Protein 3IUJ (pdb70)

Radius of gyration: 27.01 Å; Cα contacts (8 Å, |Δi|>4): 1547; chains: 1; bounding box: 62×71×71 Å

Foldseek 3Di:
DDADDQFFDADWDAFPRDIDGQRNVVCLPLPDPVNVVNQVRQQVVLVVVLVVQVCLVVLLVLLVVQQFAKDKADWFDAAQKTWIWIDRRPQPATFIWIGGDPDDIDTQGDQQVVDPNSQWYKDAWDAALNRQKIWTWIDNHPDQWIWIFMGRVVSDGQDDIHGQFGLWYWEYQHRFWTKIWHPDQLCPQFIWIWTDGPPDHSNPTHTDFGDDPLGGANDKYWYAASVNQKIKMWGHNDPQFIWIWIFGPVDPPGDIDTLGRDRHWHKDFAHADVQKTWIWICVVNQLIFIWIAGNVHRYPVGTHGLGDHDQWRWDWAEAQQWIWTWTALQFIWIWIGHVNSHTPGTQDDPDTFYKAWPHYDNRDQWTKMWTAFQLAAIFIWIAGPPVSDIDGDGGDRRPHDSVQKDKDKDWFAFPVGDIWIKIKMAGPPQDLQQAAQEEEEEQAADQAFDTGHYDSLSRSCRVLRHMYMYIGQANHNRRGDVSNLCCAALNVVRRLRSSLRVLVVCRVRRVHHQQRYEYEYEASRLLSLLQVLVCQSSAEYERELYQQALCQCVQPLSVPCCGGHNHSNRDVVVVSCCVRRSLNSQAAPAAGHAYYEYESQDSNRGCSRVVSNLSSCVVRHDDPHHRGYNYHPVVSCVVSSVSSSVSSSSCVSPDSDGSDDD

B-factor: mean 32.94, std 10.31, range [17.4, 80.0]

Structure (mmCIF, N/CA/C/O backbone):
data_3IUJ
#
_entry.id   3IUJ
#
_cell.length_a   62.640
_cell.length_b   85.131
_cell.length_c   148.170
_cell.angle_alpha   90.00
_cell.angle_beta   90.00
_cell.angle_gamma   90.00
#
_symmetry.space_group_name_H-M   'P 21 21 21'
#
loop_
_entity.id
_entity.type
_entity.pdbx_description
1 polymer 'Prolyl endopeptidase'
2 water water
#
loop_
_atom_site.group_PDB
_atom_site.id
_atom_site.type_symbol
_atom_site.label_atom_id
_atom_site.label_alt_id
_atom_site.label_comp_id
_atom_site.label_asym_id
_atom_site.label_entity_id
_atom_site.label_seq_id
_atom_site.pdbx_PDB_ins_code
_atom_site.Cartn_x
_atom_site.Cartn_y
_atom_site.Cartn_z
_atom_site.occupancy
_atom_site.B_iso_or_equiv
_atom_site.auth_seq_id
_atom_site.au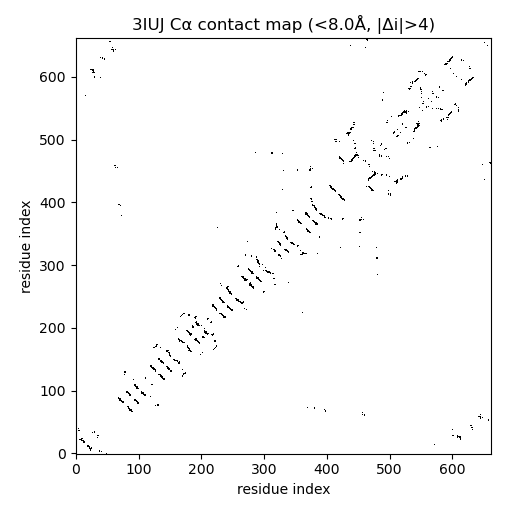th_comp_id
_atom_site.auth_asym_id
_atom_site.auth_atom_id
_atom_site.pdbx_PDB_model_num
ATOM 1 N N . LEU A 1 10 ? 4.356 65.761 51.822 1.00 45.33 7 LEU A N 1
ATOM 2 C CA . LEU A 1 10 ? 4.029 64.302 51.778 1.00 43.76 7 LEU A CA 1
ATOM 3 C C . LEU A 1 10 ? 4.949 63.524 52.721 1.00 42.47 7 LEU A C 1
ATOM 4 O O . LEU A 1 10 ? 5.915 64.073 53.261 1.00 44.42 7 LEU A O 1
ATOM 9 N N . HIS A 1 11 ? 4.630 62.251 52.935 1.00 40.94 8 HIS A N 1
ATOM 10 C CA . HIS A 1 11 ? 5.440 61.394 53.794 1.00 37.30 8 HIS A CA 1
ATOM 11 C C . HIS A 1 11 ? 5.605 60.024 53.154 1.00 32.12 8 HIS A C 1
ATOM 12 O O . HIS A 1 11 ? 4.657 59.266 53.023 1.00 33.03 8 HIS A O 1
ATOM 19 N N . TYR A 1 12 ? 6.830 59.721 52.755 1.00 28.45 9 TYR A N 1
ATOM 20 C CA . TYR A 1 12 ? 7.123 58.461 52.095 1.00 26.18 9 TYR A CA 1
ATOM 21 C C . TYR A 1 12 ? 7.072 57.271 53.011 1.00 27.07 9 TYR A C 1
ATOM 22 O O . TYR A 1 12 ? 7.332 57.390 54.207 1.00 26.68 9 TYR A O 1
ATOM 31 N N . PRO A 1 13 ? 6.745 56.098 52.455 1.00 23.60 10 PRO A N 1
ATOM 32 C CA . PRO A 1 13 ? 6.695 54.874 53.247 1.00 24.11 10 PRO A CA 1
ATOM 33 C C . PRO A 1 13 ? 8.141 54.614 53.672 1.00 25.94 10 PRO A C 1
ATOM 34 O O . PRO A 1 13 ? 9.086 55.076 53.019 1.00 25.30 10 PRO A O 1
ATOM 38 N N . VAL A 1 14 ? 8.328 53.892 54.766 1.00 25.10 11 VAL A N 1
ATOM 39 C CA . VAL A 1 14 ? 9.691 53.577 55.185 1.00 26.20 11 VAL A CA 1
ATOM 40 C C . VAL A 1 14 ? 10.250 52.534 54.224 1.00 25.00 11 VAL A C 1
ATOM 41 O O . VAL A 1 14 ? 9.535 51.607 53.837 1.00 24.14 11 VAL A O 1
ATOM 45 N N . THR A 1 15 ? 11.492 52.708 53.775 1.00 23.94 12 THR A N 1
ATOM 46 C CA . THR A 1 15 ? 12.088 51.673 52.942 1.00 22.08 12 THR A CA 1
ATOM 47 C C . THR A 1 15 ? 13.302 51.168 53.711 1.00 23.17 12 THR A C 1
ATOM 48 O O . THR A 1 15 ? 14.282 51.894 53.904 1.00 22.40 12 THR A O 1
ATOM 52 N N . ARG A 1 16 ? 13.195 49.934 54.187 1.00 23.29 13 ARG A N 1
ATOM 53 C CA . ARG A 1 16 ? 14.267 49.278 54.938 1.00 22.81 13 ARG A CA 1
ATOM 54 C C . ARG A 1 16 ? 15.561 49.246 54.130 1.00 22.11 13 ARG A C 1
ATOM 55 O O . ARG A 1 16 ? 15.538 49.029 52.921 1.00 22.05 13 ARG A O 1
ATOM 63 N N . GLN A 1 17 ? 16.689 49.465 54.810 1.00 21.77 14 GLN A N 1
ATOM 64 C CA . GLN A 1 17 ? 17.999 49.418 54.173 1.00 22.44 14 GLN A CA 1
ATOM 65 C C . GLN A 1 17 ? 18.738 48.178 54.661 1.00 23.34 14 GLN A C 1
ATOM 66 O O . GLN A 1 17 ? 18.826 47.949 55.869 1.00 25.48 14 GLN A O 1
ATOM 72 N N . GLY A 1 18 ? 19.264 47.391 53.724 1.00 23.19 15 GLY A N 1
ATOM 73 C CA . GLY A 1 18 ? 19.998 46.185 54.082 1.00 24.48 15 GLY A CA 1
ATOM 74 C C . GLY A 1 18 ? 21.494 46.449 53.990 1.00 27.20 15 GLY A C 1
ATOM 75 O O . GLY A 1 18 ? 21.897 47.586 53.742 1.00 25.64 15 GLY A O 1
ATOM 76 N N . GLU A 1 19 ? 22.309 45.404 54.158 1.00 25.86 16 GLU A N 1
ATOM 77 C CA . GLU A 1 19 ? 23.766 45.531 54.121 1.00 29.10 16 GLU A CA 1
ATOM 78 C C . GLU A 1 19 ? 24.475 44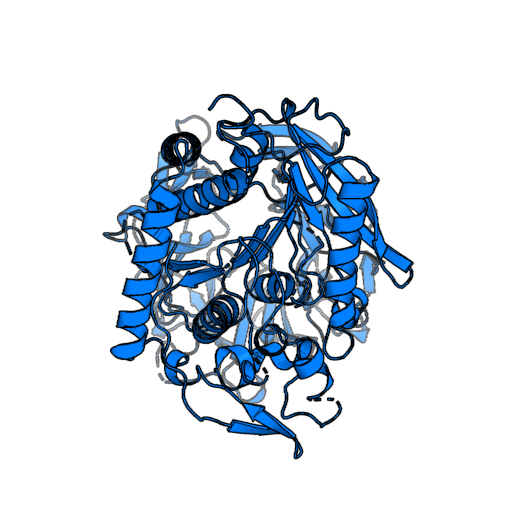.850 52.953 1.00 30.46 16 GLU A C 1
ATOM 79 O O . GLU A 1 19 ? 25.676 44.579 53.015 1.00 33.19 16 GLU A O 1
ATOM 85 N N . GLN A 1 20 ? 23.739 44.566 51.891 1.00 28.62 17 GLN A N 1
ATOM 86 C CA . GLN A 1 20 ? 24.334 43.932 50.727 1.00 30.33 17 GLN A CA 1
ATOM 87 C C . GLN A 1 20 ? 25.421 44.815 50.105 1.00 31.68 17 GLN A C 1
ATOM 88 O O . GLN A 1 20 ? 25.229 46.020 49.912 1.00 29.91 17 GLN A O 1
ATOM 94 N N . VAL A 1 21 ? 26.572 44.216 49.817 1.00 31.34 18 VAL A N 1
ATOM 95 C CA . VAL A 1 21 ? 27.665 44.937 49.178 1.00 33.87 18 VAL A CA 1
ATOM 96 C C . VAL A 1 21 ? 28.173 44.011 48.071 1.00 35.92 18 VAL A C 1
ATOM 97 O O . VAL A 1 21 ? 28.414 42.823 48.293 1.00 33.55 18 VAL A O 1
ATOM 101 N N . ASP A 1 22 ? 28.278 44.557 46.867 1.00 35.50 19 ASP A N 1
ATOM 102 C CA . ASP A 1 22 ? 28.755 43.801 45.721 1.00 36.43 19 ASP A CA 1
ATOM 103 C C . ASP A 1 22 ? 30.142 44.328 45.401 1.00 36.84 19 ASP A C 1
ATOM 104 O O . ASP A 1 22 ? 30.485 45.453 45.772 1.00 37.19 19 ASP A O 1
ATOM 109 N N . HIS A 1 23 ? 30.948 43.504 44.740 1.00 37.94 20 HIS A N 1
ATOM 110 C CA . HIS A 1 23 ? 32.292 43.921 44.369 1.00 38.51 20 HIS A CA 1
ATOM 111 C C . HIS A 1 23 ? 32.505 43.701 42.880 1.00 36.06 20 HIS A C 1
ATOM 112 O O . HIS A 1 23 ? 32.110 42.676 42.320 1.00 36.33 20 HIS A O 1
ATOM 119 N N . TYR A 1 24 ? 33.130 44.686 42.249 1.00 36.96 21 TYR A N 1
ATOM 120 C CA . TYR A 1 24 ? 33.406 44.630 40.821 1.00 37.09 21 TYR A CA 1
ATOM 121 C C . TYR A 1 24 ? 34.855 45.038 40.644 1.00 36.45 21 TYR A C 1
ATOM 122 O O . TYR A 1 24 ? 35.229 46.159 40.984 1.00 35.35 21 TYR A O 1
ATOM 131 N N . PHE A 1 25 ? 35.671 44.123 40.130 1.00 41.22 22 PHE A N 1
ATOM 132 C CA . PHE A 1 25 ? 37.082 44.413 39.913 1.00 43.59 22 PHE A CA 1
ATOM 133 C C . PHE A 1 25 ? 37.703 45.112 41.123 1.00 45.18 22 PHE A C 1
ATOM 134 O O . PHE A 1 25 ? 38.410 46.112 40.990 1.00 45.94 22 PHE A O 1
ATOM 142 N N . GLY A 1 26 ? 37.417 44.584 42.311 1.00 46.38 23 GLY A N 1
ATOM 143 C CA . GLY A 1 26 ? 37.974 45.150 43.527 1.00 47.46 23 GLY A CA 1
ATOM 144 C C . GLY A 1 26 ? 37.323 46.389 44.117 1.00 48.68 23 GLY A C 1
ATOM 145 O O . GLY A 1 26 ? 37.786 46.894 45.142 1.00 50.03 23 GLY A O 1
ATOM 146 N N . GLN A 1 27 ? 36.269 46.901 43.490 1.00 46.86 24 GLN A N 1
ATOM 147 C CA . GLN A 1 27 ? 35.594 48.083 44.028 1.00 44.90 24 GLN A CA 1
ATOM 148 C C . GLN A 1 27 ? 34.289 47.640 44.686 1.00 42.22 24 GLN A C 1
ATOM 149 O O . GLN A 1 27 ? 33.527 46.871 44.103 1.00 41.43 24 GLN A O 1
ATOM 155 N N . ALA A 1 28 ? 34.050 48.123 45.901 1.00 38.84 25 ALA A N 1
ATOM 156 C CA . ALA A 1 28 ? 32.846 47.773 46.650 1.00 36.92 25 ALA A CA 1
ATOM 157 C C . ALA A 1 28 ? 31.699 48.725 46.326 1.00 36.17 25 ALA A C 1
ATOM 158 O O . ALA A 1 28 ? 31.887 49.941 46.283 1.00 35.94 25 ALA A O 1
ATOM 160 N N . VAL A 1 29 ? 30.513 48.161 46.112 1.00 33.60 26 VAL A N 1
ATOM 161 C CA . VAL A 1 29 ? 29.318 48.943 45.794 1.00 32.07 26 VAL A CA 1
ATOM 162 C C . VAL A 1 29 ? 28.164 48.499 46.706 1.00 29.92 26 VAL A C 1
ATOM 163 O O . VAL A 1 29 ? 27.758 47.329 46.690 1.00 30.53 26 VAL A O 1
ATOM 167 N N . ALA A 1 30 ? 27.634 49.425 47.492 1.00 29.92 27 ALA A N 1
ATOM 168 C CA . ALA A 1 30 ? 26.535 49.080 48.401 1.00 31.09 27 ALA A CA 1
ATOM 169 C C . ALA A 1 30 ? 25.208 49.032 47.658 1.00 32.88 27 ALA A C 1
ATOM 170 O O . ALA A 1 30 ? 24.988 49.815 46.730 1.00 31.80 27 ALA A O 1
ATOM 172 N N . ASP A 1 31 ? 24.327 48.108 48.062 1.00 29.86 28 ASP A N 1
ATOM 173 C CA . ASP A 1 31 ? 23.009 47.981 47.436 1.00 25.34 28 ASP A CA 1
ATOM 174 C C . ASP A 1 31 ? 22.003 47.766 48.575 1.00 23.65 28 ASP A C 1
ATOM 175 O O . ASP A 1 31 ? 21.489 46.666 48.788 1.00 24.20 28 ASP A O 1
ATOM 180 N N . PRO A 1 32 ? 21.707 48.833 49.322 1.00 24.39 29 PRO A N 1
ATOM 181 C CA . PRO A 1 32 ? 20.767 48.746 50.449 1.00 23.39 29 PRO A CA 1
ATOM 182 C C . PRO A 1 32 ? 19.351 48.282 50.141 1.00 24.73 29 PRO A C 1
ATOM 183 O O . PRO A 1 32 ? 18.646 47.796 51.040 1.00 23.61 29 PRO A O 1
ATOM 187 N N . TYR A 1 33 ? 18.939 48.390 48.880 1.00 23.91 30 TYR A N 1
ATOM 188 C CA . TYR A 1 33 ? 17.581 47.998 48.512 1.00 22.80 30 TYR A CA 1
ATOM 189 C C . TYR A 1 33 ? 17.534 46.724 47.704 1.00 25.28 30 TYR A C 1
ATOM 190 O O . TYR A 1 33 ? 16.577 46.474 46.964 1.00 24.09 30 TYR A O 1
ATOM 199 N N . ARG A 1 34 ? 18.563 45.897 47.871 1.00 25.47 31 ARG A N 1
ATOM 200 C CA . ARG A 1 34 ? 18.646 44.632 47.159 1.00 25.76 31 ARG A CA 1
ATOM 201 C C . ARG A 1 34 ? 17.376 43.805 47.334 1.00 24.52 31 ARG A C 1
ATOM 202 O O . ARG A 1 34 ? 16.933 43.143 46.407 1.00 25.79 31 ARG A O 1
ATOM 210 N N . TRP A 1 35 ? 16.781 43.851 48.522 1.00 24.76 32 TRP A N 1
ATOM 211 C CA . TRP A 1 35 ? 15.581 43.060 48.773 1.00 23.93 32 TRP A CA 1
ATOM 212 C C . TRP A 1 35 ? 14.415 43.450 47.863 1.00 25.30 32 TRP A C 1
ATOM 213 O O . TRP A 1 35 ? 13.522 42.641 47.622 1.00 22.62 32 TRP A O 1
ATOM 224 N N . LEU A 1 36 ? 14.416 44.683 47.359 1.00 23.66 33 LEU A N 1
ATOM 225 C CA . LEU A 1 36 ? 13.341 45.110 46.466 1.00 25.56 33 LEU A CA 1
ATOM 226 C C . LEU A 1 36 ? 13.485 44.494 45.077 1.00 26.24 33 LEU A C 1
ATOM 227 O O . LEU A 1 36 ? 12.602 44.670 44.236 1.00 26.75 33 LEU A O 1
ATOM 232 N N . GLU A 1 37 ? 14.584 43.780 44.821 1.00 25.27 34 GLU A N 1
ATOM 233 C CA . GLU A 1 37 ? 14.732 43.135 43.512 1.00 25.92 34 GLU A CA 1
ATOM 234 C C . GLU A 1 37 ? 13.714 42.006 43.349 1.00 28.88 34 GLU A C 1
ATOM 235 O O . GLU A 1 37 ? 13.366 41.621 42.234 1.00 27.13 34 GLU A O 1
ATOM 241 N N . ASP A 1 38 ? 13.233 41.463 44.463 1.00 27.36 35 ASP A N 1
ATOM 242 C CA . ASP A 1 38 ? 12.246 40.402 44.382 1.00 29.33 35 ASP A CA 1
ATOM 243 C C . ASP A 1 38 ? 10.857 41.029 44.388 1.00 26.33 35 ASP A C 1
ATOM 244 O O . ASP A 1 38 ? 10.313 41.308 45.449 1.00 27.63 35 ASP A O 1
ATOM 249 N N . ASP A 1 39 ? 10.282 41.258 43.205 1.00 26.18 36 ASP A N 1
ATOM 250 C CA . ASP A 1 39 ? 8.959 41.872 43.124 1.00 27.32 36 ASP A CA 1
ATOM 251 C C . ASP A 1 39 ? 7.804 40.973 43.595 1.00 28.69 36 ASP A C 1
ATOM 252 O O . ASP A 1 39 ? 6.664 41.431 43.670 1.00 28.46 36 ASP A O 1
ATOM 257 N N . ARG A 1 40 ? 8.102 39.714 43.925 1.00 29.50 37 ARG A N 1
ATOM 258 C CA . ARG A 1 40 ? 7.069 38.766 44.380 1.00 29.71 37 ARG A CA 1
ATOM 259 C C . ARG A 1 40 ? 7.116 38.462 45.890 1.00 30.03 37 ARG A C 1
ATOM 260 O O . ARG A 1 40 ? 6.326 37.656 46.382 1.00 31.29 37 ARG A O 1
ATOM 268 N N . SER A 1 41 ? 8.019 39.092 46.636 1.00 27.91 38 SER A N 1
ATOM 269 C CA . SER A 1 41 ? 8.071 38.806 48.071 1.00 27.06 38 SER A CA 1
ATOM 270 C C . SER A 1 41 ? 6.951 39.528 48.812 1.00 28.05 38 SER A C 1
ATOM 271 O O . SER A 1 41 ? 6.437 40.549 48.352 1.00 26.16 38 SER A O 1
ATOM 274 N N . PRO A 1 42 ? 6.530 38.994 49.969 1.00 26.89 39 PRO A N 1
ATOM 275 C CA . PRO A 1 42 ? 5.463 39.686 50.693 1.00 26.18 39 PRO A CA 1
ATOM 276 C C . PRO A 1 42 ? 5.919 41.091 51.090 1.00 25.91 39 PRO A C 1
ATOM 277 O O . PRO A 1 42 ? 5.129 42.036 51.073 1.00 25.81 39 PRO A O 1
ATOM 281 N N . GLU A 1 43 ? 7.202 41.235 51.433 1.00 25.05 40 GLU A N 1
ATOM 282 C CA . GLU A 1 43 ? 7.710 42.548 51.847 1.00 23.85 40 GLU A CA 1
ATOM 283 C C . GLU A 1 43 ? 7.679 43.569 50.710 1.00 24.58 40 GLU A C 1
ATOM 284 O O . GLU A 1 43 ? 7.274 44.713 50.923 1.00 24.70 40 GLU A O 1
ATOM 290 N N . THR A 1 44 ? 8.101 43.159 49.511 1.00 24.60 41 THR A N 1
ATOM 291 C CA . THR A 1 44 ? 8.110 44.077 48.379 1.00 24.48 41 THR A CA 1
ATOM 292 C C . THR A 1 44 ? 6.684 44.391 47.950 1.00 22.84 41 THR A C 1
ATOM 293 O O . THR A 1 44 ? 6.359 45.540 47.664 1.00 23.64 41 THR A O 1
ATOM 297 N N . GLU A 1 45 ? 5.814 43.389 47.928 1.00 23.74 42 GLU A N 1
ATOM 298 C CA . GLU A 1 45 ? 4.443 43.678 47.542 1.00 26.89 42 GLU A CA 1
ATOM 299 C C . GLU A 1 45 ? 3.758 44.611 48.544 1.00 25.79 42 GLU A C 1
ATOM 300 O O . GLU A 1 45 ? 2.910 45.413 48.159 1.00 24.84 42 GLU A O 1
ATOM 306 N N . ALA A 1 46 ? 4.147 44.562 49.824 1.00 23.68 43 ALA A N 1
ATOM 307 C CA . ALA A 1 46 ? 3.548 45.452 50.792 1.00 20.62 43 ALA A CA 1
ATOM 308 C C . ALA A 1 46 ? 4.070 46.878 50.570 1.00 22.64 43 ALA A C 1
ATOM 309 O O . ALA A 1 46 ? 3.327 47.852 50.718 1.00 23.57 43 ALA A O 1
ATOM 311 N N . TRP A 1 47 ? 5.340 46.989 50.195 1.00 21.78 44 TRP A N 1
ATOM 312 C CA . TRP A 1 47 ? 5.985 48.290 49.929 1.00 24.35 44 TRP A CA 1
ATOM 313 C C . TRP A 1 47 ? 5.296 48.903 48.698 1.00 22.07 44 TRP A C 1
ATOM 314 O O . TRP A 1 47 ? 5.053 50.107 48.648 1.00 22.45 44 TRP A O 1
ATOM 325 N N . VAL A 1 48 ? 4.977 48.061 47.718 1.00 23.98 45 VAL A N 1
ATOM 326 C CA . VAL A 1 48 ? 4.294 48.525 46.506 1.00 24.34 45 VAL A CA 1
ATOM 327 C C . VAL A 1 48 ? 2.946 49.129 46.873 1.00 24.61 45 VAL A C 1
ATOM 328 O O . VAL A 1 48 ? 2.569 50.212 46.417 1.00 23.99 45 VAL A O 1
ATOM 332 N N . LYS A 1 49 ? 2.212 48.432 47.724 1.00 25.27 46 LYS A N 1
ATOM 333 C CA . LYS A 1 49 ? 0.905 48.922 48.129 1.00 25.40 46 LYS A CA 1
ATOM 334 C C . LYS A 1 49 ? 1.021 50.260 48.864 1.00 24.70 46 LYS A C 1
ATOM 335 O O . LYS A 1 49 ? 0.234 51.187 48.621 1.00 24.38 46 LYS A O 1
ATOM 341 N N . ALA A 1 50 ? 2.023 50.379 49.743 1.00 23.24 47 ALA A N 1
ATOM 342 C CA . ALA A 1 50 ? 2.214 51.607 50.507 1.00 23.68 47 ALA A CA 1
ATOM 343 C C . ALA A 1 50 ? 2.629 52.778 49.615 1.00 20.48 47 ALA A C 1
ATOM 344 O O . ALA A 1 50 ? 2.172 53.898 49.822 1.00 20.92 47 ALA A O 1
ATOM 346 N N . GLN A 1 51 ? 3.495 52.517 48.641 1.00 18.96 48 GLN A N 1
ATOM 347 C CA . GLN A 1 51 ? 3.941 53.558 47.719 1.00 22.23 48 GLN A CA 1
ATOM 348 C C . GLN A 1 51 ? 2.751 54.050 46.876 1.00 21.90 48 GLN A C 1
ATOM 349 O O . GLN A 1 51 ? 2.539 55.259 46.733 1.00 22.40 48 GLN A O 1
ATOM 355 N N . ASN A 1 52 ? 1.958 53.125 46.346 1.00 24.93 49 ASN A N 1
ATOM 356 C CA . ASN A 1 52 ? 0.803 53.534 45.542 1.00 25.60 49 ASN A CA 1
ATOM 357 C C . ASN A 1 52 ? -0.164 54.381 46.365 1.00 26.30 49 ASN A C 1
ATOM 358 O O . ASN A 1 52 ? -0.735 55.343 45.854 1.00 28.62 49 ASN A O 1
ATOM 363 N N . ALA A 1 53 ? -0.329 54.047 47.643 1.00 26.30 50 ALA A N 1
ATOM 364 C CA . ALA A 1 53 ? -1.225 54.811 48.513 1.00 27.04 50 ALA A CA 1
ATOM 365 C C . ALA A 1 53 ? -0.755 56.250 48.664 1.00 28.14 50 ALA A C 1
ATOM 366 O O . ALA A 1 53 ? -1.562 57.192 48.612 1.00 25.82 50 ALA A O 1
ATOM 368 N N . VAL A 1 54 ? 0.552 56.428 48.860 1.00 23.10 51 VAL A N 1
ATOM 369 C CA . VAL A 1 54 ? 1.113 57.764 49.008 1.00 24.16 51 VAL A CA 1
ATOM 370 C C . VAL A 1 54 ? 0.963 58.505 47.674 1.00 24.77 51 VAL A C 1
ATOM 371 O O . VAL A 1 54 ? 0.579 59.669 47.629 1.00 24.53 51 VAL A O 1
ATOM 375 N N . THR A 1 55 ? 1.277 57.827 46.581 1.00 25.24 52 THR A N 1
ATOM 376 C CA . THR A 1 55 ? 1.157 58.458 45.267 1.00 25.39 52 THR A CA 1
ATOM 377 C C . THR A 1 55 ? -0.268 58.943 44.970 1.00 25.96 52 THR A C 1
ATOM 378 O O . THR A 1 55 ? -0.470 60.094 44.568 1.00 27.69 52 THR A O 1
ATOM 382 N N . GLN A 1 56 ? -1.243 58.066 45.173 1.00 27.05 53 GLN A N 1
ATOM 383 C CA . GLN A 1 56 ? -2.648 58.403 44.917 1.00 31.10 53 GLN A CA 1
ATOM 384 C C . GLN A 1 56 ? -3.119 59.547 45.810 1.00 31.90 53 GLN A C 1
ATOM 385 O O . GLN A 1 56 ? -3.855 60.424 45.374 1.00 31.92 53 GLN A O 1
ATOM 391 N N . ASP A 1 57 ? -2.679 59.541 47.063 1.00 33.34 54 ASP A N 1
ATOM 392 C CA . ASP A 1 57 ? -3.061 60.585 47.992 1.00 33.37 54 ASP A CA 1
ATOM 393 C C . ASP A 1 57 ? -2.507 61.917 47.521 1.00 33.64 54 ASP A C 1
ATOM 394 O O . ASP A 1 57 ? -3.165 62.950 47.663 1.00 31.46 54 ASP A O 1
ATOM 399 N N . TYR A 1 58 ? -1.295 61.903 46.959 1.00 30.34 55 TYR A N 1
ATOM 400 C CA . TYR A 1 58 ? -0.687 63.144 46.472 1.00 30.34 55 TYR A CA 1
ATOM 401 C C . TYR A 1 58 ? -1.447 63.679 45.262 1.00 30.41 55 TYR A C 1
ATOM 402 O O . TYR A 1 58 ? -1.722 64.885 45.168 1.00 32.74 55 TYR A O 1
ATOM 411 N N . LEU A 1 59 ? -1.760 62.780 44.333 1.00 29.69 56 LEU A N 1
ATOM 412 C CA . LEU A 1 59 ? -2.474 63.130 43.105 1.00 30.55 56 LEU A CA 1
ATOM 413 C C . LEU A 1 59 ? -3.896 63.579 43.381 1.00 34.90 56 LEU A C 1
ATOM 414 O O . LEU A 1 59 ? -4.457 64.376 42.633 1.00 30.51 56 LEU A O 1
ATOM 419 N N . ALA A 1 60 ? -4.484 63.066 44.457 1.00 36.77 57 ALA A N 1
ATOM 420 C CA . ALA A 1 60 ? -5.855 63.438 44.800 1.00 37.48 57 ALA A CA 1
ATOM 421 C C . ALA A 1 60 ? -6.005 64.914 45.175 1.00 37.99 57 ALA A C 1
ATOM 422 O O . ALA A 1 60 ? -7.117 65.443 45.189 1.00 39.35 57 ALA A O 1
ATOM 424 N N . GLN A 1 61 ? -4.898 65.589 45.466 1.00 36.06 58 GLN A N 1
ATOM 425 C CA . GLN A 1 61 ? -4.968 67.002 45.832 1.00 37.88 58 GLN A CA 1
ATOM 426 C C . GLN A 1 61 ? -4.918 67.943 44.624 1.00 36.14 58 GLN A C 1
ATOM 427 O O . GLN A 1 61 ? -5.027 69.162 44.778 1.00 35.60 58 GLN A O 1
ATOM 433 N N . ILE A 1 62 ? -4.732 67.382 43.432 1.00 34.01 59 ILE A N 1
ATOM 434 C CA . ILE A 1 62 ? -4.665 68.182 42.205 1.00 31.14 59 ILE A CA 1
ATOM 435 C C . ILE A 1 62 ? -6.115 68.380 41.778 1.00 31.74 59 ILE A C 1
ATOM 436 O O . ILE A 1 62 ? -6.784 67.445 41.374 1.00 31.38 59 ILE A O 1
ATOM 441 N N . PRO A 1 63 ? -6.610 69.622 41.870 1.00 34.43 60 PRO A N 1
ATOM 442 C CA . PRO A 1 63 ? -7.990 69.982 41.527 1.00 35.52 60 PRO A CA 1
ATOM 443 C C . PRO A 1 63 ? -8.518 69.629 40.149 1.00 35.85 60 PRO A C 1
ATOM 444 O O . PRO A 1 63 ? -9.694 69.283 40.006 1.00 38.74 60 PRO A O 1
ATOM 448 N N . TYR A 1 64 ? -7.655 69.684 39.143 1.00 33.60 61 TYR A N 1
ATOM 449 C CA . TYR A 1 64 ? -8.066 69.394 37.774 1.00 32.00 61 TYR A CA 1
ATOM 450 C C . TYR A 1 64 ? -7.749 67.993 37.257 1.00 33.08 61 TYR A C 1
ATOM 451 O O . TYR A 1 64 ? -7.934 67.731 36.069 1.00 32.63 61 TYR A O 1
ATOM 460 N N . ARG A 1 65 ? -7.285 67.083 38.117 1.00 33.69 62 ARG A N 1
ATOM 461 C CA . ARG A 1 65 ? -6.977 65.740 37.629 1.00 33.11 62 ARG A CA 1
ATOM 462 C C . ARG A 1 65 ? -8.191 65.079 36.984 1.00 33.83 62 ARG A C 1
ATOM 463 O O . ARG A 1 65 ? -8.072 64.444 35.934 1.00 33.99 62 ARG A O 1
ATOM 471 N N . ALA A 1 66 ? -9.367 65.231 37.590 1.00 32.80 63 ALA A N 1
ATOM 472 C CA . ALA A 1 66 ? -10.573 64.615 37.026 1.00 31.63 63 ALA A CA 1
ATOM 473 C C . ALA A 1 66 ? -10.967 65.233 35.674 1.00 29.36 63 ALA A C 1
ATOM 474 O O . ALA A 1 66 ? -11.473 64.538 34.786 1.00 29.42 63 ALA A O 1
ATOM 476 N N . ALA A 1 67 ? -10.733 66.535 35.522 1.00 29.98 64 ALA A N 1
ATOM 477 C CA . ALA A 1 67 ? -11.054 67.229 34.277 1.00 32.60 64 ALA A CA 1
ATOM 478 C C . ALA A 1 67 ? -10.148 66.669 33.174 1.00 32.95 64 ALA A C 1
ATOM 479 O O . ALA A 1 67 ? -10.587 66.426 32.045 1.00 28.72 64 ALA A O 1
ATOM 481 N N . ILE A 1 68 ? -8.874 66.469 33.502 1.00 30.09 65 ILE A N 1
ATOM 482 C CA . ILE A 1 68 ? -7.943 65.919 32.525 1.00 29.94 65 ILE A CA 1
ATOM 483 C C . ILE A 1 68 ? -8.370 64.506 32.150 1.00 27.24 65 ILE A C 1
ATOM 484 O O . ILE A 1 68 ? -8.363 64.136 30.982 1.00 27.44 65 ILE A O 1
ATOM 489 N N . LYS A 1 69 ? -8.757 63.712 33.143 1.00 30.37 66 LYS A N 1
ATOM 490 C CA . LYS A 1 69 ? -9.161 62.338 32.880 1.00 30.87 66 LYS A CA 1
ATOM 491 C C . LYS A 1 69 ? -10.384 62.257 31.972 1.00 31.77 66 LYS A C 1
ATOM 492 O O . LYS A 1 69 ? -10.442 61.420 31.071 1.00 28.85 66 LYS A O 1
ATOM 498 N N . GLU A 1 70 ? -11.365 63.121 32.223 1.00 35.89 67 GLU A N 1
ATOM 499 C CA . GLU A 1 70 ? -12.585 63.144 31.415 1.00 34.54 67 GLU A CA 1
ATOM 500 C C . GLU A 1 70 ? -12.285 63.557 29.976 1.00 33.71 67 GLU A C 1
ATOM 501 O O . GLU A 1 70 ? -12.841 63.001 29.037 1.00 34.75 67 GLU A O 1
ATOM 507 N N . LYS A 1 71 ? -11.410 64.543 29.812 1.00 32.75 68 LYS A N 1
ATOM 508 C CA . LYS A 1 71 ? -11.030 65.031 28.488 1.00 33.04 68 LYS A CA 1
ATOM 509 C C . LYS A 1 71 ? -10.382 63.901 27.678 1.00 33.35 68 LYS A C 1
ATOM 510 O O . LYS A 1 71 ? -10.733 63.666 26.520 1.00 34.40 68 LYS A O 1
ATOM 516 N N . LEU A 1 72 ? -9.435 63.196 28.291 1.00 31.60 69 LEU A N 1
ATOM 517 C CA . LEU A 1 72 ? -8.780 62.068 27.637 1.00 29.02 69 LEU A CA 1
ATOM 518 C C . LEU A 1 72 ? -9.796 60.969 27.315 1.00 30.97 69 LEU A C 1
ATOM 519 O O . LEU A 1 72 ? -9.815 60.425 26.201 1.00 30.50 69 LEU A O 1
ATOM 524 N N . ALA A 1 73 ? -10.637 60.638 28.292 1.00 28.30 70 ALA A N 1
ATOM 525 C CA . ALA A 1 73 ? -11.627 59.583 28.109 1.00 28.44 70 ALA A CA 1
ATOM 526 C C . ALA A 1 73 ? -12.589 59.848 26.955 1.00 28.68 70 ALA A C 1
ATOM 527 O O . ALA A 1 73 ? -12.965 58.930 26.237 1.00 30.53 70 ALA A O 1
ATOM 529 N N . ALA A 1 74 ? -12.981 61.102 26.781 1.00 31.70 71 ALA A N 1
ATOM 530 C CA . ALA A 1 74 ? -13.927 61.450 25.725 1.00 31.59 71 ALA A CA 1
ATOM 531 C C . ALA A 1 74 ? -13.321 61.472 24.321 1.00 34.36 71 ALA A C 1
ATOM 532 O O . ALA A 1 74 ? -14.047 61.404 23.327 1.00 33.11 71 ALA A O 1
ATOM 534 N N . SER A 1 75 ? -11.995 61.536 24.229 1.00 31.60 72 SER A N 1
ATOM 535 C CA . SER A 1 75 ? -11.336 61.595 22.924 1.00 34.31 72 SER A CA 1
ATOM 536 C C . SER A 1 75 ? -10.541 60.338 22.597 1.00 35.69 72 SER A C 1
ATOM 537 O O . SER A 1 75 ? -9.890 60.247 21.545 1.00 36.34 72 SER A O 1
ATOM 540 N N . TRP A 1 76 ? -10.609 59.359 23.481 1.00 35.59 73 TRP A N 1
ATOM 541 C CA . TRP A 1 76 ? -9.819 58.150 23.331 1.00 37.13 73 TRP A CA 1
ATOM 542 C C . TRP A 1 76 ? -10.254 57.131 22.301 1.00 36.18 73 TRP A C 1
ATOM 543 O O . TRP A 1 76 ? -9.412 56.527 21.636 1.00 38.17 73 TRP A O 1
ATOM 554 N N . ASN A 1 77 ? -11.558 56.936 22.163 1.00 35.86 74 ASN A N 1
ATOM 555 C CA . ASN A 1 77 ? -12.054 55.934 21.238 1.00 36.08 74 ASN A CA 1
ATOM 556 C C . ASN A 1 77 ? -12.795 56.506 20.054 1.00 36.31 74 ASN A C 1
ATOM 557 O O . ASN A 1 77 ? -13.677 57.345 20.204 1.00 37.22 74 ASN A O 1
ATOM 562 N N . TYR A 1 78 ? -12.437 56.039 18.865 1.00 34.74 75 TYR A N 1
ATOM 563 C CA . TYR A 1 78 ? -13.103 56.489 17.655 1.00 33.92 75 TYR A CA 1
ATOM 564 C C . TYR A 1 78 ? -12.925 55.432 16.572 1.00 34.02 75 TYR A C 1
ATOM 565 O O . TYR A 1 78 ? -12.013 54.602 16.642 1.00 34.26 75 TYR A O 1
ATOM 574 N N . ALA A 1 79 ? -13.811 55.474 15.585 1.00 33.18 76 ALA A N 1
ATOM 575 C CA . ALA A 1 79 ? -13.803 54.527 14.478 1.00 33.49 76 ALA A CA 1
ATOM 576 C C . ALA A 1 79 ? -12.551 54.623 13.614 1.00 33.92 76 ALA A C 1
ATOM 577 O O . ALA A 1 79 ? -11.987 55.695 13.438 1.00 32.58 76 ALA A O 1
ATOM 579 N N . LYS A 1 80 ? -12.138 53.484 13.064 1.00 34.15 77 LYS A N 1
ATOM 580 C CA . LYS A 1 80 ? -10.973 53.418 12.197 1.00 33.35 77 LYS A CA 1
ATOM 581 C C . LYS A 1 80 ? -11.329 52.567 10.983 1.00 33.14 77 LYS A C 1
ATOM 582 O O . LYS A 1 80 ? -12.255 51.760 11.041 1.00 30.02 77 LYS A O 1
ATOM 588 N N . GLU A 1 81 ? -10.599 52.759 9.889 1.00 32.24 78 GLU A N 1
ATOM 589 C CA . GLU A 1 81 ? -10.841 52.010 8.659 1.00 34.01 78 GLU A CA 1
ATOM 590 C C . GLU A 1 81 ? -9.528 51.850 7.901 1.00 33.63 78 GLU A C 1
ATOM 591 O O . GLU A 1 81 ? -8.713 52.770 7.862 1.00 32.68 78 GLU A O 1
ATOM 597 N N . GLY A 1 82 ? -9.325 50.678 7.310 1.00 31.70 79 GLY A N 1
ATOM 598 C CA . GLY A 1 82 ? -8.113 50.426 6.549 1.00 30.19 79 GLY A CA 1
ATOM 599 C C . GLY A 1 82 ? -8.362 50.506 5.054 1.00 30.23 79 GLY A C 1
ATOM 600 O O . GLY A 1 82 ? -9.508 50.579 4.602 1.00 31.34 79 GLY A O 1
ATOM 601 N N . ALA A 1 83 ? -7.282 50.500 4.279 1.00 29.95 80 ALA A N 1
ATOM 602 C CA . ALA A 1 83 ? -7.383 50.565 2.829 1.00 31.50 80 ALA A CA 1
ATOM 603 C C . ALA A 1 83 ? -8.037 49.301 2.258 1.00 30.49 80 ALA A C 1
ATOM 604 O O . ALA A 1 83 ? -7.874 48.207 2.800 1.00 32.02 80 ALA A O 1
ATOM 606 N N . PRO A 1 84 ? -8.790 49.439 1.156 1.00 29.72 81 PRO A N 1
ATOM 607 C CA . PRO A 1 84 ? -9.447 48.275 0.553 1.00 30.46 81 PRO A CA 1
ATOM 608 C C . PRO A 1 84 ? -8.484 47.491 -0.323 1.00 32.29 81 PRO A C 1
ATOM 609 O O . PRO A 1 84 ? -7.534 48.054 -0.862 1.00 30.28 81 PRO A O 1
ATOM 613 N N . PHE A 1 85 ? -8.726 46.191 -0.440 1.00 31.42 82 PHE A N 1
ATOM 614 C CA . PHE A 1 85 ? -7.917 45.319 -1.286 1.00 32.88 82 PHE A CA 1
ATOM 615 C C . PHE A 1 85 ? -8.847 44.325 -1.958 1.00 32.99 82 PHE A C 1
ATOM 616 O O . PHE A 1 85 ? -9.799 43.839 -1.352 1.00 31.93 82 PHE A O 1
ATOM 624 N N . ARG A 1 86 ? -8.570 44.035 -3.222 1.00 34.91 83 ARG A N 1
ATOM 625 C CA . ARG A 1 86 ? -9.410 43.146 -4.008 1.00 36.36 83 ARG A CA 1
ATOM 626 C C . ARG A 1 86 ? -8.950 41.702 -3.983 1.00 34.21 83 ARG A C 1
ATOM 627 O O . ARG A 1 86 ? -7.762 41.416 -4.115 1.00 34.39 83 ARG A O 1
ATOM 635 N N . GLU A 1 87 ? -9.901 40.797 -3.786 1.00 34.61 84 GLU A N 1
ATOM 636 C CA . GLU A 1 87 ? -9.614 39.368 -3.774 1.00 32.83 84 GLU A CA 1
ATOM 637 C C . GLU A 1 87 ? -10.864 38.791 -4.417 1.00 34.27 84 GLU A C 1
ATOM 638 O O . GLU A 1 87 ? -11.964 38.884 -3.868 1.00 33.88 84 GLU A O 1
ATOM 644 N N . GLY A 1 88 ? -10.713 38.208 -5.595 1.00 34.45 85 GLY A N 1
ATOM 645 C CA . GLY A 1 88 ? -11.888 37.677 -6.252 1.00 37.72 85 GLY A CA 1
ATOM 646 C C . GLY A 1 88 ? -12.789 38.836 -6.655 1.00 37.97 85 GLY A C 1
ATOM 647 O O . GLY A 1 88 ? -12.303 39.872 -7.109 1.00 37.49 85 GLY A O 1
ATOM 648 N N . ARG A 1 89 ? -14.093 38.677 -6.465 1.00 40.21 86 ARG A N 1
ATOM 649 C CA . ARG A 1 89 ? -15.053 39.711 -6.849 1.00 44.15 86 ARG A CA 1
ATOM 650 C C . ARG A 1 89 ? -15.452 40.681 -5.744 1.00 44.22 86 ARG A C 1
ATOM 651 O O . ARG A 1 89 ? -16.402 41.462 -5.904 1.00 45.11 86 ARG A O 1
ATOM 659 N N . TYR A 1 90 ? -14.736 40.647 -4.629 1.00 40.20 87 TYR A N 1
ATOM 660 C CA . TYR A 1 90 ? -15.058 41.539 -3.519 1.00 39.52 87 TYR A CA 1
ATOM 661 C C . TYR A 1 90 ? -13.892 42.443 -3.164 1.00 35.78 87 TYR A C 1
ATOM 662 O O . TYR A 1 90 ? -12.743 42.123 -3.455 1.00 35.89 87 TYR A O 1
ATOM 671 N N . HIS A 1 91 ? -14.203 43.573 -2.535 1.00 34.35 88 HIS A N 1
ATOM 672 C CA . HIS A 1 91 ? -13.169 44.461 -2.018 1.00 34.81 88 HIS A CA 1
ATOM 673 C C . HIS A 1 91 ? -13.266 44.226 -0.513 1.00 32.35 88 HIS A C 1
ATOM 674 O O . HIS A 1 91 ? -14.361 44.210 0.050 1.00 33.56 88 HIS A O 1
ATOM 681 N N . TYR A 1 92 ? -12.125 44.003 0.123 1.00 29.26 89 TYR A N 1
ATOM 682 C CA . TYR A 1 92 ? -12.079 43.749 1.554 1.00 28.33 89 TYR A CA 1
ATOM 683 C C . TYR A 1 92 ? -11.416 44.935 2.254 1.00 29.13 89 TYR A C 1
ATOM 684 O O . TYR A 1 92 ? -10.554 45.610 1.678 1.00 29.50 89 TYR A O 1
ATOM 693 N N . PHE A 1 93 ? -11.827 45.198 3.488 1.00 27.40 90 PHE A N 1
ATOM 694 C CA . PHE A 1 93 ? -11.222 46.274 4.258 1.00 28.69 90 PHE A CA 1
ATOM 695 C C . PHE A 1 93 ? -11.521 46.088 5.726 1.00 29.05 90 PHE A C 1
ATOM 696 O O . PHE A 1 93 ? -12.582 45.587 6.101 1.00 27.03 90 PHE A O 1
ATOM 704 N N . PHE A 1 94 ? -10.558 46.468 6.554 1.00 28.15 91 PHE A N 1
ATOM 705 C CA . PHE A 1 94 ? -10.712 46.351 7.987 1.00 30.25 91 PHE A CA 1
ATOM 706 C C . PHE A 1 94 ? -11.333 47.614 8.550 1.00 31.71 91 PHE A C 1
ATOM 707 O O . PHE A 1 94 ? -11.115 48.706 8.031 1.00 29.89 91 PHE A O 1
ATOM 715 N N . LYS A 1 95 ? -12.130 47.448 9.602 1.00 30.97 92 LYS A N 1
ATOM 716 C CA . LYS A 1 95 ? -12.750 48.568 10.287 1.00 32.71 92 LYS A CA 1
ATOM 717 C C . LYS A 1 95 ? -12.800 48.254 11.772 1.00 33.74 92 LYS A C 1
ATOM 718 O O . LYS A 1 95 ? -12.689 47.096 12.181 1.00 33.64 92 LYS A O 1
ATOM 724 N N . ASN A 1 96 ? -12.944 49.298 12.577 1.00 32.43 93 ASN A N 1
ATOM 725 C CA . ASN A 1 96 ? -13.057 49.140 14.017 1.00 33.52 93 ASN A CA 1
ATOM 726 C C . ASN A 1 96 ? -13.990 50.262 14.454 1.00 35.41 93 ASN A C 1
ATOM 727 O O . ASN A 1 96 ? -13.735 51.432 14.157 1.00 35.72 93 ASN A O 1
ATOM 732 N N . ASP A 1 97 ? -15.083 49.915 15.131 1.00 36.15 94 ASP A N 1
ATOM 733 C CA . ASP A 1 97 ? -16.025 50.941 15.551 1.00 38.53 94 ASP A CA 1
ATOM 734 C C . ASP A 1 97 ? -15.503 51.802 16.697 1.00 39.83 94 ASP A C 1
ATOM 735 O O . ASP A 1 97 ? -16.171 52.738 17.130 1.00 41.67 94 ASP A O 1
ATOM 740 N N . GLY A 1 98 ? -14.303 51.494 17.175 1.00 38.94 95 GLY A N 1
ATOM 741 C CA . GLY A 1 98 ? -13.719 52.263 18.258 1.00 43.20 95 GLY A CA 1
ATOM 742 C C . GLY A 1 98 ? -13.858 51.599 19.615 1.00 46.88 95 GLY A C 1
ATOM 743 O O . GLY A 1 98 ? -13.185 51.988 20.570 1.00 51.09 95 GLY A O 1
ATOM 744 N N . LEU A 1 99 ? -14.726 50.599 19.712 1.00 47.65 96 LEU A N 1
ATOM 745 C CA . LEU A 1 99 ? -14.919 49.899 20.977 1.00 49.98 96 LEU A CA 1
ATOM 746 C C . LEU A 1 99 ? -14.412 48.455 20.960 1.00 49.50 96 LEU A C 1
ATOM 747 O O . LEU A 1 99 ? -13.821 47.990 21.936 1.00 50.59 96 LEU A O 1
ATOM 752 N N . GLN A 1 100 ? -14.634 47.749 19.855 1.00 46.74 97 GLN A N 1
ATOM 753 C CA . GLN A 1 100 ? -14.197 46.358 19.742 1.00 45.59 97 GLN A CA 1
ATOM 754 C C . GLN A 1 100 ? -12.678 46.213 19.831 1.00 45.10 97 GLN A C 1
ATOM 755 O O . GLN A 1 100 ? -11.930 46.994 19.249 1.00 46.34 97 GLN A O 1
ATOM 761 N N . ASN A 1 101 ? -12.224 45.205 20.567 1.00 44.06 98 ASN A N 1
ATOM 762 C CA . ASN A 1 101 ? -10.795 44.976 20.743 1.00 45.80 98 ASN A CA 1
ATOM 763 C C . ASN A 1 101 ? -10.063 44.603 19.448 1.00 43.94 98 ASN A C 1
ATOM 764 O O . ASN A 1 101 ? -8.907 44.997 19.251 1.00 42.73 98 ASN A O 1
ATOM 769 N N . GLN A 1 102 ? -10.731 43.846 18.578 1.00 38.45 99 GLN A N 1
ATOM 770 C CA . GLN A 1 102 ? -10.128 43.408 17.317 1.00 37.88 99 GLN A CA 1
ATOM 771 C C . GLN A 1 102 ? -10.756 44.066 16.090 1.00 35.49 99 GLN A C 1
ATOM 772 O O . GLN A 1 102 ? -11.976 44.239 16.031 1.00 32.78 99 GLN A O 1
ATOM 778 N N . ASN A 1 103 ? -9.936 44.409 15.097 1.00 31.62 100 ASN A N 1
ATOM 779 C CA . ASN A 1 103 ? -10.489 45.002 13.889 1.00 31.42 100 ASN A CA 1
ATOM 780 C C . ASN A 1 103 ? -11.304 43.929 13.184 1.00 31.01 100 ASN A C 1
ATOM 781 O O . ASN A 1 103 ? -10.956 42.742 13.221 1.00 30.66 100 ASN A O 1
ATOM 786 N N . VAL A 1 104 ? -12.380 44.354 12.529 1.00 29.31 101 VAL A N 1
ATOM 787 C CA . VAL A 1 104 ? -13.266 43.441 11.820 1.00 28.80 101 VAL A CA 1
ATOM 788 C C . VAL A 1 104 ? -13.045 43.520 10.319 1.00 28.15 101 VAL A C 1
ATOM 789 O O . VAL A 1 104 ? -12.904 44.608 9.774 1.00 29.00 101 VAL A O 1
ATOM 793 N N . LEU A 1 105 ? -12.997 42.374 9.642 1.00 27.19 102 LEU A N 1
ATOM 794 C CA . LEU A 1 105 ? -12.805 42.408 8.195 1.00 26.77 102 LEU A CA 1
ATOM 795 C C . LEU A 1 105 ? -14.161 42.440 7.507 1.00 28.67 102 LEU A C 1
ATOM 796 O O . LEU A 1 105 ? -14.987 41.537 7.696 1.00 26.87 102 LEU A O 1
ATOM 801 N N . TRP A 1 106 ? -14.380 43.496 6.728 1.00 27.82 103 TRP A N 1
ATOM 802 C CA . TRP A 1 106 ? -15.612 43.679 5.978 1.00 28.86 103 TRP A CA 1
ATOM 803 C C . TRP A 1 106 ? -15.307 43.460 4.501 1.00 29.44 103 TRP A C 1
ATOM 804 O O . TRP A 1 106 ? -14.145 43.428 4.083 1.00 27.03 103 TRP A O 1
ATOM 815 N N . ARG A 1 107 ? -16.353 43.308 3.709 1.00 28.32 104 ARG A N 1
ATOM 816 C CA . ARG A 1 107 ? -16.166 43.158 2.285 1.00 32.93 104 ARG A CA 1
ATOM 817 C C . ARG A 1 107 ? -17.348 43.797 1.585 1.00 33.91 104 ARG A C 1
ATOM 818 O O . ARG A 1 107 ? -18.410 43.981 2.179 1.00 35.43 104 ARG A O 1
ATOM 826 N N . GLN A 1 108 ? -17.151 44.149 0.325 1.00 37.06 105 GLN A N 1
ATOM 827 C CA . GLN A 1 108 ? -18.203 44.776 -0.445 1.00 41.36 105 GLN A CA 1
ATOM 828 C C . GLN A 1 108 ? -17.986 44.450 -1.900 1.00 42.90 105 GLN A C 1
ATOM 829 O O . GLN A 1 108 ? -16.845 44.401 -2.372 1.00 42.56 105 GLN A O 1
ATOM 835 N N . GLN A 1 109 ? -19.073 44.206 -2.616 1.00 46.34 106 GLN A N 1
ATOM 836 C CA . GLN A 1 109 ? -18.949 43.914 -4.031 1.00 51.42 106 GLN A CA 1
ATOM 837 C C . GLN A 1 109 ? -19.743 44.943 -4.825 1.00 56.16 106 GLN A C 1
ATOM 838 O O . GLN A 1 109 ? -20.739 45.493 -4.340 1.00 55.71 106 GLN A O 1
ATOM 844 N N . GLU A 1 110 ? -19.266 45.198 -6.040 1.00 61.16 107 GLU A N 1
ATOM 845 C CA . GLU A 1 110 ? -19.850 46.144 -6.987 1.00 65.78 107 GLU A CA 1
ATOM 846 C C . GLU A 1 110 ? -21.037 46.998 -6.554 1.00 65.96 107 GLU A C 1
ATOM 847 O O . GLU A 1 110 ? -20.857 48.133 -6.112 1.00 67.04 107 GLU A O 1
ATOM 853 N N . GLY A 1 111 ? -22.249 46.470 -6.681 1.00 66.38 108 GLY A N 1
ATOM 854 C CA . GLY A 1 111 ? -23.411 47.261 -6.317 1.00 67.22 108 GLY A CA 1
ATOM 855 C C . GLY A 1 111 ? -24.202 46.828 -5.100 1.00 67.89 108 GLY A C 1
ATOM 856 O O . GLY A 1 111 ? -25.418 46.630 -5.181 1.00 69.73 108 GLY A O 1
ATOM 857 N N . LYS A 1 112 ? -23.529 46.692 -3.964 1.00 66.14 109 LYS A N 1
ATOM 858 C CA . LYS A 1 112 ? -24.211 46.286 -2.744 1.00 63.99 109 LYS A CA 1
ATOM 859 C C . LYS A 1 112 ? -23.569 46.916 -1.518 1.00 61.31 109 LYS A C 1
ATOM 860 O O . LYS A 1 112 ? -22.435 47.396 -1.577 1.00 61.69 109 LYS A O 1
ATOM 866 N N . PRO A 1 113 ? -24.302 46.949 -0.392 1.00 58.26 110 PRO A N 1
ATOM 867 C CA . PRO A 1 113 ? -23.780 47.525 0.850 1.00 54.78 110 PRO A CA 1
ATOM 868 C C . PRO A 1 113 ? -22.710 46.618 1.453 1.00 51.90 110 PRO A C 1
ATOM 869 O O . PRO A 1 113 ? -22.719 45.401 1.237 1.00 49.39 110 PRO A O 1
ATOM 873 N N . ALA A 1 114 ? -21.795 47.221 2.205 1.00 48.50 111 ALA A N 1
ATOM 874 C CA . ALA A 1 114 ? -20.718 46.485 2.846 1.00 45.64 111 ALA A CA 1
ATOM 875 C C . ALA A 1 114 ? -21.294 45.525 3.880 1.00 45.01 111 ALA A C 1
ATOM 876 O O . ALA A 1 114 ? -22.348 45.784 4.465 1.00 42.37 111 ALA A O 1
ATOM 878 N N . GLU A 1 115 ? -20.597 44.418 4.112 1.00 42.60 112 GLU A N 1
ATOM 879 C CA . GLU A 1 115 ? -21.058 43.433 5.076 1.00 39.83 112 GLU A CA 1
ATOM 880 C C . GLU A 1 115 ? -19.877 42.883 5.865 1.00 39.32 112 GLU A C 1
ATOM 881 O O . GLU A 1 115 ? -18.742 42.877 5.378 1.00 35.68 112 GLU A O 1
ATOM 887 N N . VAL A 1 116 ? -20.137 42.450 7.095 1.00 36.27 113 VAL A N 1
ATOM 888 C CA . VAL A 1 116 ? -19.083 41.879 7.919 1.00 34.30 113 VAL A CA 1
ATOM 889 C C . VAL A 1 116 ? -18.710 40.538 7.297 1.00 33.12 113 VAL A C 1
ATOM 890 O O . VAL A 1 116 ? -19.577 39.764 6.895 1.00 32.65 113 VAL A O 1
ATOM 894 N N . PHE A 1 117 ? -17.412 40.273 7.205 1.00 30.77 114 PHE A N 1
ATOM 895 C CA . PHE A 1 117 ? -16.932 39.034 6.611 1.00 29.72 114 PHE A CA 1
ATOM 896 C C . PHE A 1 117 ? -16.284 38.129 7.658 1.00 30.34 114 PHE A C 1
ATOM 897 O O . PHE A 1 117 ? -16.591 36.937 7.738 1.00 34.05 114 PHE A O 1
ATOM 905 N N . LEU A 1 118 ? -15.401 38.695 8.471 1.00 30.19 115 LEU A N 1
ATOM 906 C CA . LEU A 1 118 ? -14.719 37.921 9.503 1.00 32.34 115 LEU A CA 1
ATOM 907 C C . LEU A 1 118 ? -14.489 38.823 10.707 1.00 34.15 115 LEU A C 1
ATOM 908 O O . LEU A 1 118 ? -13.700 39.765 10.641 1.00 32.50 115 LEU A O 1
ATOM 913 N N . ASP A 1 119 ? -15.202 38.534 11.798 1.00 34.31 116 ASP A N 1
ATOM 914 C CA . ASP A 1 119 ? -15.113 39.304 13.041 1.00 33.83 116 ASP A CA 1
ATOM 915 C C . ASP A 1 119 ? -14.412 38.474 14.124 1.00 35.47 116 ASP A C 1
ATOM 916 O O . ASP A 1 119 ? -15.031 37.607 14.759 1.00 32.06 116 ASP A O 1
ATOM 921 N N . PRO A 1 120 ? -13.111 38.737 14.355 1.00 36.71 117 PRO A N 1
ATOM 922 C CA . PRO A 1 120 ? -12.283 38.036 15.349 1.00 36.64 117 PRO A CA 1
ATOM 923 C C . PRO A 1 120 ? -12.787 38.137 16.791 1.00 37.19 117 PRO A C 1
ATOM 924 O O . PRO A 1 120 ? -12.501 37.269 17.619 1.00 36.49 117 PRO A O 1
ATOM 928 N N . ASN A 1 121 ? -13.529 39.196 17.093 1.00 35.92 118 ASN A N 1
ATOM 929 C CA . ASN A 1 121 ? -14.048 39.395 18.444 1.00 38.40 118 ASN A CA 1
ATOM 930 C C . ASN A 1 121 ? -15.004 38.285 18.883 1.00 40.10 118 ASN A C 1
ATOM 931 O O . ASN A 1 121 ? -15.099 37.980 20.072 1.00 42.09 118 ASN A O 1
ATOM 936 N N . THR A 1 122 ? -15.703 37.686 17.923 1.00 41.26 119 THR A N 1
ATOM 937 C CA . THR A 1 122 ? -16.660 36.620 18.209 1.00 46.24 119 THR A CA 1
ATOM 938 C C . THR A 1 122 ? -15.995 35.276 18.531 1.00 48.47 119 THR A C 1
ATOM 939 O O . THR A 1 122 ? -16.658 34.354 19.003 1.00 49.35 119 THR A O 1
ATOM 943 N N . LEU A 1 123 ? -14.690 35.173 18.289 1.00 50.50 120 LEU A N 1
ATOM 944 C CA . LEU A 1 123 ? -13.945 33.929 18.517 1.00 53.68 120 LEU A CA 1
ATOM 945 C C . LEU A 1 123 ? -13.423 33.737 19.940 1.00 56.34 120 LEU A C 1
ATOM 946 O O . LEU A 1 123 ? -13.093 32.618 20.339 1.00 57.79 120 LEU A O 1
ATOM 951 N N . SER A 1 124 ? -13.338 34.825 20.696 1.00 59.09 121 SER A N 1
ATOM 952 C CA . SER A 1 124 ? -12.842 34.769 22.066 1.00 61.85 121 SER A CA 1
ATOM 953 C C . SER A 1 124 ? -13.787 35.477 23.031 1.00 63.16 121 SER A C 1
ATOM 954 O O . SER A 1 124 ? -14.203 36.611 22.787 1.00 62.17 121 SER A O 1
ATOM 957 N N . PRO A 1 125 ? -14.141 34.811 24.144 1.00 64.98 122 PRO A N 1
ATOM 958 C CA . PRO A 1 125 ? -15.040 35.394 25.142 1.00 65.72 122 PRO A CA 1
ATOM 959 C C . PRO A 1 125 ? -14.621 36.812 25.526 1.00 66.59 122 PRO A C 1
ATOM 960 O O . PRO A 1 125 ? -15.449 37.722 25.555 1.00 67.29 122 PRO A O 1
ATOM 964 N N . ASP A 1 126 ? -13.333 36.994 25.813 1.00 67.29 123 ASP A N 1
ATOM 965 C CA . ASP A 1 126 ? -12.809 38.307 26.189 1.00 68.95 123 ASP A CA 1
ATOM 966 C C . ASP A 1 126 ? -12.185 39.042 25.003 1.00 68.92 123 ASP A C 1
ATOM 967 O O . ASP A 1 126 ? -11.476 40.037 25.173 1.00 68.71 123 ASP A O 1
ATOM 972 N N . GLY A 1 127 ? -12.452 38.541 23.801 1.00 68.67 124 GLY A N 1
ATOM 973 C CA . GLY A 1 127 ? -11.930 39.164 22.599 1.00 67.42 124 GLY A CA 1
ATOM 974 C C . GLY A 1 127 ? -10.420 39.327 22.541 1.00 65.77 124 GLY A C 1
ATOM 975 O O . GLY A 1 127 ? -9.927 40.377 22.119 1.00 65.05 124 GLY A O 1
ATOM 976 N N . THR A 1 128 ? -9.678 38.306 22.965 1.00 62.75 125 THR A N 1
ATOM 977 C CA . THR A 1 128 ? -8.223 38.381 22.915 1.00 60.65 125 THR A CA 1
ATOM 978 C C . THR A 1 128 ? -7.687 37.615 21.716 1.00 58.04 125 THR A C 1
ATOM 979 O O . THR A 1 128 ? -6.582 37.891 21.253 1.00 60.81 125 THR A O 1
ATOM 983 N N . THR A 1 129 ? -8.457 36.648 21.219 1.00 54.81 126 THR A N 1
ATOM 984 C CA . THR A 1 129 ? -8.023 35.877 20.057 1.00 50.21 126 THR A CA 1
ATOM 985 C C . THR A 1 129 ? -7.869 36.860 18.911 1.00 49.40 126 THR A C 1
ATOM 986 O O . THR A 1 129 ? -8.821 37.560 18.535 1.00 49.02 126 THR A O 1
ATOM 990 N N . ALA A 1 130 ? -6.665 36.922 18.360 1.00 44.50 127 ALA A N 1
ATOM 991 C CA . ALA A 1 130 ? -6.402 37.851 17.287 1.00 43.61 127 ALA A CA 1
ATOM 992 C C . ALA A 1 130 ? -6.031 37.164 15.988 1.00 43.80 127 ALA A C 1
ATOM 993 O O . ALA A 1 130 ? -5.394 36.106 15.973 1.00 40.10 127 ALA A O 1
ATOM 995 N N . LEU A 1 131 ? -6.450 37.788 14.896 1.00 41.62 128 LEU A N 1
ATOM 996 C CA . LEU A 1 131 ? -6.165 37.289 13.575 1.00 41.43 128 LEU A CA 1
ATOM 997 C C . LEU A 1 131 ? -4.691 37.612 13.401 1.00 39.26 128 LEU A C 1
ATOM 998 O O . LEU A 1 131 ? -4.229 38.676 13.824 1.00 43.13 128 LEU A O 1
ATOM 1003 N N . ASP A 1 132 ? -3.936 36.694 12.821 1.00 38.35 129 ASP A N 1
ATOM 1004 C CA . ASP A 1 132 ? -2.528 36.952 12.585 1.00 37.55 129 ASP A CA 1
ATOM 1005 C C . ASP A 1 132 ? -2.321 37.058 11.073 1.00 39.00 129 ASP A C 1
ATOM 1006 O O . ASP A 1 132 ? -2.365 38.158 10.516 1.00 40.08 129 ASP A O 1
ATOM 1011 N N . GLN A 1 133 ? -2.119 35.924 10.406 1.00 37.03 130 GLN A N 1
ATOM 1012 C CA . GLN A 1 133 ? -1.900 35.928 8.953 1.00 35.21 130 GLN A CA 1
ATOM 1013 C C . GLN A 1 133 ? -3.217 35.763 8.199 1.00 32.54 130 GLN A C 1
ATOM 1014 O O . GLN A 1 133 ? -4.084 35.007 8.617 1.00 31.62 130 GLN A O 1
ATOM 1020 N N . LEU A 1 134 ? -3.344 36.483 7.090 1.00 31.51 131 LEU A N 1
ATOM 1021 C CA . LEU A 1 134 ? -4.529 36.460 6.232 1.00 31.08 131 LEU A CA 1
ATOM 1022 C C . LEU A 1 134 ? -4.003 36.246 4.813 1.00 29.32 131 LEU A C 1
ATOM 1023 O O . LEU A 1 134 ? -3.251 37.083 4.310 1.00 28.84 131 LEU A O 1
ATOM 1028 N N . SER A 1 135 ? -4.393 35.154 4.157 1.00 26.43 132 SER A N 1
ATOM 1029 C CA . SER A 1 135 ? -3.903 34.901 2.809 1.00 27.35 132 SER A CA 1
ATOM 1030 C C . SER A 1 135 ? -4.940 34.216 1.915 1.00 24.38 132 SER A C 1
ATOM 1031 O O . SER A 1 135 ? -5.294 33.064 2.146 1.00 23.78 132 SER A O 1
ATOM 1034 N N . PHE A 1 136 ? -5.425 34.930 0.899 1.00 25.67 133 PHE A N 1
ATOM 1035 C CA . PHE A 1 136 ? -6.416 34.376 -0.029 1.00 25.20 133 PHE A CA 1
ATOM 1036 C C . PHE A 1 136 ? -5.761 33.582 -1.157 1.00 26.82 133 PHE A C 1
ATOM 1037 O O . PHE A 1 136 ? -4.654 33.903 -1.585 1.00 26.49 133 PHE A O 1
ATOM 1045 N N . SER A 1 137 ? -6.469 32.574 -1.666 1.00 22.89 134 SER A N 1
ATOM 1046 C CA . SER A 1 137 ? -5.962 31.794 -2.785 1.00 23.30 134 SER A CA 1
ATOM 1047 C C . SER A 1 137 ? -5.902 32.763 -3.974 1.00 25.17 134 SER A C 1
ATOM 1048 O O . SER A 1 137 ? -6.506 33.842 -3.936 1.00 25.28 134 SER A O 1
ATOM 1051 N N . ARG A 1 138 ? -5.175 32.395 -5.025 1.00 23.75 135 ARG A N 1
ATOM 1052 C CA . ARG A 1 138 ? -5.020 33.274 -6.182 1.00 25.06 135 ARG A CA 1
ATOM 1053 C C . ARG A 1 138 ? -6.352 33.791 -6.743 1.00 25.93 135 ARG A C 1
ATOM 1054 O O . ARG A 1 138 ? -6.446 34.963 -7.126 1.00 24.88 135 ARG A O 1
ATOM 1062 N N . ASP A 1 139 ? -7.377 32.937 -6.761 1.00 23.90 136 ASP A N 1
ATOM 1063 C CA . ASP A 1 139 ? -8.686 33.320 -7.296 1.00 25.09 136 ASP A CA 1
ATOM 1064 C C . ASP A 1 139 ? -9.598 34.039 -6.286 1.00 25.50 136 ASP A C 1
ATOM 1065 O O . ASP A 1 139 ? -10.706 34.447 -6.631 1.00 25.43 136 ASP A O 1
ATOM 1070 N N . GLY A 1 140 ? -9.135 34.167 -5.049 1.00 23.78 137 GLY A N 1
ATOM 1071 C CA . GLY A 1 140 ? -9.898 34.835 -4.004 1.00 25.56 137 GLY A CA 1
ATOM 1072 C C . GLY A 1 140 ? -11.043 34.026 -3.410 1.00 25.99 137 GLY A C 1
ATOM 1073 O O . GLY A 1 140 ? -11.783 34.522 -2.543 1.00 26.61 137 GLY A O 1
ATOM 1074 N N . ARG A 1 141 ? -11.167 32.770 -3.823 1.00 23.67 138 ARG A N 1
ATOM 1075 C CA . ARG A 1 141 ? -12.282 31.927 -3.370 1.00 25.45 138 ARG A CA 1
ATOM 1076 C C . ARG A 1 141 ? -12.127 31.205 -2.051 1.00 26.64 138 ARG A C 1
ATOM 1077 O O . ARG A 1 141 ? -13.120 30.800 -1.429 1.00 25.05 138 ARG A O 1
ATOM 1085 N N . ILE A 1 142 ? -10.885 31.033 -1.621 1.00 25.07 139 ILE A N 1
ATOM 1086 C CA . ILE A 1 142 ? -10.601 30.358 -0.362 1.00 23.93 139 ILE A CA 1
ATOM 1087 C C . ILE A 1 142 ? -9.701 31.266 0.473 1.00 24.93 139 ILE A C 1
ATOM 1088 O O . ILE A 1 142 ? -8.816 31.948 -0.063 1.00 25.67 139 ILE A O 1
ATOM 1093 N N . LEU A 1 143 ? -9.923 31.290 1.780 1.00 24.78 140 LEU A N 1
ATOM 1094 C CA . LEU A 1 143 ? -9.088 32.100 2.653 1.00 24.78 140 LEU A CA 1
ATOM 1095 C C . LEU A 1 143 ? -8.369 31.232 3.670 1.00 26.71 140 LEU A C 1
ATOM 1096 O O . LEU A 1 143 ? -8.988 30.374 4.303 1.00 25.62 140 LEU A O 1
ATOM 1101 N N . ALA A 1 144 ? -7.057 31.426 3.800 1.00 23.30 141 ALA A N 1
ATOM 1102 C CA . ALA A 1 144 ? -6.279 30.716 4.803 1.00 24.54 141 ALA A CA 1
ATOM 1103 C C . ALA A 1 144 ? -5.945 31.815 5.796 1.00 25.52 141 ALA A C 1
ATOM 1104 O O . ALA A 1 144 ? -5.525 32.907 5.396 1.00 25.39 141 ALA A O 1
ATOM 1106 N N . TYR A 1 145 ? -6.153 31.563 7.083 1.00 26.34 142 TYR A N 1
ATOM 1107 C CA . TYR A 1 145 ? -5.835 32.590 8.067 1.00 27.94 142 TYR A CA 1
ATOM 1108 C C . TYR A 1 145 ? -5.398 31.968 9.381 1.00 27.16 142 TYR A C 1
ATOM 1109 O O . TYR A 1 145 ? -5.875 30.903 9.743 1.00 29.26 142 TYR A O 1
ATOM 1118 N N . SER A 1 146 ? -4.452 32.595 10.077 1.00 28.08 143 SER A N 1
ATOM 1119 C CA . SER A 1 146 ? -4.013 32.037 11.350 1.00 30.21 143 SER A CA 1
ATOM 1120 C C . SER A 1 146 ? -4.496 32.903 12.493 1.00 30.66 143 SER A C 1
ATOM 1121 O O . SER A 1 146 ? -4.685 34.104 12.335 1.00 30.43 143 SER A O 1
ATOM 1124 N N . LEU A 1 147 ? -4.694 32.278 13.646 1.00 34.09 144 LEU A N 1
ATOM 1125 C CA . LEU A 1 147 ? -5.156 32.969 14.839 1.00 38.26 144 LEU A CA 1
ATOM 1126 C C . LEU A 1 147 ? -4.175 32.745 15.987 1.00 41.52 144 LEU A C 1
ATOM 1127 O O . LEU A 1 147 ? -3.623 31.659 16.154 1.00 41.13 144 LEU A O 1
ATOM 1132 N N . SER A 1 148 ? -3.931 33.802 16.746 1.00 46.28 145 SER A N 1
ATOM 1133 C CA . SER A 1 148 ? -3.059 33.729 17.904 1.00 50.79 145 SER A CA 1
ATOM 1134 C C . SER A 1 148 ? -3.989 33.894 19.102 1.00 54.56 145 SER A C 1
ATOM 1135 O O . SER A 1 148 ? -4.613 34.947 19.260 1.00 52.57 145 SER A O 1
ATOM 1138 N N . LEU A 1 149 ? -4.099 32.859 19.929 1.00 58.24 146 LEU A N 1
ATOM 1139 C CA . LEU A 1 149 ? -4.970 32.937 21.082 1.00 62.70 146 LEU A CA 1
ATOM 1140 C C . LEU A 1 149 ? -4.372 33.753 22.198 1.00 65.24 146 LEU A C 1
ATOM 1141 O O . LEU A 1 149 ? -4.177 33.274 23.326 1.00 66.54 146 LEU A O 1
ATOM 1146 N N . ALA A 1 150 ? -4.054 34.994 21.843 1.00 68.07 147 ALA A N 1
ATOM 1147 C CA . ALA A 1 150 ? -3.492 35.952 22.781 1.00 68.57 147 ALA A CA 1
ATOM 1148 C C . ALA A 1 150 ? -2.222 35.573 23.545 1.00 68.06 147 ALA A C 1
ATOM 1149 O O . ALA A 1 150 ? -2.248 34.820 24.515 1.00 68.50 147 ALA A O 1
ATOM 1151 N N . GLY A 1 151 ? -1.108 36.138 23.109 1.00 66.85 148 GLY A N 1
ATOM 1152 C CA . GLY A 1 151 ? 0.152 35.891 23.776 1.00 64.95 148 GLY A CA 1
ATOM 1153 C C . GLY A 1 151 ? 0.886 34.643 23.347 1.00 62.86 148 GLY A C 1
ATOM 1154 O O . GLY A 1 151 ? 2.117 34.626 23.319 1.00 64.08 148 GLY A O 1
ATOM 1155 N N . SER A 1 152 ? 0.147 33.605 22.983 1.00 57.84 149 SER A N 1
ATOM 1156 C CA . SER A 1 152 ? 0.785 32.366 22.582 1.00 53.36 149 SER A CA 1
ATOM 1157 C C . SER A 1 152 ? 1.373 32.459 21.176 1.00 50.03 149 SER A C 1
ATOM 1158 O O . SER A 1 152 ? 0.814 33.140 20.319 1.00 48.07 149 SER A O 1
ATOM 1161 N N . ASP A 1 153 ? 2.507 31.802 20.937 1.00 47.74 150 ASP A N 1
ATOM 1162 C CA . ASP A 1 153 ? 3.112 31.842 19.605 1.00 48.16 150 ASP A CA 1
ATOM 1163 C C . ASP A 1 153 ? 2.523 30.749 18.730 1.00 46.14 150 ASP A C 1
ATOM 1164 O O . ASP A 1 153 ? 2.745 30.723 17.524 1.00 49.93 150 ASP A O 1
ATOM 1169 N N . TRP A 1 154 ? 1.783 29.839 19.342 1.00 44.32 151 TRP A N 1
ATOM 1170 C CA . TRP A 1 154 ? 1.177 28.757 18.593 1.00 45.07 151 TRP A CA 1
ATOM 1171 C C . TRP A 1 154 ? 0.081 29.268 17.676 1.00 41.83 151 TRP A C 1
ATOM 1172 O O . TRP A 1 154 ? -0.567 30.283 17.948 1.00 34.61 151 TRP A O 1
ATOM 1183 N N . ARG A 1 155 ? -0.108 28.561 16.573 1.00 38.84 152 ARG A N 1
ATOM 1184 C CA . ARG A 1 155 ? -1.088 28.964 15.590 1.00 35.53 152 ARG A CA 1
ATOM 1185 C C . ARG A 1 155 ? -1.757 27.775 14.961 1.00 34.45 152 ARG A C 1
ATOM 1186 O O . ARG A 1 155 ? -1.260 26.643 15.016 1.00 31.46 152 ARG A O 1
ATOM 1194 N N . GLU A 1 156 ? -2.910 28.061 14.365 1.00 33.44 153 GLU A N 1
ATOM 1195 C CA . GLU A 1 156 ? -3.669 27.092 13.597 1.00 33.86 153 GLU A CA 1
ATOM 1196 C C . GLU A 1 156 ? -3.929 27.865 12.315 1.00 29.24 153 GLU A C 1
ATOM 1197 O O . GLU A 1 156 ? -4.073 29.093 12.343 1.00 30.54 153 GLU A O 1
ATOM 1203 N N . ILE A 1 157 ? -3.960 27.166 11.193 1.00 26.72 154 ILE A N 1
ATOM 1204 C CA . ILE A 1 157 ? -4.278 27.834 9.955 1.00 24.81 154 ILE A CA 1
ATOM 1205 C C . ILE A 1 157 ? -5.662 27.337 9.558 1.00 24.51 154 ILE A C 1
ATOM 1206 O O . ILE A 1 157 ? -5.856 26.164 9.275 1.00 25.67 154 ILE A O 1
ATOM 1211 N N . HIS A 1 158 ? -6.631 28.238 9.594 1.00 26.38 155 HIS A N 1
ATOM 1212 C CA . HIS A 1 158 ? -7.998 27.893 9.224 1.00 28.04 155 HIS A CA 1
ATOM 1213 C C . HIS A 1 158 ? -8.224 28.098 7.737 1.00 25.99 155 HIS A C 1
ATOM 1214 O O . HIS A 1 158 ? -7.623 28.978 7.126 1.00 27.83 155 HIS A O 1
ATOM 1221 N N . LEU A 1 159 ? -9.097 27.281 7.162 1.00 25.22 156 LEU A N 1
ATOM 1222 C CA . LEU A 1 159 ? -9.415 27.381 5.745 1.00 25.09 156 LEU A CA 1
ATOM 1223 C C . LEU A 1 159 ? -10.895 27.651 5.619 1.00 26.46 156 LEU A C 1
ATOM 1224 O O . LEU A 1 159 ? -11.712 26.848 6.058 1.00 26.45 156 LEU A O 1
ATOM 1237 N N . ASP A 1 161 ? -14.261 28.809 3.108 1.00 26.51 158 ASP A N 1
ATOM 1238 C CA . ASP A 1 161 ? -14.802 28.986 1.768 1.00 26.81 158 ASP A CA 1
ATOM 1239 C C . ASP A 1 161 ? -15.327 30.423 1.842 1.00 29.02 158 ASP A C 1
ATOM 1240 O O . ASP A 1 161 ? -16.178 30.743 2.680 1.00 29.45 158 ASP A O 1
ATOM 1245 N N . VAL A 1 162 ? -14.811 31.289 0.977 1.00 27.15 159 VAL A N 1
ATOM 1246 C CA . VAL A 1 162 ? -15.175 32.697 1.000 1.00 29.92 159 VAL A CA 1
ATOM 1247 C C . VAL A 1 162 ? -16.645 33.019 0.726 1.00 32.53 159 VAL A C 1
ATOM 1248 O O . VAL A 1 162 ? -17.226 33.877 1.387 1.00 31.23 159 VAL A O 1
ATOM 1252 N N . GLU A 1 163 ? -17.245 32.345 -0.241 1.00 31.81 160 GLU A N 1
ATOM 1253 C CA . GLU A 1 163 ? -18.644 32.619 -0.556 1.00 35.95 160 GLU A CA 1
ATOM 1254 C C . GLU A 1 163 ? -19.597 32.248 0.580 1.00 38.33 160 GLU A C 1
ATOM 1255 O O . GLU A 1 163 ? -20.449 33.048 0.972 1.00 41.49 160 GLU A O 1
ATOM 1261 N N . SER A 1 164 ? -19.453 31.046 1.120 1.00 34.95 161 SER A N 1
ATOM 1262 C CA . SER A 1 164 ? -20.335 30.605 2.198 1.00 37.75 161 SER A CA 1
ATOM 1263 C C . SER A 1 164 ? -19.891 31.043 3.587 1.00 38.56 161 SER A C 1
ATOM 1264 O O . SER A 1 164 ? -20.676 31.002 4.530 1.00 39.68 161 SER A O 1
ATOM 1267 N N . LYS A 1 165 ? -18.633 31.462 3.706 1.00 37.31 162 LYS A N 1
ATOM 1268 C CA . LYS A 1 165 ? -18.039 31.870 4.978 1.00 35.41 162 LYS A CA 1
ATOM 1269 C C . LYS A 1 165 ? -17.964 30.701 5.963 1.00 33.70 162 LYS A C 1
ATOM 1270 O O . LYS A 1 165 ? -17.807 30.894 7.170 1.00 35.50 162 LYS A O 1
ATOM 1276 N N . GLN A 1 166 ? -18.057 29.482 5.446 1.00 32.29 163 GLN A N 1
ATOM 1277 C CA . GLN A 1 166 ? -17.984 28.294 6.291 1.00 31.29 163 GLN A CA 1
ATOM 1278 C C . GLN A 1 166 ? -16.613 27.614 6.153 1.00 29.12 163 GLN A C 1
ATOM 1279 O O . GLN A 1 166 ? -15.905 27.830 5.175 1.00 27.08 163 GLN A O 1
ATOM 1285 N N . PRO A 1 167 ? -16.234 26.771 7.127 1.00 29.81 164 PRO A N 1
ATOM 1286 C CA . PRO A 1 167 ? -14.931 26.091 7.040 1.00 28.39 164 PRO A CA 1
ATOM 1287 C C . PRO A 1 167 ? -14.886 25.122 5.858 1.00 29.48 164 PRO A C 1
ATOM 1288 O O . PRO A 1 167 ? -15.835 24.377 5.627 1.00 28.92 164 PRO A O 1
ATOM 1292 N N . LEU A 1 168 ? -13.786 25.145 5.103 1.00 26.25 165 LEU A N 1
ATOM 1293 C CA . LEU A 1 168 ? -13.607 24.253 3.965 1.00 26.38 165 LEU A CA 1
ATOM 1294 C C . LEU A 1 168 ? -13.085 22.901 4.458 1.00 27.97 165 LEU A C 1
ATOM 1295 O O . LEU A 1 168 ? -13.575 21.856 4.050 1.00 31.59 165 LEU A O 1
ATOM 1300 N N . GLU A 1 169 ? -12.088 22.941 5.336 1.00 27.78 166 GLU A N 1
ATOM 1301 C CA . GLU A 1 169 ? -11.499 21.733 5.906 1.00 30.13 166 GLU A CA 1
ATOM 1302 C C . GLU A 1 169 ? -10.973 22.012 7.303 1.00 30.07 166 GLU A C 1
ATOM 1303 O O . GLU A 1 169 ? -11.017 23.152 7.762 1.00 31.37 166 GLU A O 1
ATOM 1309 N N . THR A 1 170 ? -10.509 20.968 7.989 1.00 29.17 167 THR A N 1
ATOM 1310 C CA . THR A 1 170 ? -10.004 21.102 9.342 1.00 32.46 167 THR A CA 1
ATOM 1311 C C . THR A 1 170 ? -8.802 22.014 9.390 1.00 31.77 167 THR A C 1
ATOM 1312 O O . THR A 1 170 ? -7.948 21.977 8.500 1.00 33.03 167 THR A O 1
ATOM 1316 N N . PRO A 1 171 ? -8.714 22.853 10.429 1.00 31.46 168 PRO A N 1
ATOM 1317 C CA . PRO A 1 171 ? -7.552 23.744 10.483 1.00 30.85 168 PRO A CA 1
ATOM 1318 C C . PRO A 1 171 ? -6.224 22.998 10.630 1.00 29.68 168 PRO A C 1
ATOM 1319 O O . PRO A 1 171 ? -6.174 21.893 11.167 1.00 29.41 168 PRO A O 1
ATOM 1323 N N . LEU A 1 172 ? -5.154 23.585 10.108 1.00 25.82 169 LEU A N 1
ATOM 1324 C CA . LEU A 1 172 ? -3.855 22.954 10.251 1.00 28.33 169 LEU A CA 1
ATOM 1325 C C . LEU A 1 172 ? -3.395 23.262 11.659 1.00 28.89 169 LEU A C 1
ATOM 1326 O O . LEU A 1 172 ? -3.631 24.360 12.162 1.00 30.23 169 LEU A O 1
ATOM 1331 N N . LYS A 1 173 ? -2.735 22.306 12.302 1.00 29.50 170 LYS A N 1
ATOM 1332 C CA . LYS A 1 173 ? -2.265 22.551 13.649 1.00 31.20 170 LYS A CA 1
ATOM 1333 C C . LYS A 1 173 ? -0.743 22.578 13.716 1.00 30.78 170 LYS A C 1
ATOM 1334 O O . LYS A 1 173 ? -0.061 22.291 12.725 1.00 28.95 170 LYS A O 1
ATOM 1340 N N . ASP A 1 174 ? -0.221 22.961 14.877 1.00 30.70 171 ASP A N 1
ATOM 1341 C CA . ASP A 1 174 ? 1.220 23.007 15.114 1.00 32.80 171 ASP A CA 1
ATOM 1342 C C . ASP A 1 174 ? 1.984 23.962 14.199 1.00 32.61 171 ASP A C 1
ATOM 1343 O O . ASP A 1 174 ? 3.136 23.706 13.833 1.00 33.35 171 ASP A O 1
ATOM 1348 N N . VAL A 1 175 ? 1.336 25.060 13.836 1.00 30.35 172 VAL A N 1
ATOM 1349 C CA . VAL A 1 175 ? 1.942 26.072 12.990 1.00 30.35 172 VAL A CA 1
ATOM 1350 C C . VAL A 1 175 ? 2.619 27.052 13.955 1.00 32.33 172 VAL A C 1
ATOM 1351 O O . VAL A 1 175 ? 2.106 27.290 15.047 1.00 35.77 172 VAL A O 1
ATOM 1355 N N . LYS A 1 176 ? 3.766 27.606 13.572 1.00 31.14 173 LYS A N 1
ATOM 1356 C CA . LYS A 1 176 ? 4.478 28.536 14.443 1.00 30.32 173 LYS A CA 1
ATOM 1357 C C . LYS A 1 176 ? 5.444 29.393 13.626 1.00 28.90 173 LYS A C 1
ATOM 1358 O O . LYS A 1 176 ? 6.109 28.876 12.721 1.00 29.52 173 LYS A O 1
ATOM 1364 N N . PHE A 1 177 ? 5.520 30.686 13.951 1.00 26.58 174 PHE A N 1
ATOM 1365 C CA . PHE A 1 177 ? 6.383 31.654 13.252 1.00 29.92 174 PHE A CA 1
ATOM 1366 C C . PHE A 1 177 ? 6.278 31.398 11.759 1.00 31.44 174 PHE A C 1
ATOM 1367 O O . PHE A 1 177 ? 7.289 31.287 11.050 1.00 28.85 174 PHE A O 1
ATOM 1375 N N . SER A 1 178 ? 5.035 31.350 11.284 1.00 29.13 175 SER A N 1
ATOM 1376 C CA . SER A 1 178 ? 4.763 31.014 9.899 1.00 27.82 175 SER A CA 1
ATOM 1377 C C . SER A 1 178 ? 4.048 32.033 9.029 1.00 29.64 175 SER A C 1
ATOM 1378 O O . SER A 1 178 ? 3.223 32.799 9.494 1.00 30.43 175 SER A O 1
ATOM 1381 N N . GLY A 1 179 ? 4.385 32.042 7.748 1.00 28.10 176 GLY A N 1
ATOM 1382 C CA . GLY A 1 179 ? 3.667 32.902 6.825 1.00 25.73 176 GLY A CA 1
ATOM 1383 C C . GLY A 1 179 ? 2.668 31.936 6.195 1.00 25.51 176 GLY A C 1
ATOM 1384 O O . GLY A 1 179 ? 2.560 30.780 6.635 1.00 24.18 176 GLY A O 1
ATOM 1385 N N . ILE A 1 180 ? 1.915 32.404 5.204 1.00 23.14 177 ILE A N 1
ATOM 1386 C CA . ILE A 1 180 ? 0.971 31.550 4.471 1.00 22.71 177 ILE A CA 1
ATOM 1387 C C . ILE A 1 180 ? 1.122 32.072 3.061 1.00 24.53 177 ILE A C 1
ATOM 1388 O O . ILE A 1 180 ? 0.896 33.262 2.804 1.00 27.65 177 ILE A O 1
ATOM 1393 N N . SER A 1 181 ? 1.552 31.214 2.145 1.00 20.25 178 SER A N 1
ATOM 1394 C CA . SER A 1 181 ? 1.736 31.686 0.781 1.00 21.10 178 SER A CA 1
ATOM 1395 C C . SER A 1 181 ? 1.246 30.644 -0.210 1.00 19.06 178 SER A C 1
ATOM 1396 O O . SER A 1 181 ? 1.717 29.510 -0.231 1.00 18.93 178 SER A O 1
ATOM 1399 N N . TRP A 1 182 ? 0.284 31.045 -1.031 1.00 20.63 179 TRP A N 1
ATOM 1400 C CA . TRP A 1 182 ? -0.321 30.139 -1.988 1.00 20.54 179 TRP A CA 1
ATOM 1401 C C . TRP A 1 182 ? 0.393 29.899 -3.281 1.00 21.62 179 TRP A C 1
ATOM 1402 O O . TRP A 1 182 ? 1.078 30.783 -3.814 1.00 22.75 179 TRP A O 1
ATOM 1413 N N . LEU A 1 183 ? 0.232 28.680 -3.778 1.00 21.19 180 LEU A N 1
ATOM 1414 C CA . LEU A 1 183 ? 0.712 28.356 -5.105 1.00 21.45 180 LEU A CA 1
ATOM 1415 C C . LEU A 1 183 ? -0.638 28.280 -5.838 1.00 22.14 180 LEU A C 1
ATOM 1416 O O . LEU A 1 183 ? -1.361 27.293 -5.714 1.00 23.52 180 LEU A O 1
ATOM 1421 N N . GLY A 1 184 ? -0.983 29.343 -6.560 1.00 21.52 181 GLY A N 1
ATOM 1422 C CA . GLY A 1 184 ? -2.249 29.393 -7.283 1.00 20.23 181 GLY A CA 1
ATOM 1423 C C . GLY A 1 184 ? -3.435 29.120 -6.364 1.00 20.03 181 GLY A C 1
ATOM 1424 O O . GLY A 1 184 ? -3.611 29.770 -5.329 1.00 20.55 181 GLY A O 1
ATOM 1425 N N . ASN A 1 185 ? -4.235 28.138 -6.762 1.00 21.96 182 ASN A N 1
ATOM 1426 C CA . ASN A 1 185 ? -5.398 27.716 -6.003 1.00 24.68 182 ASN A CA 1
ATOM 1427 C C . ASN A 1 185 ? -5.220 26.255 -5.561 1.00 26.57 182 ASN A C 1
ATOM 1428 O O . ASN A 1 185 ? -6.180 25.605 -5.127 1.00 24.79 182 ASN A O 1
ATOM 1433 N N . GLU A 1 186 ? -3.979 25.758 -5.628 1.00 24.91 183 GLU A N 1
ATOM 1434 C CA . GLU A 1 186 ? -3.673 24.369 -5.261 1.00 23.37 183 GLU A CA 1
ATOM 1435 C C . GLU A 1 186 ? -3.508 24.141 -3.770 1.00 25.48 183 GLU A C 1
ATOM 1436 O O . GLU A 1 186 ? -3.930 23.117 -3.236 1.00 22.76 183 GLU A O 1
ATOM 1442 N N . GLY A 1 187 ? -2.857 25.089 -3.112 1.00 20.97 184 GLY A N 1
ATOM 1443 C CA . GLY A 1 187 ? -2.604 24.955 -1.693 1.00 22.36 184 GLY A CA 1
ATOM 1444 C C . GLY A 1 187 ? -1.566 25.996 -1.346 1.00 21.13 184 GLY A C 1
ATOM 1445 O O . GLY A 1 187 ? -1.268 26.858 -2.166 1.00 22.84 184 GLY A O 1
ATOM 1446 N N . PHE A 1 188 ? -0.978 25.893 -0.163 1.00 22.08 185 PHE A N 1
ATOM 1447 C CA . PHE A 1 188 ? -0.026 26.893 0.272 1.00 21.04 185 PHE A CA 1
ATOM 1448 C C . PHE A 1 188 ? 1.117 26.336 1.116 1.00 21.18 185 PHE A C 1
ATOM 1449 O O . PHE A 1 188 ? 1.038 25.222 1.657 1.00 19.76 185 PHE A O 1
ATOM 1457 N N . PHE A 1 189 ? 2.172 27.142 1.213 1.00 22.07 186 PHE A N 1
ATOM 1458 C CA . PHE A 1 189 ? 3.361 26.837 2.011 1.00 21.92 186 PHE A CA 1
ATOM 1459 C C . PHE A 1 189 ? 3.243 27.492 3.390 1.00 19.20 186 PHE A C 1
ATOM 1460 O O . PHE A 1 189 ? 2.768 28.632 3.510 1.00 22.86 186 PHE A O 1
ATOM 1468 N N . TYR A 1 190 ? 3.712 26.789 4.420 1.00 19.82 187 TYR A N 1
ATOM 1469 C CA . TYR A 1 190 ? 3.694 27.285 5.785 1.00 19.74 187 TYR A CA 1
ATOM 1470 C C . TYR A 1 190 ? 4.838 26.619 6.543 1.00 21.28 187 TYR A C 1
ATOM 1471 O O . TYR A 1 190 ? 5.474 25.678 6.036 1.00 22.71 187 TYR A O 1
ATOM 1480 N N . SER A 1 191 ? 5.115 27.114 7.742 1.00 23.57 188 SER A N 1
ATOM 1481 C CA . SER A 1 191 ? 6.214 26.591 8.545 1.00 23.25 188 SER A CA 1
ATOM 1482 C C . SER A 1 191 ? 5.764 25.938 9.834 1.00 25.98 188 SER A C 1
ATOM 1483 O O . SER A 1 191 ? 4.799 26.381 10.475 1.00 25.16 188 SER A O 1
ATOM 1486 N N . SER A 1 192 ? 6.486 24.891 10.217 1.00 23.27 189 SER A N 1
ATOM 1487 C CA . SER A 1 192 ? 6.174 24.160 11.435 1.00 25.41 189 SER A CA 1
ATOM 1488 C C . SER A 1 192 ? 7.407 23.438 11.965 1.00 24.78 189 SER A C 1
ATOM 1489 O O . SER A 1 192 ? 8.259 23.020 11.190 1.00 24.45 189 SER A O 1
ATOM 1492 N N . TYR A 1 193 ? 7.492 23.285 13.285 1.00 25.28 190 TYR A N 1
ATOM 1493 C CA . TYR A 1 193 ? 8.614 22.560 13.887 1.00 28.33 190 TYR A CA 1
ATOM 1494 C C . TYR A 1 193 ? 8.319 21.063 13.940 1.00 31.40 190 TYR A C 1
ATOM 1495 O O . TYR A 1 193 ? 9.237 20.249 14.032 1.00 31.35 190 TYR A O 1
ATOM 1504 N N . ASP A 1 194 ? 7.035 20.713 13.848 1.00 33.81 191 ASP A N 1
ATOM 1505 C CA . ASP A 1 194 ? 6.581 19.319 13.948 1.00 37.49 191 ASP A CA 1
ATOM 1506 C C . ASP A 1 194 ? 6.266 18.619 12.631 1.00 40.69 191 ASP A C 1
ATOM 1507 O O . ASP A 1 194 ? 5.639 19.206 11.754 1.00 39.18 191 ASP A O 1
ATOM 1512 N N . LYS A 1 195 ? 6.680 17.358 12.503 1.00 40.99 192 LYS A N 1
ATOM 1513 C CA . LYS A 1 195 ? 6.357 16.573 11.311 1.00 45.30 192 LYS A CA 1
ATOM 1514 C C . LYS A 1 195 ? 4.841 16.313 11.402 1.00 47.06 192 LYS A C 1
ATOM 1515 O O . LYS A 1 195 ? 4.344 15.859 12.438 1.00 46.39 192 LYS A O 1
ATOM 1521 N N . PRO A 1 196 ? 4.092 16.596 10.321 1.00 48.84 193 PRO A N 1
ATOM 1522 C CA . PRO A 1 196 ? 2.636 16.423 10.233 1.00 49.14 193 PRO A CA 1
ATOM 1523 C C . PRO A 1 196 ? 2.052 15.028 10.476 1.00 50.63 193 PRO A C 1
ATOM 1524 O O . PRO A 1 196 ? 0.892 14.911 10.875 1.00 48.00 193 PRO A O 1
ATOM 1528 N N . ASP A 1 197 ? 2.838 13.980 10.230 1.00 53.17 194 ASP A N 1
ATOM 1529 C CA . ASP A 1 197 ? 2.365 12.606 10.421 1.00 55.85 194 ASP A CA 1
ATOM 1530 C C . ASP A 1 197 ? 2.099 12.250 11.885 1.00 56.75 194 ASP A C 1
ATOM 1531 O O . ASP A 1 197 ? 2.885 12.579 12.777 1.00 57.20 194 ASP A O 1
ATOM 1536 N N . THR A 1 205 ? 11.144 19.808 18.066 1.00 57.46 202 THR A N 1
ATOM 1537 C CA . THR A 1 205 ? 12.371 20.449 18.513 1.00 56.23 202 THR A CA 1
ATOM 1538 C C . THR A 1 205 ? 12.531 21.877 17.964 1.00 53.55 202 THR A C 1
ATOM 1539 O O . THR A 1 205 ? 11.553 22.620 17.888 1.00 54.86 202 THR A O 1
ATOM 1543 N N . ASP A 1 206 ? 13.757 22.244 17.584 1.00 47.53 203 ASP A N 1
ATOM 1544 C CA . ASP A 1 206 ? 14.092 23.583 17.082 1.00 42.64 203 ASP A CA 1
ATOM 1545 C C . ASP A 1 206 ? 14.494 23.614 15.598 1.00 36.32 203 ASP A C 1
ATOM 1546 O O . ASP A 1 206 ? 15.251 24.482 15.169 1.00 35.35 203 ASP A O 1
ATOM 1551 N N . GLN A 1 207 ? 14.006 22.656 14.831 1.00 30.36 204 GLN A N 1
ATOM 1552 C CA . GLN A 1 207 ? 14.313 22.587 13.408 1.00 28.98 204 GLN A CA 1
ATOM 1553 C C . GLN A 1 207 ? 13.048 22.963 12.656 1.00 27.65 204 GLN A C 1
ATOM 1554 O O . GLN A 1 207 ? 12.183 22.135 12.450 1.00 27.97 204 GLN A O 1
ATOM 1560 N N . HIS A 1 208 ? 12.957 24.229 12.267 1.00 26.12 205 HIS A N 1
ATOM 1561 C CA . HIS A 1 208 ? 11.790 24.762 11.567 1.00 22.35 205 HIS A CA 1
ATOM 1562 C C . HIS A 1 208 ? 11.766 24.215 10.150 1.00 23.98 205 HIS A C 1
ATOM 1563 O O . HIS A 1 208 ? 12.799 24.171 9.486 1.00 24.07 205 HIS A O 1
ATOM 1570 N N . LYS A 1 209 ? 10.588 23.809 9.677 1.00 21.74 206 LYS A N 1
ATOM 1571 C CA . LYS A 1 209 ? 10.472 23.238 8.352 1.00 21.94 206 LYS A CA 1
ATOM 1572 C C . LYS A 1 209 ? 9.343 23.874 7.548 1.00 22.56 206 LYS A C 1
ATOM 1573 O O . LYS A 1 209 ? 8.352 24.338 8.114 1.00 22.69 206 LYS A O 1
ATOM 1579 N N . VAL A 1 210 ? 9.520 23.904 6.235 1.00 20.24 207 VAL A N 1
ATOM 1580 C CA . VAL A 1 210 ? 8.501 24.420 5.334 1.00 21.37 207 VAL A CA 1
ATOM 1581 C C . VAL A 1 210 ? 7.753 23.210 4.775 1.00 22.03 207 VAL A C 1
ATOM 1582 O O . VAL A 1 210 ? 8.368 22.225 4.316 1.00 20.00 207 VAL A O 1
ATOM 1586 N N . TYR A 1 211 ? 6.429 23.273 4.834 1.00 20.50 208 TYR A N 1
ATOM 1587 C CA . TYR A 1 211 ? 5.579 22.209 4.298 1.00 21.68 208 TYR A CA 1
ATOM 1588 C C . TYR A 1 211 ? 4.641 22.837 3.274 1.00 21.58 208 TYR A C 1
ATOM 1589 O O . TYR A 1 211 ? 4.413 24.041 3.299 1.00 23.04 208 TYR A O 1
ATOM 1598 N N . PHE A 1 212 ? 4.100 22.011 2.387 1.00 22.09 209 PHE A N 1
ATOM 1599 C CA . PHE A 1 212 ? 3.123 22.472 1.424 1.00 21.09 209 PHE A CA 1
ATOM 1600 C C . PHE A 1 212 ? 1.829 21.716 1.715 1.00 22.13 209 PHE A C 1
ATOM 1601 O O . PHE A 1 212 ? 1.822 20.484 1.687 1.00 23.84 209 PHE A O 1
ATOM 1609 N N . HIS A 1 213 ? 0.746 22.443 1.984 1.00 22.63 210 HIS A N 1
ATOM 1610 C CA . HIS A 1 213 ? -0.528 21.783 2.218 1.00 21.83 210 HIS A CA 1
ATOM 1611 C C . HIS A 1 213 ? -1.371 21.876 0.959 1.00 21.29 210 HIS A C 1
ATOM 1612 O O . HIS A 1 213 ? -1.661 22.970 0.496 1.00 21.50 210 HIS A O 1
ATOM 1619 N N . ARG A 1 214 ? -1.748 20.730 0.402 1.00 20.58 211 ARG A N 1
ATOM 1620 C CA . ARG A 1 214 ? -2.585 20.695 -0.798 1.00 22.68 211 ARG A CA 1
ATOM 1621 C C . ARG A 1 214 ? -4.050 20.672 -0.374 1.00 23.55 211 ARG A C 1
ATOM 1622 O O . ARG A 1 214 ? -4.447 19.849 0.459 1.00 21.98 211 ARG A O 1
ATOM 1630 N N . LEU A 1 215 ? -4.855 21.580 -0.913 1.00 22.59 212 LEU A N 1
ATOM 1631 C CA . LEU A 1 215 ? -6.268 21.576 -0.550 1.00 24.72 212 LEU A CA 1
ATOM 1632 C C . LEU A 1 215 ? -6.856 20.224 -0.934 1.00 23.52 212 LEU A C 1
ATOM 1633 O O . LEU A 1 215 ? -6.500 19.655 -1.977 1.00 25.10 212 LEU A O 1
ATOM 1638 N N . GLY A 1 216 ? -7.750 19.714 -0.098 1.00 24.93 213 GLY A N 1
ATOM 1639 C CA . GLY A 1 216 ? -8.379 18.441 -0.386 1.00 26.66 213 GLY A CA 1
ATOM 1640 C C . GLY A 1 216 ? -7.605 17.234 0.124 1.00 29.52 213 GLY A C 1
ATOM 1641 O O . GLY A 1 216 ? -7.916 16.110 -0.252 1.00 31.17 213 GLY A O 1
ATOM 1642 N N . THR A 1 217 ? -6.590 17.466 0.959 1.00 27.35 214 THR A N 1
ATOM 1643 C CA . THR A 1 217 ? -5.795 16.380 1.518 1.00 27.50 214 THR A CA 1
ATOM 1644 C C . THR A 1 217 ? -5.655 16.612 3.010 1.00 27.98 214 THR A C 1
ATOM 1645 O O . THR A 1 217 ? -5.878 17.718 3.501 1.00 27.54 214 THR A O 1
ATOM 1649 N N . ALA A 1 218 ? -5.271 15.568 3.736 1.00 27.39 215 ALA A N 1
ATOM 1650 C CA . ALA A 1 218 ? -5.095 15.680 5.177 1.00 25.56 215 ALA A CA 1
ATOM 1651 C C . ALA A 1 218 ? -3.729 16.279 5.470 1.00 26.87 215 ALA A C 1
ATOM 1652 O O . ALA A 1 218 ? -2.767 16.013 4.747 1.00 26.39 215 ALA A O 1
ATOM 1654 N N . GLN A 1 219 ? -3.644 17.064 6.535 1.00 26.05 216 GLN A N 1
ATOM 1655 C CA . GLN A 1 219 ? -2.380 17.694 6.893 1.00 27.48 216 GLN A CA 1
ATOM 1656 C C . GLN A 1 219 ? -1.256 16.680 7.098 1.00 30.45 216 GLN A C 1
ATOM 1657 O O . GLN A 1 219 ? -0.088 16.965 6.804 1.00 27.48 216 GLN A O 1
ATOM 1663 N N . GLU A 1 220 ? -1.602 15.502 7.605 1.00 27.55 217 GLU A N 1
ATOM 1664 C CA . GLU A 1 220 ? -0.598 14.478 7.858 1.00 28.97 217 GLU A CA 1
ATOM 1665 C C . GLU A 1 220 ? 0.135 14.066 6.591 1.00 28.12 217 GLU A C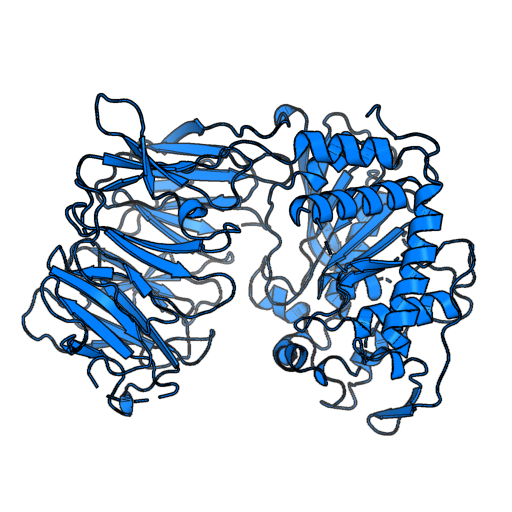 1
ATOM 1666 O O . GLU A 1 220 ? 1.192 13.423 6.661 1.00 27.82 217 GLU A O 1
ATOM 1672 N N . ASP A 1 221 ? -0.426 14.442 5.439 1.00 25.66 218 ASP A N 1
ATOM 1673 C CA . ASP A 1 221 ? 0.147 14.121 4.143 1.00 26.31 218 ASP A CA 1
ATOM 1674 C C . ASP A 1 221 ? 0.876 15.299 3.487 1.00 23.26 218 ASP A C 1
ATOM 1675 O O . ASP A 1 221 ? 1.317 15.193 2.342 1.00 25.50 218 ASP A O 1
ATOM 1680 N N . ASP A 1 222 ? 0.995 16.408 4.198 1.00 23.12 219 ASP A N 1
ATOM 1681 C CA . ASP A 1 222 ? 1.673 17.581 3.634 1.00 25.62 219 ASP A CA 1
ATOM 1682 C C . ASP A 1 222 ? 3.121 17.238 3.290 1.00 25.74 219 ASP A C 1
ATOM 1683 O O . ASP A 1 222 ? 3.821 16.575 4.058 1.00 26.91 219 ASP A O 1
ATOM 1688 N N . ARG A 1 223 ? 3.556 17.713 2.139 1.00 27.12 220 ARG A N 1
ATOM 1689 C CA . ARG A 1 223 ? 4.898 17.443 1.654 1.00 27.58 220 ARG A CA 1
ATOM 1690 C C . ARG A 1 223 ? 5.955 18.329 2.298 1.00 26.08 220 ARG A C 1
ATOM 1691 O O . ARG A 1 223 ? 5.773 19.538 2.426 1.00 24.84 220 ARG A O 1
ATOM 1699 N N . LEU A 1 224 ? 7.053 17.708 2.715 1.00 23.77 221 LEU A N 1
ATOM 1700 C CA . LEU A 1 224 ? 8.162 18.431 3.321 1.00 22.66 221 LEU A CA 1
ATOM 1701 C C . LEU A 1 224 ? 8.880 19.140 2.174 1.00 22.66 221 LEU A C 1
ATOM 1702 O O . LEU A 1 224 ? 9.221 18.515 1.166 1.00 25.19 221 LEU A O 1
ATOM 1707 N N . VAL A 1 225 ? 9.111 20.435 2.323 1.00 22.24 222 VAL A N 1
ATOM 1708 C CA . VAL A 1 225 ? 9.773 21.223 1.280 1.00 21.01 222 VAL A CA 1
ATOM 1709 C C . VAL A 1 225 ? 11.211 21.575 1.655 1.00 20.90 222 VAL A C 1
ATOM 1710 O O . VAL A 1 225 ? 12.113 21.540 0.806 1.00 22.36 222 VAL A O 1
ATOM 1714 N N . PHE A 1 226 ? 11.415 21.906 2.923 1.00 21.30 223 PHE A N 1
ATOM 1715 C CA . PHE A 1 226 ? 12.755 22.323 3.386 1.00 20.93 223 PHE A CA 1
ATOM 1716 C C . PHE A 1 226 ? 12.887 22.188 4.888 1.00 21.73 223 PHE A C 1
ATOM 1717 O O . PHE A 1 226 ? 11.887 22.261 5.613 1.00 23.31 223 PHE A O 1
ATOM 1725 N N . GLY A 1 227 ? 14.123 21.986 5.360 1.00 21.44 224 GLY A N 1
ATOM 1726 C CA . GLY A 1 227 ? 14.391 21.956 6.790 1.00 19.57 224 GLY A CA 1
ATOM 1727 C C . GLY A 1 227 ? 14.674 20.672 7.556 1.00 21.98 224 GLY A C 1
ATOM 1728 O O . GLY A 1 227 ? 15.129 20.721 8.704 1.00 25.30 224 GLY A O 1
ATOM 1729 N N . ALA A 1 228 ? 14.416 19.528 6.942 1.00 21.71 225 ALA A N 1
ATOM 1730 C CA . ALA A 1 228 ? 14.589 18.259 7.643 1.00 24.32 225 ALA A CA 1
ATOM 1731 C C . ALA A 1 228 ? 15.983 17.654 7.627 1.00 23.78 225 ALA A C 1
ATOM 1732 O O . ALA A 1 228 ? 16.425 17.116 8.644 1.00 25.54 225 ALA A O 1
ATOM 1734 N N . ILE A 1 229 ? 16.665 17.689 6.485 1.00 24.00 226 ILE A N 1
ATOM 1735 C CA . ILE A 1 229 ? 18.007 17.118 6.477 1.00 24.30 226 ILE A CA 1
ATOM 1736 C C . ILE A 1 229 ? 18.951 18.034 7.257 1.00 24.55 226 ILE A C 1
ATOM 1737 O O . ILE A 1 229 ? 18.724 19.241 7.368 1.00 24.34 226 ILE A O 1
ATOM 1742 N N . PRO A 1 230 ? 20.000 17.457 7.857 1.00 24.01 227 PRO A N 1
ATOM 1743 C CA . PRO A 1 230 ? 20.952 18.258 8.634 1.00 24.63 227 PRO A CA 1
ATOM 1744 C C . PRO A 1 230 ? 21.439 19.545 7.947 1.00 24.49 227 PRO A C 1
ATOM 1745 O O . PRO A 1 230 ? 21.519 20.589 8.591 1.00 25.38 227 PRO A O 1
ATOM 1749 N N . ALA A 1 231 ? 21.744 19.478 6.653 1.00 24.38 228 ALA A N 1
ATOM 1750 C CA . ALA A 1 231 ? 22.238 20.659 5.928 1.00 25.35 228 ALA A CA 1
ATOM 1751 C C . ALA A 1 231 ? 21.208 21.798 5.858 1.00 26.32 228 ALA A C 1
ATOM 1752 O O . ALA A 1 231 ? 21.556 22.949 5.576 1.00 25.65 228 ALA A O 1
ATOM 1754 N N . GLN A 1 232 ? 19.942 21.483 6.121 1.00 21.96 229 GLN A N 1
ATOM 1755 C CA . GLN A 1 232 ? 18.899 22.507 6.075 1.00 21.96 229 GLN A CA 1
ATOM 1756 C C . GLN A 1 232 ? 18.348 22.913 7.444 1.00 22.22 229 GLN A C 1
ATOM 1757 O O . GLN A 1 232 ? 17.426 23.721 7.534 1.00 24.15 229 GLN A O 1
ATOM 1763 N N . HIS A 1 233 ? 18.925 22.384 8.520 1.00 24.13 230 HIS A N 1
ATOM 1764 C CA . HIS A 1 233 ? 18.460 22.725 9.865 1.00 24.88 230 HIS A CA 1
ATOM 1765 C C . HIS A 1 233 ? 18.600 24.210 10.179 1.00 26.38 230 HIS A C 1
ATOM 1766 O O . HIS A 1 233 ? 19.695 24.771 10.095 1.00 25.12 230 HIS A O 1
ATOM 1773 N N . HIS A 1 234 ? 17.490 24.849 10.540 1.00 22.49 231 HIS A N 1
ATOM 1774 C CA . HIS A 1 234 ? 17.484 26.268 10.911 1.00 22.30 231 HIS A CA 1
ATOM 1775 C C . HIS A 1 234 ? 16.377 26.488 11.927 1.00 24.17 231 HIS A C 1
ATOM 1776 O O . HIS A 1 234 ? 15.383 25.767 11.920 1.00 23.35 231 HIS A O 1
ATOM 1783 N N . ARG A 1 235 ? 16.541 27.494 12.771 1.00 22.58 232 ARG A N 1
ATOM 1784 C CA . ARG A 1 235 ? 15.563 27.799 13.802 1.00 24.71 232 ARG A CA 1
ATOM 1785 C C . ARG A 1 235 ? 14.331 28.479 13.225 1.00 24.62 232 ARG A C 1
ATOM 1786 O O . ARG A 1 235 ? 13.226 28.311 13.750 1.00 25.58 232 ARG A O 1
ATOM 1794 N N . TYR A 1 236 ? 14.509 29.222 12.139 1.00 22.50 233 TYR A N 1
ATOM 1795 C CA . TYR A 1 236 ? 13.401 29.933 11.497 1.00 25.02 233 TYR A CA 1
ATOM 1796 C C . TYR A 1 236 ? 13.420 29.833 9.973 1.00 23.87 233 TYR A C 1
ATOM 1797 O O . TYR A 1 236 ? 14.400 30.237 9.330 1.00 25.26 233 TYR A O 1
ATOM 1806 N N . VAL A 1 237 ? 12.352 29.295 9.391 1.00 19.78 234 VAL A N 1
ATOM 1807 C CA . VAL A 1 237 ? 12.281 29.226 7.930 1.00 19.07 234 VAL A CA 1
ATOM 1808 C C . VAL A 1 237 ? 10.967 29.863 7.465 1.00 22.26 234 VAL A C 1
ATOM 1809 O O . VAL A 1 237 ? 9.960 29.844 8.190 1.00 22.81 234 VAL A O 1
ATOM 1813 N N . GLY A 1 238 ? 11.000 30.443 6.268 1.00 20.95 235 GLY A N 1
ATOM 1814 C CA . GLY A 1 238 ? 9.828 31.094 5.703 1.00 23.10 235 GLY A CA 1
ATOM 1815 C C . GLY A 1 238 ? 9.755 30.749 4.230 1.00 23.82 235 GLY A C 1
ATOM 1816 O O . GLY A 1 238 ? 10.760 30.354 3.626 1.00 24.04 235 GLY A O 1
ATOM 1817 N N . ALA A 1 239 ? 8.574 30.891 3.640 1.00 22.10 236 ALA A N 1
ATOM 1818 C CA . ALA A 1 239 ? 8.399 30.566 2.233 1.00 22.07 236 ALA A CA 1
ATOM 1819 C C . ALA A 1 239 ? 7.404 31.523 1.606 1.00 23.82 236 ALA A C 1
ATOM 1820 O O . ALA A 1 239 ? 6.337 31.789 2.171 1.00 23.04 236 ALA A O 1
ATOM 1822 N N . THR A 1 240 ? 7.752 32.034 0.435 1.00 23.38 237 THR A N 1
ATOM 1823 C CA . THR A 1 240 ? 6.892 32.967 -0.276 1.00 21.86 237 THR A CA 1
ATOM 1824 C C . THR A 1 240 ? 6.841 32.573 -1.745 1.00 22.66 237 THR A C 1
ATOM 1825 O O . THR A 1 240 ? 7.879 32.288 -2.336 1.00 22.58 237 THR A O 1
ATOM 1829 N N . VAL A 1 241 ? 5.641 32.546 -2.328 1.00 21.56 238 VAL A N 1
ATOM 1830 C CA . VAL A 1 241 ? 5.485 32.244 -3.748 1.00 21.22 238 VAL A CA 1
ATOM 1831 C C . VAL A 1 241 ? 5.183 33.605 -4.376 1.00 20.64 238 VAL A C 1
ATOM 1832 O O . VAL A 1 241 ? 4.383 34.376 -3.822 1.00 20.51 238 VAL A O 1
ATOM 1836 N N . THR A 1 242 ? 5.841 33.915 -5.491 1.00 18.25 239 THR A N 1
ATOM 1837 C CA . THR A 1 242 ? 5.669 35.196 -6.169 1.00 19.61 239 THR A CA 1
ATOM 1838 C C . THR A 1 242 ? 4.243 35.302 -6.697 1.00 20.03 239 THR A C 1
ATOM 1839 O O . THR A 1 242 ? 3.589 34.279 -6.919 1.00 19.64 239 THR A O 1
ATOM 1843 N N . GLU A 1 243 ? 3.751 36.525 -6.876 1.00 21.74 240 GLU A N 1
ATOM 1844 C CA . GLU A 1 243 ? 2.361 36.704 -7.317 1.00 23.79 240 GLU A CA 1
ATOM 1845 C C . GLU A 1 243 ? 2.012 36.022 -8.621 1.00 24.61 240 GLU A C 1
ATOM 1846 O O . GLU A 1 243 ? 0.865 35.626 -8.819 1.00 25.19 240 GLU A O 1
ATOM 1852 N N . ASP A 1 244 ? 2.983 35.882 -9.521 1.00 22.57 241 ASP A N 1
ATOM 1853 C CA . ASP A 1 244 ? 2.727 35.222 -10.795 1.00 23.39 241 ASP A CA 1
ATOM 1854 C C . ASP A 1 244 ? 2.877 33.687 -10.708 1.00 23.03 241 ASP A C 1
ATOM 1855 O O . ASP A 1 244 ? 2.826 33.002 -11.719 1.00 23.06 241 ASP A O 1
ATOM 1860 N N . ASP A 1 245 ? 3.073 33.171 -9.494 1.00 22.47 242 ASP A N 1
ATOM 1861 C CA . ASP A 1 245 ? 3.204 31.732 -9.215 1.00 24.22 242 ASP A CA 1
ATOM 1862 C C . ASP A 1 245 ? 4.422 31.068 -9.845 1.00 25.54 242 ASP A C 1
ATOM 1863 O O . ASP A 1 245 ? 4.505 29.836 -9.914 1.00 24.98 242 ASP A O 1
ATOM 1868 N N . ARG A 1 246 ? 5.390 31.876 -10.268 1.00 22.23 243 ARG A N 1
ATOM 1869 C CA . ARG A 1 246 ? 6.557 31.297 -10.913 1.00 21.49 243 ARG A CA 1
ATOM 1870 C C . ARG A 1 246 ? 7.661 30.843 -9.960 1.00 24.02 243 ARG A C 1
ATOM 1871 O O . ARG A 1 246 ? 8.282 29.808 -10.187 1.00 24.46 243 ARG A O 1
ATOM 1879 N N . PHE A 1 247 ? 7.886 31.582 -8.879 1.00 21.23 244 PHE A N 1
ATOM 1880 C CA . PHE A 1 247 ? 8.977 31.222 -7.981 1.00 21.03 244 PHE A CA 1
ATOM 1881 C C . PHE A 1 247 ? 8.631 31.049 -6.522 1.00 21.60 244 PHE A C 1
ATOM 1882 O O . PHE A 1 247 ? 7.795 31.777 -5.981 1.00 23.32 244 PHE A O 1
ATOM 1890 N N . LEU A 1 248 ? 9.292 30.081 -5.894 1.00 21.30 245 LEU A N 1
ATOM 1891 C CA . LEU A 1 248 ? 9.143 29.832 -4.468 1.00 21.38 245 LEU A CA 1
ATOM 1892 C C . LEU A 1 248 ? 10.458 30.310 -3.837 1.00 21.81 245 LEU A C 1
ATOM 1893 O O . LEU A 1 248 ? 11.513 29.874 -4.264 1.00 20.75 245 LEU A O 1
ATOM 1898 N N . LEU A 1 249 ? 10.389 31.194 -2.843 1.00 19.02 246 LEU A N 1
ATOM 1899 C CA . LEU A 1 249 ? 11.586 31.699 -2.156 1.00 20.37 246 LEU A CA 1
ATOM 1900 C C . LEU A 1 249 ? 11.523 31.244 -0.712 1.00 21.57 246 LEU A C 1
ATOM 1901 O O . LEU A 1 249 ? 10.568 31.546 0.005 1.00 22.54 246 LEU A O 1
ATOM 1906 N N . ILE A 1 250 ? 12.557 30.526 -0.282 1.00 22.38 247 ILE A N 1
ATOM 1907 C CA . ILE A 1 250 ? 12.613 30.005 1.076 1.00 20.53 247 ILE A CA 1
ATOM 1908 C C . ILE A 1 250 ? 13.730 30.713 1.840 1.00 23.71 247 ILE A C 1
ATOM 1909 O O . ILE A 1 250 ? 14.882 30.706 1.397 1.00 21.35 247 ILE A O 1
ATOM 1914 N N . SER A 1 251 ? 13.383 31.336 2.963 1.00 20.70 248 SER A N 1
ATOM 1915 C CA . SER A 1 251 ? 14.374 32.022 3.792 1.00 22.37 248 SER A CA 1
ATOM 1916 C C . SER A 1 251 ? 14.683 31.081 4.949 1.00 22.27 248 SER A C 1
ATOM 1917 O O . SER A 1 251 ? 13.824 30.318 5.375 1.00 23.31 248 SER A O 1
ATOM 1920 N N . ALA A 1 252 ? 15.907 31.125 5.469 1.00 21.33 249 ALA A N 1
ATOM 1921 C CA . ALA A 1 252 ? 16.290 30.241 6.557 1.00 21.47 249 ALA A CA 1
ATOM 1922 C C . ALA A 1 252 ? 17.267 31.021 7.425 1.00 23.38 249 ALA A C 1
ATOM 1923 O O . ALA A 1 252 ? 18.260 31.559 6.921 1.00 23.09 249 ALA A O 1
ATOM 1925 N N . ALA A 1 253 ? 16.996 31.051 8.727 1.00 22.41 250 ALA A N 1
ATOM 1926 C CA . ALA A 1 253 ? 17.810 31.820 9.652 1.00 21.48 250 ALA A CA 1
ATOM 1927 C C . ALA A 1 253 ? 17.834 31.214 11.047 1.00 24.10 250 ALA A C 1
ATOM 1928 O O . ALA A 1 253 ? 16.977 30.399 11.402 1.00 24.23 250 ALA A O 1
ATOM 1930 N N . ASN A 1 254 ? 18.825 31.623 11.832 1.00 23.82 251 ASN A N 1
ATOM 1931 C CA . ASN A 1 254 ? 18.947 31.155 13.214 1.00 28.02 251 ASN A CA 1
ATOM 1932 C C . ASN A 1 254 ? 18.737 32.332 14.167 1.00 28.54 251 ASN A C 1
ATOM 1933 O O . ASN A 1 254 ? 18.550 32.146 15.367 1.00 28.86 251 ASN A O 1
ATOM 1938 N N . SER A 1 255 ? 18.762 33.546 13.631 1.00 33.40 252 SER A N 1
ATOM 1939 C CA . SER A 1 255 ? 18.576 34.738 14.453 1.00 40.77 252 SER A CA 1
ATOM 1940 C C . SER A 1 255 ? 18.016 35.854 13.587 1.00 44.85 252 SER A C 1
ATOM 1941 O O . SER A 1 255 ? 17.844 35.673 12.383 1.00 44.35 252 SER A O 1
ATOM 1944 N N . THR A 1 256 ? 17.727 37.002 14.198 1.00 46.66 253 THR A N 1
ATOM 1945 C CA . THR A 1 256 ? 17.188 38.147 13.466 1.00 48.67 253 THR A CA 1
ATOM 1946 C C . THR A 1 256 ? 18.276 38.756 12.604 1.00 47.86 253 THR A C 1
ATOM 1947 O O . THR A 1 256 ? 18.019 39.658 11.798 1.00 51.50 253 THR A O 1
ATOM 1951 N N . SER A 1 257 ? 19.498 38.271 12.772 1.00 43.94 254 SER A N 1
ATOM 1952 C CA . SER A 1 257 ? 20.595 38.794 11.981 1.00 44.22 254 SER A CA 1
ATOM 1953 C C . SER A 1 257 ? 21.104 37.843 10.904 1.00 39.43 254 SER A C 1
ATOM 1954 O O . SER A 1 257 ? 21.806 36.864 11.177 1.00 39.37 254 SER A O 1
ATOM 1957 N N . GLY A 1 258 ? 20.725 38.155 9.672 1.00 34.33 255 GLY A N 1
ATOM 1958 C CA . GLY A 1 258 ? 21.150 37.372 8.533 1.00 30.09 255 GLY A CA 1
ATOM 1959 C C . GLY A 1 258 ? 20.256 36.195 8.198 1.00 27.44 255 GLY A C 1
ATOM 1960 O O . GLY A 1 258 ? 19.629 35.579 9.067 1.00 25.79 255 GLY A O 1
ATOM 1961 N N . ASN A 1 259 ? 20.198 35.873 6.918 1.00 22.72 256 ASN A N 1
ATOM 1962 C CA . ASN A 1 259 ? 19.410 34.732 6.502 1.00 24.02 256 ASN A CA 1
ATOM 1963 C C . ASN A 1 259 ? 19.908 34.169 5.191 1.00 23.26 256 ASN A C 1
ATOM 1964 O O . ASN A 1 259 ? 20.427 34.894 4.354 1.00 23.80 256 ASN A O 1
ATOM 1969 N N . ARG A 1 260 ? 19.764 32.861 5.028 1.00 21.18 257 ARG A N 1
ATOM 1970 C CA . ARG A 1 260 ? 20.111 32.226 3.771 1.00 20.03 257 ARG A CA 1
ATOM 1971 C C . ARG A 1 260 ? 18.831 32.358 2.961 1.00 20.06 257 ARG A C 1
ATOM 1972 O O . ARG A 1 260 ? 17.762 32.601 3.527 1.00 21.30 257 ARG A O 1
ATOM 1980 N N . LEU A 1 261 ? 18.937 32.203 1.645 1.00 20.11 258 LEU A N 1
ATOM 1981 C CA . LEU A 1 261 ? 17.768 32.319 0.786 1.00 21.14 258 LEU A CA 1
ATOM 1982 C C . LEU A 1 261 ? 17.926 31.360 -0.381 1.00 19.55 258 LEU A C 1
ATOM 1983 O O . LEU A 1 261 ? 19.003 31.279 -1.003 1.00 20.38 258 LEU A O 1
ATOM 1988 N N . TYR A 1 262 ? 16.851 30.628 -0.684 1.00 20.55 259 TYR A N 1
ATOM 1989 C CA . TYR A 1 262 ? 16.854 29.659 -1.771 1.00 19.45 259 TYR A CA 1
ATOM 1990 C C . TYR A 1 262 ? 15.690 29.942 -2.688 1.00 21.01 259 TYR A C 1
ATOM 1991 O O . TYR A 1 262 ? 14.669 30.480 -2.248 1.00 21.37 259 TYR A O 1
ATOM 2000 N N . VAL A 1 263 ? 15.835 29.576 -3.953 1.00 21.63 260 VAL A N 1
ATOM 2001 C CA . VAL A 1 263 ? 14.765 29.780 -4.924 1.00 20.99 260 VAL A CA 1
ATOM 2002 C C . VAL A 1 263 ? 14.490 28.487 -5.697 1.00 23.65 260 VAL A C 1
ATOM 2003 O O . VAL A 1 263 ? 15.417 27.731 -6.028 1.00 22.45 260 VAL A O 1
ATOM 2007 N N . LYS A 1 264 ? 13.212 28.235 -5.979 1.00 20.26 261 LYS A N 1
ATOM 2008 C CA . LYS A 1 264 ? 12.810 27.079 -6.774 1.00 21.53 261 LYS A CA 1
ATOM 2009 C C . LYS A 1 264 ? 11.902 27.618 -7.895 1.00 21.83 261 LYS A C 1
ATOM 2010 O O . LYS A 1 264 ? 10.991 28.421 -7.640 1.00 22.55 261 LYS A O 1
ATOM 2016 N N . ASP A 1 265 ? 12.177 27.214 -9.132 1.00 22.50 262 ASP A N 1
ATOM 2017 C CA . ASP A 1 265 ? 11.395 27.633 -10.293 1.00 22.30 262 ASP A CA 1
ATOM 2018 C C . ASP A 1 265 ? 10.201 26.689 -10.389 1.00 26.81 262 ASP A C 1
ATOM 2019 O O . ASP A 1 265 ? 10.357 25.532 -10.764 1.00 28.28 262 ASP A O 1
ATOM 2024 N N . LEU A 1 266 ? 9.013 27.192 -10.065 1.00 25.05 263 LEU A N 1
ATOM 2025 C CA . LEU A 1 266 ? 7.813 26.375 -10.084 1.00 28.70 263 LEU A CA 1
ATOM 2026 C C . LEU A 1 266 ? 7.262 26.142 -11.489 1.00 31.55 263 LEU A C 1
ATOM 2027 O O . LEU A 1 266 ? 6.356 25.345 -11.659 1.00 32.82 263 LEU A O 1
ATOM 2032 N N . SER A 1 267 ? 7.807 26.831 -12.488 1.00 36.09 264 SER A N 1
ATOM 2033 C CA . SER A 1 267 ? 7.341 26.660 -13.865 1.00 40.59 264 SER A CA 1
ATOM 2034 C C . SER A 1 267 ? 7.943 25.395 -14.466 1.00 44.57 264 SER A C 1
ATOM 2035 O O . SER A 1 267 ? 7.645 25.026 -15.601 1.00 46.57 264 SER A O 1
ATOM 2038 N N . GLN A 1 268 ? 8.811 24.745 -13.702 1.00 46.43 265 GLN A N 1
ATOM 2039 C CA . GLN A 1 268 ? 9.432 23.499 -14.132 1.00 50.71 265 GLN A CA 1
ATOM 2040 C C . GLN A 1 268 ? 8.961 22.430 -13.142 1.00 51.42 265 GLN A C 1
ATOM 2041 O O . GLN A 1 268 ? 8.640 22.738 -11.989 1.00 51.58 265 GLN A O 1
ATOM 2047 N N . GLU A 1 269 ? 8.905 21.179 -13.581 1.00 51.13 266 GLU A N 1
ATOM 2048 C CA . GLU A 1 269 ? 8.487 20.110 -12.683 1.00 52.13 266 GLU A CA 1
ATOM 2049 C C . GLU A 1 269 ? 9.677 19.598 -11.873 1.00 48.26 266 GLU A C 1
ATOM 2050 O O . GLU A 1 269 ? 10.763 19.374 -12.411 1.00 48.11 266 GLU A O 1
ATOM 2056 N N . ASN A 1 270 ? 9.466 19.439 -10.571 1.00 45.81 267 ASN A N 1
ATOM 2057 C CA . ASN A 1 270 ? 10.510 18.964 -9.662 1.00 42.91 267 ASN A CA 1
ATOM 2058 C C . ASN A 1 270 ? 11.837 19.696 -9.854 1.00 37.44 267 ASN A C 1
ATOM 2059 O O . ASN A 1 270 ? 12.889 19.081 -10.011 1.00 36.19 267 ASN A O 1
ATOM 2064 N N . ALA A 1 271 ? 11.768 21.017 -9.839 1.00 32.72 268 ALA A N 1
ATOM 2065 C CA . ALA A 1 271 ? 12.958 21.842 -9.993 1.00 31.07 268 ALA A CA 1
ATOM 2066 C C . ALA A 1 271 ? 13.750 21.782 -8.689 1.00 30.11 268 ALA A C 1
ATOM 2067 O O . ALA A 1 271 ? 13.180 21.668 -7.600 1.00 28.17 268 ALA A O 1
ATOM 2069 N N . PRO A 1 272 ? 15.081 21.828 -8.777 1.00 29.31 269 PRO A N 1
ATOM 2070 C CA . PRO A 1 272 ? 15.825 21.777 -7.511 1.00 28.17 269 PRO A CA 1
ATOM 2071 C C . PRO A 1 272 ? 15.916 23.181 -6.940 1.00 26.78 269 PRO A C 1
ATOM 2072 O O . PRO A 1 272 ? 15.595 24.149 -7.623 1.00 25.05 269 PRO A O 1
ATOM 2076 N N . LEU A 1 273 ? 16.345 23.291 -5.690 1.00 25.53 270 LEU A N 1
ATOM 2077 C CA . LEU A 1 273 ? 16.502 24.599 -5.074 1.00 26.23 270 LEU A CA 1
ATOM 2078 C C . LEU A 1 273 ? 17.863 25.153 -5.484 1.00 27.15 270 LEU A C 1
ATOM 2079 O O . LEU A 1 273 ? 18.841 24.401 -5.534 1.00 28.51 270 LEU A O 1
ATOM 2084 N N . LEU A 1 274 ? 17.921 26.445 -5.808 1.00 21.90 271 LEU A N 1
ATOM 2085 C CA . LEU A 1 274 ? 19.190 27.108 -6.132 1.00 24.46 271 LEU A CA 1
ATOM 2086 C C . LEU A 1 274 ? 19.473 28.057 -4.972 1.00 23.62 271 LEU A C 1
ATOM 2087 O O . LEU A 1 274 ? 18.542 28.559 -4.329 1.00 22.49 271 LEU A O 1
ATOM 2092 N N . THR A 1 275 ? 20.749 28.294 -4.680 1.00 22.24 272 THR A N 1
ATOM 2093 C CA . THR A 1 275 ? 21.083 29.150 -3.553 1.00 20.33 272 THR A CA 1
ATOM 2094 C C . THR A 1 275 ? 21.223 30.631 -3.912 1.00 20.61 272 THR A C 1
ATOM 2095 O O . THR A 1 275 ? 22.117 31.017 -4.655 1.00 20.62 272 THR A O 1
ATOM 2099 N N . VAL A 1 276 ? 20.332 31.462 -3.385 1.00 19.44 273 VAL A N 1
ATOM 2100 C CA . VAL A 1 276 ? 20.402 32.896 -3.641 1.00 17.74 273 VAL A CA 1
ATOM 2101 C C . VAL A 1 276 ? 21.454 33.472 -2.695 1.00 22.47 273 VAL A C 1
ATOM 2102 O O . VAL A 1 276 ? 22.234 34.333 -3.083 1.00 22.28 273 VAL A O 1
ATOM 2106 N N . GLN A 1 277 ? 21.446 33.028 -1.444 1.00 21.18 274 GLN A N 1
ATOM 2107 C CA . GLN A 1 277 ? 22.485 33.433 -0.483 1.00 22.58 274 GLN A CA 1
ATOM 2108 C C . GLN A 1 277 ? 22.712 32.250 0.438 1.00 24.43 274 GLN A C 1
ATOM 2109 O O . GLN A 1 277 ? 21.780 31.820 1.131 1.00 23.73 274 GLN A O 1
ATOM 2115 N N . GLY A 1 278 ? 23.951 31.746 0.458 1.00 22.36 275 GLY A N 1
ATOM 2116 C CA . GLY A 1 278 ? 24.286 30.564 1.240 1.00 23.80 275 GLY A CA 1
ATOM 2117 C C . GLY A 1 278 ? 24.866 30.753 2.624 1.00 25.92 275 GLY A C 1
ATOM 2118 O O . GLY A 1 278 ? 25.164 29.766 3.301 1.00 27.43 275 GLY A O 1
ATOM 2119 N N . ASP A 1 279 ? 25.030 32.004 3.046 1.00 25.98 276 ASP A N 1
ATOM 2120 C CA . ASP A 1 279 ? 25.548 32.307 4.379 1.00 25.15 276 ASP A CA 1
ATOM 2121 C C . ASP A 1 279 ? 24.556 33.212 5.130 1.00 25.71 276 ASP A C 1
ATOM 2122 O O . ASP A 1 279 ? 23.549 33.673 4.574 1.00 25.12 276 ASP A O 1
ATOM 2127 N N . LEU A 1 280 ? 24.846 33.465 6.398 1.00 26.01 277 LEU A N 1
ATOM 2128 C CA . LEU A 1 280 ? 23.993 34.284 7.237 1.00 26.78 277 LEU A CA 1
ATOM 2129 C C . LEU A 1 280 ? 24.644 35.643 7.472 1.00 28.58 277 LEU A C 1
ATOM 2130 O O . LEU A 1 280 ? 24.339 36.319 8.450 1.00 29.87 277 LEU A O 1
ATOM 2135 N N . ASP A 1 281 ? 25.527 36.054 6.571 1.00 31.51 278 ASP A N 1
ATOM 2136 C CA . ASP A 1 281 ? 26.229 37.317 6.780 1.00 33.08 278 ASP A CA 1
ATOM 2137 C C . ASP A 1 281 ? 25.468 38.577 6.424 1.00 33.11 278 ASP A C 1
ATOM 2138 O O . ASP A 1 281 ? 25.959 39.688 6.654 1.00 34.18 278 ASP A O 1
ATOM 2143 N N . ALA A 1 282 ? 24.265 38.417 5.885 1.00 26.79 279 ALA A N 1
ATOM 2144 C CA . ALA A 1 282 ? 23.467 39.573 5.512 1.00 26.12 279 ALA A CA 1
ATOM 2145 C C . ALA A 1 282 ? 22.004 39.187 5.438 1.00 23.59 279 ALA A C 1
ATOM 2146 O O . ALA A 1 282 ? 21.665 38.012 5.379 1.00 24.53 279 ALA A O 1
ATOM 2148 N N . ASP A 1 283 ? 21.143 40.192 5.443 1.00 23.54 280 ASP A N 1
ATOM 2149 C CA . ASP A 1 283 ? 19.712 39.973 5.296 1.00 23.54 280 ASP A CA 1
ATOM 2150 C C . ASP A 1 283 ? 19.450 40.101 3.789 1.00 22.00 280 ASP A C 1
ATOM 2151 O O . ASP A 1 283 ? 20.069 40.935 3.120 1.00 21.81 280 ASP A O 1
ATOM 2156 N N . VAL A 1 284 ? 18.552 39.273 3.255 1.00 20.54 281 VAL A N 1
ATOM 2157 C CA . VAL A 1 284 ? 18.186 39.372 1.850 1.00 20.57 281 VAL A CA 1
ATOM 2158 C C . VAL A 1 284 ? 16.775 38.805 1.750 1.00 22.77 281 VAL A C 1
ATOM 2159 O O . VAL A 1 284 ? 16.494 37.721 2.282 1.00 21.03 281 VAL A O 1
ATOM 2163 N N . SER A 1 285 ? 15.884 39.562 1.108 1.00 21.55 282 SER A N 1
ATOM 2164 C CA . SER A 1 285 ? 14.492 39.154 0.994 1.00 20.83 282 SER A CA 1
ATOM 2165 C C . SER A 1 285 ? 13.909 39.435 -0.371 1.00 21.74 282 SER A C 1
ATOM 2166 O O . SER A 1 285 ? 14.358 40.330 -1.089 1.00 21.99 282 SER A O 1
ATOM 2169 N N . LEU A 1 286 ? 12.883 38.667 -0.711 1.00 18.28 283 LEU A N 1
ATOM 2170 C CA . LEU A 1 286 ? 12.202 38.810 -1.995 1.00 21.34 283 LEU A CA 1
ATOM 2171 C C . LEU A 1 286 ? 11.314 40.052 -2.085 1.00 22.02 283 LEU A C 1
ATOM 2172 O O . LEU A 1 286 ? 10.558 40.331 -1.160 1.00 23.75 283 LEU A O 1
ATOM 2177 N N . VAL A 1 287 ? 11.425 40.808 -3.173 1.00 20.05 284 VAL A N 1
ATOM 2178 C CA . VAL A 1 287 ? 10.524 41.934 -3.381 1.00 22.54 284 VAL A CA 1
ATOM 2179 C C . VAL A 1 287 ? 9.500 41.426 -4.421 1.00 22.02 284 VAL A C 1
ATOM 2180 O O . VAL A 1 287 ? 8.298 41.456 -4.168 1.00 22.69 284 VAL A O 1
ATOM 2184 N N . ASP A 1 288 ? 9.986 40.911 -5.554 1.00 20.66 285 ASP A N 1
ATOM 2185 C CA . ASP A 1 288 ? 9.111 40.397 -6.616 1.00 20.09 285 ASP A CA 1
ATOM 2186 C C . ASP A 1 288 ? 10.012 39.817 -7.699 1.00 20.93 285 ASP A C 1
ATOM 2187 O O . ASP A 1 288 ? 11.245 39.794 -7.551 1.00 20.03 285 ASP A O 1
ATOM 2192 N N . ASN A 1 289 ? 9.397 39.311 -8.765 1.00 20.93 286 ASN A N 1
ATOM 2193 C CA . ASN A 1 289 ? 10.151 38.843 -9.924 1.00 20.79 286 ASN A CA 1
ATOM 2194 C C . ASN A 1 289 ? 9.465 39.472 -11.126 1.00 24.09 286 ASN A C 1
ATOM 2195 O O . ASN A 1 289 ? 8.337 39.959 -11.025 1.00 21.15 286 ASN A O 1
ATOM 2200 N N . LYS A 1 290 ? 10.172 39.508 -12.246 1.00 20.72 287 LYS A N 1
ATOM 2201 C CA . LYS A 1 290 ? 9.586 39.959 -13.503 1.00 21.75 287 LYS A CA 1
ATOM 2202 C C . LYS A 1 290 ? 10.285 39.002 -14.470 1.00 23.08 287 LYS A C 1
ATOM 2203 O O . LYS A 1 290 ? 11.519 39.022 -14.595 1.00 21.29 287 LYS A O 1
ATOM 2209 N N . GLY A 1 291 ? 9.510 38.129 -15.109 1.00 22.85 288 GLY A N 1
ATOM 2210 C CA . GLY A 1 291 ? 10.120 37.141 -15.982 1.00 24.07 288 GLY A CA 1
ATOM 2211 C C . GLY A 1 291 ? 11.016 36.295 -15.083 1.00 23.01 288 GLY A C 1
ATOM 2212 O O . GLY A 1 291 ? 10.635 35.971 -13.952 1.00 22.05 288 GLY A O 1
ATOM 2213 N N . SER A 1 292 ? 12.216 35.951 -15.546 1.00 20.47 289 SER A N 1
ATOM 2214 C CA . SER A 1 292 ? 13.108 35.139 -14.727 1.00 20.48 289 SER A CA 1
ATOM 2215 C C . SER A 1 292 ? 13.992 35.976 -13.784 1.00 19.21 289 SER A C 1
ATOM 2216 O O . SER A 1 292 ? 14.860 35.442 -13.097 1.00 21.41 289 SER A O 1
ATOM 2219 N N . THR A 1 293 ? 13.755 37.278 -13.737 1.00 21.04 290 THR A N 1
ATOM 2220 C CA . THR A 1 293 ? 14.545 38.179 -12.897 1.00 20.35 290 THR A CA 1
ATOM 2221 C C . THR A 1 293 ? 13.974 38.343 -11.481 1.00 22.41 290 THR A C 1
ATOM 2222 O O . THR A 1 293 ? 12.814 38.714 -11.312 1.00 21.62 290 THR A O 1
ATOM 2226 N N . LEU A 1 294 ? 14.798 38.067 -10.476 1.00 19.45 291 LEU A N 1
ATOM 2227 C CA . LEU A 1 294 ? 14.392 38.241 -9.083 1.00 20.12 291 LEU A CA 1
ATOM 2228 C C . LEU A 1 294 ? 14.801 39.649 -8.646 1.00 22.22 291 LEU A C 1
ATOM 2229 O O . LEU A 1 294 ? 15.845 40.153 -9.071 1.00 23.16 291 LEU A O 1
ATOM 2234 N N . TYR A 1 295 ? 13.973 40.280 -7.814 1.00 19.17 292 TYR A N 1
ATOM 2235 C CA . TYR A 1 295 ? 14.238 41.618 -7.266 1.00 21.02 292 TYR A CA 1
ATOM 2236 C C . TYR A 1 295 ? 14.370 41.368 -5.781 1.00 20.22 292 TYR A C 1
ATOM 2237 O O . TYR A 1 295 ? 13.444 40.878 -5.148 1.00 20.48 292 TYR A O 1
ATOM 2246 N N . LEU A 1 296 ? 15.530 41.718 -5.239 1.00 20.34 293 LEU A N 1
ATOM 2247 C CA . LEU A 1 296 ? 15.853 41.441 -3.850 1.00 20.67 293 LEU A CA 1
ATOM 2248 C C . LEU A 1 296 ? 16.288 42.669 -3.057 1.00 21.82 293 LEU A C 1
ATOM 2249 O O . LEU A 1 296 ? 17.048 43.507 -3.555 1.00 21.21 293 LEU A O 1
ATOM 2254 N N . LEU A 1 297 ? 15.792 42.772 -1.829 1.00 19.94 294 LEU A N 1
ATOM 2255 C CA . LEU A 1 297 ? 16.177 43.864 -0.949 1.00 21.06 294 LEU A CA 1
ATOM 2256 C C . LEU A 1 297 ? 17.257 43.248 -0.052 1.00 24.37 294 LEU A C 1
ATOM 2257 O O . LEU A 1 297 ? 17.052 42.163 0.497 1.00 22.16 294 LEU A O 1
ATOM 2262 N N . THR A 1 298 ? 18.391 43.923 0.112 1.00 23.27 295 THR A N 1
ATOM 2263 C CA . THR A 1 298 ? 19.455 43.339 0.934 1.00 23.18 295 THR A CA 1
ATOM 2264 C C . THR A 1 298 ? 20.336 44.383 1.587 1.00 24.41 295 THR A C 1
ATOM 2265 O O . THR A 1 298 ? 20.381 45.522 1.138 1.00 23.30 295 THR A O 1
ATOM 2269 N N . ASN A 1 299 ? 21.021 43.992 2.661 1.00 23.11 296 ASN A N 1
ATOM 2270 C CA . ASN A 1 299 ? 21.981 44.885 3.282 1.00 24.63 296 ASN A CA 1
ATOM 2271 C C . ASN A 1 299 ? 23.391 44.292 3.059 1.00 24.70 296 ASN A C 1
ATOM 2272 O O . ASN A 1 299 ? 24.361 44.711 3.702 1.00 25.57 296 ASN A O 1
ATOM 2277 N N . ARG A 1 300 ? 23.511 43.319 2.144 1.00 25.80 297 ARG A N 1
ATOM 2278 C CA . ARG A 1 300 ? 24.824 42.710 1.850 1.00 25.18 297 ARG A CA 1
ATOM 2279 C C . ARG A 1 300 ? 25.715 43.787 1.212 1.00 25.09 297 ARG A C 1
ATOM 2280 O O . ARG A 1 300 ? 25.382 44.344 0.174 1.00 26.31 297 ARG A O 1
ATOM 2288 N N . ASP A 1 301 ? 26.840 44.082 1.855 1.00 28.54 298 ASP A N 1
ATOM 2289 C CA . ASP A 1 301 ? 27.766 45.121 1.394 1.00 30.44 298 ASP A CA 1
ATOM 2290 C C . ASP A 1 301 ? 27.047 46.464 1.274 1.00 29.76 298 ASP A C 1
ATOM 2291 O O . ASP A 1 301 ? 27.463 47.317 0.496 1.00 32.88 298 ASP A O 1
ATOM 2296 N N . ALA A 1 302 ? 25.978 46.649 2.048 1.00 27.87 299 ALA A N 1
ATOM 2297 C CA . ALA A 1 302 ? 25.187 47.878 1.998 1.00 27.35 299 ALA A CA 1
ATOM 2298 C C . ALA A 1 302 ? 24.361 48.055 3.265 1.00 28.45 299 ALA A C 1
ATOM 2299 O O . ALA A 1 302 ? 23.159 47.758 3.302 1.00 25.25 299 ALA A O 1
ATOM 2301 N N . PRO A 1 303 ? 24.990 48.553 4.327 1.00 29.18 300 PRO A N 1
ATOM 2302 C CA . PRO A 1 303 ? 24.310 48.770 5.604 1.00 26.76 300 PRO A CA 1
ATOM 2303 C C . PRO A 1 303 ? 22.947 49.471 5.513 1.00 26.91 300 PRO A C 1
ATOM 2304 O O . PRO A 1 303 ? 22.008 49.117 6.230 1.00 26.21 300 PRO A O 1
ATOM 2308 N N . ASN A 1 304 ? 22.829 50.459 4.632 1.00 26.95 301 ASN A N 1
ATOM 2309 C CA . ASN A 1 304 ? 21.571 51.176 4.493 1.00 26.07 301 ASN A CA 1
ATOM 2310 C C . ASN A 1 304 ? 20.607 50.516 3.501 1.00 25.32 301 ASN A C 1
ATOM 2311 O O . ASN A 1 304 ? 19.540 51.056 3.220 1.00 23.54 301 ASN A O 1
ATOM 2316 N N . ARG A 1 305 ? 21.004 49.348 3.008 1.00 24.79 302 ARG A N 1
ATOM 2317 C CA . ARG A 1 305 ? 20.243 48.540 2.051 1.00 27.06 302 ARG A CA 1
ATOM 2318 C C . ARG A 1 305 ? 20.249 49.032 0.617 1.00 24.58 302 ARG A C 1
ATOM 2319 O O . ARG A 1 305 ? 20.490 50.199 0.345 1.00 26.29 302 ARG A O 1
ATOM 2327 N N . ARG A 1 306 ? 20.013 48.099 -0.298 1.00 23.22 303 ARG A N 1
ATOM 2328 C CA . ARG A 1 306 ? 19.970 48.375 -1.718 1.00 23.03 303 ARG A CA 1
ATOM 2329 C C . ARG A 1 306 ? 19.009 47.376 -2.352 1.00 23.24 303 ARG A C 1
ATOM 2330 O O . ARG A 1 306 ? 18.724 46.333 -1.768 1.00 21.45 303 ARG A O 1
ATOM 2338 N N . LEU A 1 307 ? 18.502 47.700 -3.535 1.00 24.23 304 LEU A N 1
ATOM 2339 C CA . LEU A 1 307 ? 17.616 46.776 -4.236 1.00 22.35 304 LEU A CA 1
ATOM 2340 C C . LEU A 1 307 ? 18.423 46.256 -5.420 1.00 22.72 304 LEU A C 1
ATOM 2341 O O . LEU A 1 307 ? 18.910 47.046 -6.249 1.00 23.03 304 LEU A O 1
ATOM 2346 N N . VAL A 1 308 ? 18.579 44.932 -5.486 1.00 21.03 305 VAL A N 1
ATOM 2347 C CA . VAL A 1 308 ? 19.336 44.298 -6.558 1.00 21.02 305 VAL A CA 1
ATOM 2348 C C . VAL A 1 308 ? 18.466 43.367 -7.385 1.00 22.20 305 VAL A C 1
ATOM 2349 O O . VAL A 1 308 ? 17.371 43.007 -6.971 1.00 21.89 305 VAL A O 1
ATOM 2353 N N . THR A 1 309 ? 18.960 42.989 -8.561 1.00 20.01 306 THR A N 1
ATOM 2354 C CA . THR A 1 309 ? 18.259 42.012 -9.394 1.00 22.34 306 THR A CA 1
ATOM 2355 C C . THR A 1 309 ? 19.267 40.934 -9.776 1.00 23.69 306 THR A C 1
ATOM 2356 O O . THR A 1 309 ? 20.484 41.178 -9.797 1.00 23.33 306 THR A O 1
ATOM 2360 N N . VAL A 1 310 ? 18.757 39.743 -10.065 1.00 20.50 307 VAL A N 1
ATOM 2361 C CA . VAL A 1 310 ? 19.598 38.636 -10.487 1.00 22.31 307 VAL A CA 1
ATOM 2362 C C . VAL A 1 310 ? 18.706 37.581 -11.142 1.00 20.13 307 VAL A C 1
ATOM 2363 O O . VAL A 1 310 ? 17.541 37.423 -10.764 1.00 21.18 307 VAL A O 1
ATOM 2367 N N . ASP A 1 311 ? 19.228 36.862 -12.130 1.00 18.41 308 ASP A N 1
ATOM 2368 C CA . ASP A 1 311 ? 18.400 35.845 -12.748 1.00 19.19 308 ASP A CA 1
ATOM 2369 C C . ASP A 1 311 ? 18.238 34.651 -11.804 1.00 20.24 308 ASP A C 1
ATOM 2370 O O . ASP A 1 311 ? 19.208 34.206 -11.160 1.00 21.40 308 ASP A O 1
ATOM 2375 N N . ALA A 1 312 ? 17.022 34.120 -11.728 1.00 20.32 309 ALA A N 1
ATOM 2376 C CA . ALA A 1 312 ? 16.756 32.991 -10.835 1.00 23.11 309 ALA A CA 1
ATOM 2377 C C . ALA A 1 312 ? 17.551 31.735 -11.202 1.00 22.15 309 ALA A C 1
ATOM 2378 O O . ALA A 1 312 ? 17.699 30.846 -10.373 1.00 24.61 309 ALA A O 1
ATOM 2380 N N . ALA A 1 313 ? 18.064 31.668 -12.434 1.00 24.37 310 ALA A N 1
ATOM 2381 C CA . ALA A 1 313 ? 18.837 30.513 -12.889 1.00 26.28 310 ALA A CA 1
ATOM 2382 C C . ALA A 1 313 ? 20.308 30.514 -12.424 1.00 27.32 310 ALA A C 1
ATOM 2383 O O . ALA A 1 313 ? 20.988 29.502 -12.532 1.00 26.87 310 ALA A O 1
ATOM 2385 N N . ASN A 1 314 ? 20.798 31.638 -11.910 1.00 24.28 311 ASN A N 1
ATOM 2386 C CA . ASN A 1 314 ? 22.194 31.718 -11.403 1.00 25.53 311 ASN A CA 1
ATOM 2387 C C . ASN A 1 314 ? 22.099 32.908 -10.456 1.00 24.27 311 ASN A C 1
ATOM 2388 O O . ASN A 1 314 ? 22.700 33.970 -10.669 1.00 23.72 311 ASN A O 1
ATOM 2393 N N . PRO A 1 315 ? 21.380 32.713 -9.348 1.00 21.97 312 PRO A N 1
ATOM 2394 C CA . PRO A 1 315 ? 21.129 33.747 -8.364 1.00 21.61 312 PRO A CA 1
ATOM 2395 C C . PRO A 1 315 ? 22.081 34.133 -7.261 1.00 22.52 312 PRO A C 1
ATOM 2396 O O . PRO A 1 315 ? 21.696 34.953 -6.436 1.00 21.57 312 PRO A O 1
ATOM 2400 N N . GLY A 1 316 ? 23.299 33.587 -7.236 1.00 22.28 313 GLY A N 1
ATOM 2401 C CA . GLY A 1 316 ? 24.228 33.905 -6.149 1.00 21.33 313 GLY A CA 1
ATOM 2402 C C . GLY A 1 316 ? 24.646 35.361 -6.044 1.00 22.00 313 GLY A C 1
ATOM 2403 O O . GLY A 1 316 ? 24.582 36.091 -7.040 1.00 22.23 313 GLY A O 1
ATOM 2404 N N . PRO A 1 317 ? 25.128 35.796 -4.867 1.00 22.96 314 PRO A N 1
ATOM 2405 C CA . PRO A 1 317 ? 25.558 37.169 -4.570 1.00 24.15 314 PRO A CA 1
ATOM 2406 C C . PRO A 1 317 ? 26.537 37.817 -5.540 1.00 26.30 314 PRO A C 1
ATOM 2407 O O . PRO A 1 317 ? 26.455 39.023 -5.799 1.00 24.58 314 PRO A O 1
ATOM 2411 N N . ALA A 1 318 ? 27.446 37.023 -6.088 1.00 24.53 315 ALA A N 1
ATOM 2412 C CA . ALA A 1 318 ? 28.427 37.572 -7.022 1.00 27.45 315 ALA A CA 1
ATOM 2413 C C . ALA A 1 318 ? 27.759 38.057 -8.310 1.00 28.20 315 ALA A C 1
ATOM 2414 O O . ALA A 1 318 ? 28.343 38.827 -9.069 1.00 29.07 315 ALA A O 1
ATOM 2416 N N . HIS A 1 319 ? 26.533 37.607 -8.555 1.00 24.25 316 HIS A N 1
ATOM 2417 C CA . HIS A 1 319 ? 25.809 37.989 -9.758 1.00 24.49 316 HIS A CA 1
ATOM 2418 C C . HIS A 1 319 ? 24.747 39.075 -9.552 1.00 22.59 316 HIS A C 1
ATOM 2419 O O . HIS A 1 319 ? 24.108 39.518 -10.511 1.00 21.30 316 HIS A O 1
ATOM 2426 N N . TRP A 1 320 ? 24.541 39.483 -8.310 1.00 23.85 317 TRP A N 1
ATOM 2427 C CA . TRP A 1 320 ? 23.541 40.510 -8.028 1.00 24.42 317 TRP A CA 1
ATOM 2428 C C . TRP A 1 320 ? 23.951 41.844 -8.643 1.00 26.60 317 TRP A C 1
ATOM 2429 O O . TRP A 1 320 ? 25.109 42.236 -8.557 1.00 26.26 317 TRP A O 1
ATOM 2440 N N . ARG A 1 321 ? 23.003 42.543 -9.255 1.00 22.84 318 ARG A N 1
ATOM 2441 C CA . ARG A 1 321 ? 23.311 43.840 -9.834 1.00 26.61 318 ARG A CA 1
ATOM 2442 C C . ARG A 1 321 ? 22.380 44.896 -9.256 1.00 25.26 318 ARG A C 1
ATOM 2443 O O . ARG A 1 321 ? 21.168 44.678 -9.157 1.00 24.65 318 ARG A O 1
ATOM 2451 N N . ASP A 1 322 ? 22.947 46.039 -8.876 1.00 22.83 319 ASP A N 1
ATOM 2452 C CA . ASP A 1 322 ? 22.142 47.113 -8.294 1.00 24.97 319 ASP A CA 1
ATOM 2453 C C . ASP A 1 322 ? 21.085 47.660 -9.226 1.00 23.74 319 ASP A C 1
ATOM 2454 O O . ASP A 1 322 ? 21.372 47.957 -10.382 1.00 28.53 319 ASP A O 1
ATOM 2459 N N . LEU A 1 323 ? 19.866 47.792 -8.716 1.00 23.12 320 LEU A N 1
ATOM 2460 C CA . LEU A 1 323 ? 18.757 48.380 -9.478 1.00 24.85 320 LEU A CA 1
ATOM 2461 C C . LEU A 1 323 ? 18.571 49.765 -8.839 1.00 24.57 320 LEU A C 1
ATOM 2462 O O . LEU A 1 323 ? 18.432 50.771 -9.538 1.00 25.97 320 LEU A O 1
ATOM 2467 N N . ILE A 1 324 ? 18.574 49.794 -7.505 1.00 22.01 321 ILE A N 1
ATOM 2468 C CA . ILE A 1 324 ? 18.491 51.020 -6.717 1.00 22.66 321 ILE A CA 1
ATOM 2469 C C . ILE A 1 324 ? 19.680 50.886 -5.763 1.00 23.68 321 ILE A C 1
ATOM 2470 O O . ILE A 1 324 ? 19.612 50.160 -4.776 1.00 25.73 321 ILE A O 1
ATOM 2475 N N . PRO A 1 325 ? 20.793 51.573 -6.058 1.00 23.90 322 PRO A N 1
ATOM 2476 C CA . PRO A 1 325 ? 21.996 51.506 -5.220 1.00 24.13 322 PRO A CA 1
ATOM 2477 C C . PRO A 1 325 ? 21.785 52.020 -3.805 1.00 23.64 322 PRO A C 1
ATOM 2478 O O . PRO A 1 325 ? 20.862 52.791 -3.546 1.00 23.93 322 PRO A O 1
ATOM 2482 N N . GLU A 1 326 ? 22.656 51.594 -2.896 1.00 23.81 323 GLU A N 1
ATOM 2483 C CA . GLU A 1 326 ? 22.584 52.048 -1.510 1.00 24.81 323 GLU A CA 1
ATOM 2484 C C . GLU A 1 326 ? 22.785 53.561 -1.477 1.00 26.79 323 GLU A C 1
ATOM 2485 O O . GLU A 1 326 ? 23.535 54.108 -2.296 1.00 24.88 323 GLU A O 1
ATOM 2491 N N . ARG A 1 327 ? 22.105 54.226 -0.545 1.00 24.51 324 ARG A N 1
ATOM 2492 C CA . ARG A 1 327 ? 22.239 55.674 -0.363 1.00 26.43 324 ARG A CA 1
ATOM 2493 C C . ARG A 1 327 ? 22.617 55.937 1.085 1.00 26.52 324 ARG A C 1
ATOM 2494 O O . ARG A 1 327 ? 22.799 55.000 1.851 1.00 25.73 324 ARG A O 1
ATOM 2502 N N . GLN A 1 328 ? 22.708 57.213 1.457 1.00 26.64 325 GLN A N 1
ATOM 2503 C CA . GLN A 1 328 ? 23.042 57.579 2.826 1.00 30.55 325 GLN A CA 1
ATOM 2504 C C . GLN A 1 328 ? 21.825 57.404 3.732 1.00 29.73 325 GLN A C 1
ATOM 2505 O O . GLN A 1 328 ? 21.942 57.456 4.952 1.00 28.80 325 GLN A O 1
ATOM 2511 N N . GLN A 1 329 ? 20.653 57.214 3.133 1.00 26.10 326 GLN A N 1
ATOM 2512 C CA . GLN A 1 329 ? 19.431 57.015 3.904 1.00 26.00 326 GLN A CA 1
ATOM 2513 C C . GLN A 1 329 ? 19.018 55.550 3.824 1.00 27.24 326 GLN A C 1
ATOM 2514 O O . GLN A 1 329 ? 19.252 54.892 2.809 1.00 23.62 326 GLN A O 1
ATOM 2520 N N . VAL A 1 330 ? 18.389 55.058 4.888 1.00 26.54 327 VAL A N 1
ATOM 2521 C CA . VAL A 1 330 ? 17.924 53.676 4.945 1.00 25.88 327 VAL A CA 1
ATOM 2522 C C . VAL A 1 330 ? 16.749 53.482 3.980 1.00 22.84 327 VAL A C 1
ATOM 2523 O O . VAL A 1 330 ? 15.783 54.250 3.985 1.00 24.23 327 VAL A O 1
ATOM 2527 N N . LEU A 1 331 ? 16.843 52.428 3.192 1.00 24.24 328 LEU A N 1
ATOM 2528 C CA . LEU A 1 331 ? 15.834 52.073 2.194 1.00 24.42 328 LEU A CA 1
ATOM 2529 C C . LEU A 1 331 ? 14.885 50.940 2.605 1.00 23.79 328 LEU A C 1
ATOM 2530 O O . LEU A 1 331 ? 15.312 49.959 3.223 1.00 25.60 328 LEU A O 1
ATOM 2535 N N . THR A 1 332 ? 13.604 51.088 2.265 1.00 24.52 329 THR A N 1
ATOM 2536 C CA . THR A 1 332 ? 12.597 50.038 2.442 1.00 24.71 329 THR A CA 1
ATOM 2537 C C . THR A 1 332 ? 11.889 50.040 1.083 1.00 25.77 329 THR A C 1
ATOM 2538 O O . THR A 1 332 ? 11.755 51.092 0.449 1.00 23.98 329 THR A O 1
ATOM 2542 N N . VAL A 1 333 ? 11.468 48.873 0.614 1.00 24.51 330 VAL A N 1
ATOM 2543 C CA . VAL A 1 333 ? 10.835 48.795 -0.704 1.00 23.74 330 VAL A CA 1
ATOM 2544 C C . VAL A 1 333 ? 9.434 48.178 -0.673 1.00 26.25 330 VAL A C 1
ATOM 2545 O O . VAL A 1 333 ? 9.171 47.229 0.062 1.00 27.38 330 VAL A O 1
ATOM 2549 N N . HIS A 1 334 ? 8.538 48.741 -1.475 1.00 22.13 331 HIS A N 1
ATOM 2550 C CA . HIS A 1 334 ? 7.163 48.272 -1.585 1.00 25.32 331 HIS A CA 1
ATOM 2551 C C . HIS A 1 334 ? 6.947 48.076 -3.067 1.00 24.89 331 HIS A C 1
ATOM 2552 O O . HIS A 1 334 ? 7.619 48.708 -3.864 1.00 24.38 331 HIS A O 1
ATOM 2559 N N . SER A 1 335 ? 6.007 47.222 -3.453 1.00 24.75 332 SER A N 1
ATOM 2560 C CA . SER A 1 335 ? 5.743 47.056 -4.883 1.00 21.09 332 SER A CA 1
ATOM 2561 C C . SER A 1 335 ? 4.238 47.030 -5.081 1.00 20.13 332 SER A C 1
ATOM 2562 O O . SER A 1 335 ? 3.506 46.553 -4.218 1.00 22.07 332 SER A O 1
ATOM 2565 N N . GLY A 1 336 ? 3.774 47.571 -6.201 1.00 23.13 333 GLY A N 1
ATOM 2566 C CA . GLY A 1 336 ? 2.341 47.559 -6.470 1.00 21.62 333 GLY A CA 1
ATOM 2567 C C . GLY A 1 336 ? 2.022 48.185 -7.811 1.00 21.53 333 GLY A C 1
ATOM 2568 O O . GLY A 1 336 ? 2.713 49.111 -8.228 1.00 23.56 333 GLY A O 1
ATOM 2569 N N . SER A 1 337 ? 0.983 47.674 -8.476 1.00 22.12 334 SER A N 1
ATOM 2570 C CA . SER A 1 337 ? 0.543 48.196 -9.769 1.00 22.15 334 SER A CA 1
ATOM 2571 C C . SER A 1 337 ? 1.631 48.246 -10.840 1.00 25.39 334 SER A C 1
ATOM 2572 O O . SER A 1 337 ? 1.542 49.049 -11.766 1.00 27.46 334 SER A O 1
ATOM 2575 N N . GLY A 1 338 ? 2.656 47.401 -10.727 1.00 23.87 335 GLY A N 1
ATOM 2576 C CA . GLY A 1 338 ? 3.704 47.400 -11.739 1.00 24.76 335 GLY A CA 1
ATOM 2577 C C . GLY A 1 338 ? 4.819 48.404 -11.505 1.00 26.44 335 GLY A C 1
ATOM 2578 O O . GLY A 1 338 ? 5.594 48.716 -12.422 1.00 26.62 335 GLY A O 1
ATOM 2579 N N . TYR A 1 339 ? 4.896 48.915 -10.282 1.00 23.25 336 TYR A N 1
ATOM 2580 C CA . TYR A 1 339 ? 5.924 49.872 -9.888 1.00 23.09 336 TYR A CA 1
ATOM 2581 C C . TYR A 1 339 ? 6.573 49.452 -8.569 1.00 22.74 336 TYR A C 1
ATOM 2582 O O . TYR A 1 339 ? 6.006 48.694 -7.785 1.00 21.57 336 TYR A O 1
ATOM 2591 N N . LEU A 1 340 ? 7.757 49.985 -8.336 1.00 22.59 337 LEU A N 1
ATOM 2592 C CA . LEU A 1 340 ? 8.508 49.736 -7.117 1.00 22.31 337 LEU A CA 1
ATOM 2593 C C . LEU A 1 340 ? 8.560 51.068 -6.396 1.00 24.00 337 LEU A C 1
ATOM 2594 O O . LEU A 1 340 ? 8.809 52.114 -7.010 1.00 26.92 337 LEU A O 1
ATOM 2599 N N . PHE A 1 341 ? 8.337 51.049 -5.093 1.00 21.75 338 PHE A N 1
ATOM 2600 C CA . PHE A 1 341 ? 8.374 52.282 -4.345 1.00 20.37 338 PHE A CA 1
ATOM 2601 C C . PHE A 1 341 ? 9.503 52.186 -3.337 1.00 23.02 338 PHE A C 1
ATOM 2602 O O . PHE A 1 341 ? 9.497 51.305 -2.468 1.00 22.99 338 PHE A O 1
ATOM 2610 N N . ALA A 1 342 ? 10.475 53.076 -3.488 1.00 20.90 339 ALA A N 1
ATOM 2611 C CA . ALA A 1 342 ? 11.633 53.120 -2.598 1.00 22.95 339 ALA A CA 1
ATOM 2612 C C . ALA A 1 342 ? 11.335 54.142 -1.515 1.00 24.62 339 ALA A C 1
ATOM 2613 O O . ALA A 1 342 ? 11.191 55.336 -1.804 1.00 25.72 339 ALA A O 1
ATOM 2615 N N . GLU A 1 343 ? 11.222 53.679 -0.277 1.00 22.17 340 GLU A N 1
ATOM 2616 C CA . GLU A 1 343 ? 10.931 54.568 0.838 1.00 24.76 340 GLU A CA 1
ATOM 2617 C C . GLU A 1 343 ? 12.192 54.802 1.644 1.00 25.41 340 GLU A C 1
ATOM 2618 O O . GLU A 1 343 ? 12.869 53.853 2.038 1.00 24.88 340 GLU A O 1
ATOM 2624 N N . TYR A 1 344 ? 12.493 56.074 1.889 1.00 24.85 341 TYR A N 1
ATOM 2625 C CA . TYR A 1 344 ? 13.691 56.476 2.624 1.00 24.71 341 TYR A CA 1
ATOM 2626 C C . TYR A 1 344 ? 13.343 57.260 3.873 1.00 26.31 341 TYR A C 1
ATOM 2627 O O . TYR A 1 344 ? 12.354 57.980 3.903 1.00 27.95 341 TYR A O 1
ATOM 2644 N N . VAL A 1 346 ? 14.393 60.241 5.871 1.00 25.55 343 VAL A N 1
ATOM 2645 C CA . VAL A 1 346 ? 15.222 61.446 5.740 1.00 27.10 343 VAL A CA 1
ATOM 2646 C C . VAL A 1 346 ? 14.978 62.290 6.994 1.00 26.85 343 VAL A C 1
ATOM 2647 O O . VAL A 1 346 ? 13.892 62.828 7.180 1.00 25.65 343 VAL A O 1
ATOM 2651 N N . ASP A 1 347 ? 15.998 62.409 7.838 1.00 26.24 344 ASP A N 1
ATOM 2652 C CA . ASP A 1 347 ? 15.871 63.126 9.111 1.00 26.14 344 ASP A CA 1
ATOM 2653 C C . ASP A 1 347 ? 14.625 62.649 9.863 1.00 27.50 344 ASP A C 1
ATOM 2654 O O . ASP A 1 347 ? 13.792 63.452 10.287 1.00 27.02 344 ASP A O 1
ATOM 2659 N N . ALA A 1 348 ? 14.505 61.327 9.993 1.00 27.73 345 ALA A N 1
ATOM 2660 C CA . ALA A 1 348 ? 13.405 60.693 10.716 1.00 30.63 345 ALA A CA 1
ATOM 2661 C C . ALA A 1 348 ? 12.013 60.730 10.093 1.00 28.58 345 ALA A C 1
ATOM 2662 O O . ALA A 1 348 ? 11.052 60.263 10.713 1.00 29.70 345 ALA A O 1
ATOM 2664 N N . THR A 1 349 ? 11.874 61.288 8.893 1.00 26.18 346 THR A N 1
ATOM 2665 C CA . THR A 1 349 ? 10.564 61.286 8.259 1.00 25.50 346 THR A CA 1
ATOM 2666 C C . THR A 1 349 ? 10.632 60.620 6.892 1.00 25.43 346 THR A C 1
ATOM 2667 O O . THR A 1 349 ? 11.710 60.443 6.319 1.00 25.32 346 THR A O 1
ATOM 2671 N N . ALA A 1 350 ? 9.472 60.253 6.369 1.00 24.16 347 ALA A N 1
ATOM 2672 C CA . ALA A 1 350 ? 9.437 59.509 5.121 1.00 24.48 347 ALA A CA 1
ATOM 2673 C C . ALA A 1 350 ? 9.449 60.294 3.844 1.00 23.53 347 ALA A C 1
ATOM 2674 O O . ALA A 1 350 ? 8.873 61.369 3.780 1.00 23.80 347 ALA A O 1
ATOM 2676 N N . ARG A 1 351 ? 10.108 59.707 2.839 1.00 22.32 348 ARG A N 1
ATOM 2677 C CA . ARG A 1 351 ? 10.152 60.217 1.469 1.00 22.36 348 ARG A CA 1
ATOM 2678 C C . ARG A 1 351 ? 9.896 58.948 0.649 1.00 22.21 348 ARG A C 1
ATOM 2679 O O . ARG A 1 351 ? 10.343 57.868 1.017 1.00 23.78 348 ARG A O 1
ATOM 2687 N N . VAL A 1 352 ? 9.167 59.065 -0.451 1.00 22.86 349 VAL A N 1
ATOM 2688 C CA . VAL A 1 352 ? 8.887 57.904 -1.282 1.00 22.37 349 VAL A CA 1
ATOM 2689 C C . VAL A 1 352 ? 9.176 58.233 -2.747 1.00 24.72 349 VAL A C 1
ATOM 2690 O O . VAL A 1 352 ? 8.740 59.263 -3.249 1.00 25.28 349 VAL A O 1
ATOM 2694 N N . GLU A 1 353 ? 9.916 57.359 -3.423 1.00 23.68 350 GLU A N 1
ATOM 2695 C CA . GLU A 1 353 ? 10.226 57.557 -4.842 1.00 24.25 350 GLU A CA 1
ATOM 2696 C C . GLU A 1 353 ? 9.657 56.367 -5.613 1.00 25.66 350 GLU A C 1
ATOM 2697 O O . GLU A 1 353 ? 9.760 55.228 -5.169 1.00 24.38 350 GLU A O 1
ATOM 2703 N N . GLN A 1 354 ? 9.041 56.644 -6.757 1.00 25.04 351 GLN A N 1
ATOM 2704 C CA . GLN A 1 354 ? 8.433 55.609 -7.571 1.00 23.49 351 GLN A CA 1
ATOM 2705 C C . GLN A 1 354 ? 9.362 55.244 -8.729 1.00 24.40 351 GLN A C 1
ATOM 2706 O O . GLN A 1 354 ? 9.835 56.130 -9.454 1.00 24.25 351 GLN A O 1
ATOM 2712 N N . PHE A 1 355 ? 9.627 53.945 -8.887 1.00 22.34 352 PHE A N 1
ATOM 2713 C CA . PHE A 1 355 ? 10.501 53.431 -9.950 1.00 22.23 352 PHE A CA 1
ATOM 2714 C C . PHE A 1 355 ? 9.758 52.399 -10.801 1.00 24.25 352 PHE A C 1
ATOM 2715 O O . PHE A 1 355 ? 8.793 51.788 -10.329 1.00 23.09 352 PHE A O 1
ATOM 2723 N N . ASP A 1 356 ? 10.164 52.242 -12.064 1.00 21.65 353 ASP A N 1
ATOM 2724 C CA . ASP A 1 356 ? 9.573 51.188 -12.869 1.00 24.40 353 ASP A CA 1
ATOM 2725 C C . ASP A 1 356 ? 10.487 49.981 -12.614 1.00 23.05 353 ASP A C 1
ATOM 2726 O O . ASP A 1 356 ? 11.520 50.107 -11.917 1.00 24.25 353 ASP A O 1
ATOM 2731 N N . TYR A 1 357 ? 10.120 48.811 -13.126 1.00 23.46 354 TYR A N 1
ATOM 2732 C CA . TYR A 1 357 ? 10.927 47.620 -12.859 1.00 24.76 354 TYR A CA 1
ATOM 2733 C C . TYR A 1 357 ? 12.232 47.591 -13.626 1.00 28.88 354 TYR A C 1
ATOM 2734 O O . TYR A 1 357 ? 13.036 46.666 -13.473 1.00 27.34 354 TYR A O 1
ATOM 2743 N N . GLU A 1 358 ? 12.449 48.592 -14.468 1.00 28.91 355 GLU A N 1
ATOM 2744 C CA . GLU A 1 358 ? 13.700 48.635 -15.209 1.00 31.45 355 GLU A CA 1
ATOM 2745 C C . GLU A 1 358 ? 14.679 49.563 -14.489 1.00 33.03 355 GLU A C 1
ATOM 2746 O O . GLU A 1 358 ? 15.783 49.805 -14.966 1.00 35.61 355 GLU A O 1
ATOM 2752 N N . GLY A 1 359 ? 14.264 50.076 -13.330 1.00 29.40 356 GLY A N 1
ATOM 2753 C CA . GLY A 1 359 ? 15.130 50.934 -12.533 1.00 30.91 356 GLY A CA 1
ATOM 2754 C C . GLY A 1 359 ? 15.111 52.424 -12.829 1.00 30.29 356 GLY A C 1
ATOM 2755 O O . GLY A 1 359 ? 15.914 53.182 -12.284 1.00 32.07 356 GLY A O 1
ATOM 2756 N N . LYS A 1 360 ? 14.196 52.852 -13.686 1.00 29.04 357 LYS A N 1
ATOM 2757 C CA . LYS A 1 360 ? 14.097 54.259 -14.019 1.00 28.07 357 LYS A CA 1
ATOM 2758 C C . LYS A 1 360 ? 13.201 54.942 -13.001 1.00 25.30 357 LYS A C 1
ATOM 2759 O O . LYS A 1 360 ? 12.109 54.470 -12.712 1.00 25.23 357 LYS A O 1
ATOM 2765 N N . ARG A 1 361 ? 13.664 56.050 -12.442 1.00 27.69 358 ARG A N 1
ATOM 2766 C CA . ARG A 1 361 ? 12.864 56.784 -11.465 1.00 26.69 358 ARG A CA 1
ATOM 2767 C C . ARG A 1 361 ? 11.719 57.493 -12.202 1.00 27.39 358 ARG A C 1
ATOM 2768 O O . ARG A 1 361 ? 11.952 58.257 -13.147 1.00 29.03 358 ARG A O 1
ATOM 2776 N N . VAL A 1 362 ? 10.487 57.233 -11.789 1.00 25.23 359 VAL A N 1
ATOM 2777 C CA . VAL A 1 362 ? 9.336 57.859 -12.432 1.00 25.78 359 VAL A CA 1
ATOM 2778 C C . VAL A 1 362 ? 9.070 59.235 -11.834 1.00 27.96 359 VAL A C 1
ATOM 2779 O O . VAL A 1 362 ? 8.814 60.198 -12.557 1.00 26.42 359 VAL A O 1
ATOM 2783 N N . ARG A 1 363 ? 9.142 59.322 -10.509 1.00 24.88 360 ARG A N 1
ATOM 2784 C CA . ARG A 1 363 ? 8.893 60.576 -9.813 1.00 25.81 360 ARG A CA 1
ATOM 2785 C C . ARG A 1 363 ? 9.126 60.398 -8.332 1.00 28.51 360 ARG A C 1
ATOM 2786 O O . ARG A 1 363 ? 9.295 59.279 -7.842 1.00 26.19 360 ARG A O 1
ATOM 2794 N N . GLU A 1 364 ? 9.157 61.522 -7.626 1.00 26.86 361 GLU A N 1
ATOM 2795 C CA . GLU A 1 364 ? 9.213 61.463 -6.180 1.00 28.80 361 GLU A CA 1
ATOM 2796 C C . GLU A 1 364 ? 7.722 61.636 -5.868 1.00 28.59 361 GLU A C 1
ATOM 2797 O O . GLU A 1 364 ? 7.061 62.488 -6.465 1.00 29.21 361 GLU A O 1
ATOM 2803 N N . VAL A 1 365 ? 7.180 60.823 -4.970 1.00 23.54 362 VAL A N 1
ATOM 2804 C CA . VAL A 1 365 ? 5.772 60.926 -4.622 1.00 26.33 362 VAL A CA 1
ATOM 2805 C C . VAL A 1 365 ? 5.636 62.107 -3.658 1.00 29.06 362 VAL A C 1
ATOM 2806 O O . VAL A 1 365 ? 6.401 62.229 -2.700 1.00 29.17 362 VAL A O 1
ATOM 2810 N N . ALA A 1 366 ? 4.678 62.986 -3.914 1.00 27.61 363 ALA A N 1
ATOM 2811 C CA . ALA A 1 366 ? 4.495 64.147 -3.049 1.00 31.83 363 ALA A CA 1
ATOM 2812 C C . ALA A 1 366 ? 3.640 63.779 -1.836 1.00 30.25 363 ALA A C 1
ATOM 2813 O O . ALA A 1 366 ? 2.423 63.734 -1.930 1.00 29.55 363 ALA A O 1
ATOM 2815 N N . LEU A 1 367 ? 4.275 63.514 -0.698 1.00 29.24 364 LEU A N 1
ATOM 2816 C CA . LEU A 1 367 ? 3.517 63.157 0.500 1.00 30.71 364 LEU A CA 1
ATOM 2817 C C . LEU A 1 367 ? 2.878 64.411 1.124 1.00 34.48 364 LEU A C 1
ATOM 2818 O O . LEU A 1 367 ? 3.320 65.530 0.870 1.00 33.40 364 LEU A O 1
ATOM 2823 N N . PRO A 1 368 ? 1.840 64.228 1.957 1.00 36.25 365 PRO A N 1
ATOM 2824 C CA . PRO A 1 368 ? 1.108 65.306 2.636 1.00 37.04 365 PRO A CA 1
ATOM 2825 C C . PRO A 1 368 ? 1.916 66.149 3.618 1.00 38.54 365 PRO A C 1
ATOM 2826 O O . PRO A 1 368 ? 1.407 67.127 4.146 1.00 41.82 365 PRO A O 1
ATOM 2830 N N . GLY A 1 369 ? 3.157 65.766 3.882 1.00 37.96 366 GLY A N 1
ATOM 2831 C CA . GLY A 1 369 ? 3.977 66.510 4.818 1.00 34.80 366 GLY A CA 1
ATOM 2832 C C . GLY A 1 369 ? 5.108 65.644 5.334 1.00 35.48 366 GLY A C 1
ATOM 2833 O O . GLY A 1 369 ? 5.512 64.687 4.665 1.00 35.29 366 GLY A O 1
ATOM 2834 N N . LEU A 1 370 ? 5.630 65.980 6.508 1.00 31.19 367 LEU A N 1
ATOM 2835 C CA . LEU A 1 370 ? 6.715 65.216 7.114 1.00 30.01 367 LEU A CA 1
ATOM 2836 C C . LEU A 1 370 ? 6.078 64.279 8.137 1.00 30.08 367 LEU A C 1
ATOM 2837 O O . LEU A 1 370 ? 5.478 64.729 9.101 1.00 26.04 367 LEU A O 1
ATOM 2842 N N . GLY A 1 371 ? 6.188 62.978 7.904 1.00 26.73 368 GLY A N 1
ATOM 2843 C CA . GLY A 1 371 ? 5.585 62.026 8.811 1.00 25.98 368 GLY A CA 1
ATOM 2844 C C . GLY A 1 371 ? 6.023 60.602 8.547 1.00 25.91 368 GLY A C 1
ATOM 2845 O O . GLY A 1 371 ? 7.141 60.355 8.106 1.00 25.91 368 GLY A O 1
ATOM 2846 N N . SER A 1 372 ? 5.135 59.664 8.854 1.00 23.45 369 SER A N 1
ATOM 2847 C CA . SER A 1 372 ? 5.389 58.250 8.657 1.00 23.82 369 SER A CA 1
ATOM 2848 C C . SER A 1 372 ? 4.321 57.737 7.726 1.00 25.84 369 SER A C 1
ATOM 2849 O O . SER A 1 372 ? 3.144 58.094 7.841 1.00 23.75 369 SER A O 1
ATOM 2852 N N . VAL A 1 373 ? 4.733 56.882 6.804 1.00 25.31 370 VAL A N 1
ATOM 2853 C CA . VAL A 1 373 ? 3.804 56.341 5.838 1.00 26.02 370 VAL A CA 1
ATOM 2854 C C . VAL A 1 373 ? 3.730 54.832 5.934 1.00 27.17 370 VAL A C 1
ATOM 2855 O O . VAL A 1 373 ? 4.616 54.173 6.494 1.00 25.73 370 VAL A O 1
ATOM 2859 N N . SER A 1 374 ? 2.648 54.299 5.393 1.00 26.29 371 SER A N 1
ATOM 2860 C CA . SER A 1 374 ? 2.394 52.862 5.345 1.00 28.03 371 SER A CA 1
ATOM 2861 C C . SER A 1 374 ? 1.705 52.663 3.998 1.00 27.84 371 SER A C 1
ATOM 2862 O O . SER A 1 374 ? 1.178 53.617 3.425 1.00 30.03 371 SER A O 1
ATOM 2865 N N . GLY A 1 375 ? 1.712 51.451 3.467 1.00 28.30 372 GLY A N 1
ATOM 2866 C CA . GLY A 1 375 ? 1.057 51.260 2.185 1.00 26.12 372 GLY A CA 1
ATOM 2867 C C . GLY A 1 375 ? 1.989 51.154 0.989 1.00 27.27 372 GLY A C 1
ATOM 2868 O O . GLY A 1 375 ? 3.148 50.769 1.122 1.00 24.46 372 GLY A O 1
ATOM 2869 N N . PHE A 1 376 ? 1.465 51.544 -0.171 1.00 24.40 373 PHE A N 1
ATOM 2870 C CA . PHE A 1 376 ? 2.134 51.464 -1.465 1.00 24.53 373 PHE A CA 1
ATOM 2871 C C . PHE A 1 376 ? 2.352 49.994 -1.805 1.00 25.82 373 PHE A C 1
ATOM 2872 O O . PHE A 1 376 ? 3.208 49.663 -2.618 1.00 26.77 373 PHE A O 1
ATOM 2880 N N . ASN A 1 377 ? 1.559 49.123 -1.175 1.00 25.05 374 ASN A N 1
ATOM 2881 C CA . ASN A 1 377 ? 1.623 47.676 -1.413 1.00 25.70 374 ASN A CA 1
ATOM 2882 C C . ASN A 1 377 ? 0.397 47.265 -2.235 1.00 24.90 374 ASN A C 1
ATOM 2883 O O . ASN A 1 377 ? -0.741 47.542 -1.841 1.00 25.11 374 ASN A O 1
ATOM 2888 N N . GLY A 1 378 ? 0.611 46.597 -3.359 1.00 24.65 375 GLY A N 1
ATOM 2889 C CA . GLY A 1 378 ? -0.530 46.151 -4.137 1.00 24.24 375 GLY A CA 1
ATOM 2890 C C . GLY A 1 378 ? -0.162 45.032 -5.092 1.00 25.85 375 GLY A C 1
ATOM 2891 O O . GLY A 1 378 ? 1.001 44.639 -5.173 1.00 25.34 375 GLY A O 1
ATOM 2892 N N . LYS A 1 379 ? -1.163 44.509 -5.795 1.00 23.03 376 LYS A N 1
ATOM 2893 C CA . LYS A 1 379 ? -0.950 43.454 -6.769 1.00 23.28 376 LYS A CA 1
ATOM 2894 C C . LYS A 1 379 ? -0.506 44.121 -8.068 1.00 22.42 376 LYS A C 1
ATOM 2895 O O . LYS A 1 379 ? -0.631 45.332 -8.230 1.00 23.68 376 LYS A O 1
ATOM 2901 N N . HIS A 1 380 ? 0.027 43.328 -8.990 1.00 21.31 377 HIS A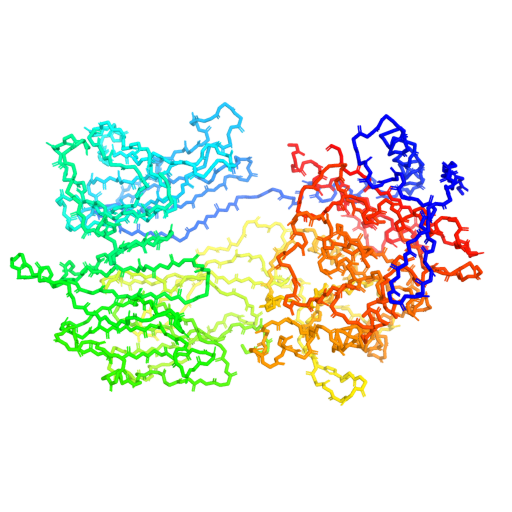 N 1
ATOM 2902 C CA . HIS A 1 380 ? 0.476 43.831 -10.272 1.00 21.76 377 HIS A CA 1
ATOM 2903 C C . HIS A 1 380 ? -0.612 44.599 -11.025 1.00 26.19 377 HIS A C 1
ATOM 2904 O O . HIS A 1 380 ? -0.327 45.626 -11.656 1.00 23.08 377 HIS A O 1
ATOM 2911 N N . ASP A 1 381 ? -1.848 44.100 -10.969 1.00 25.10 378 ASP A N 1
ATOM 2912 C CA . ASP A 1 381 ? -2.942 44.741 -11.719 1.00 29.49 378 ASP A CA 1
ATOM 2913 C C . ASP A 1 381 ? -3.882 45.665 -10.942 1.00 30.72 378 ASP A C 1
ATOM 2914 O O . ASP A 1 381 ? -4.957 46.043 -11.443 1.00 27.94 378 ASP A O 1
ATOM 2919 N N . ASP A 1 382 ? -3.491 46.038 -9.727 1.00 27.19 379 ASP A N 1
ATOM 2920 C CA . ASP A 1 382 ? -4.327 46.945 -8.934 1.00 27.90 379 ASP A CA 1
ATOM 2921 C C . ASP A 1 382 ? -4.433 48.281 -9.676 1.00 26.61 379 ASP A C 1
ATOM 2922 O O . ASP A 1 382 ? -3.419 48.868 -10.068 1.00 26.12 379 ASP A O 1
ATOM 2927 N N . PRO A 1 383 ? -5.662 48.783 -9.884 1.00 28.16 380 PRO A N 1
ATOM 2928 C CA . PRO A 1 383 ? -5.780 50.066 -10.597 1.00 30.84 380 PRO A CA 1
ATOM 2929 C C . PRO A 1 383 ? -5.296 51.271 -9.791 1.00 3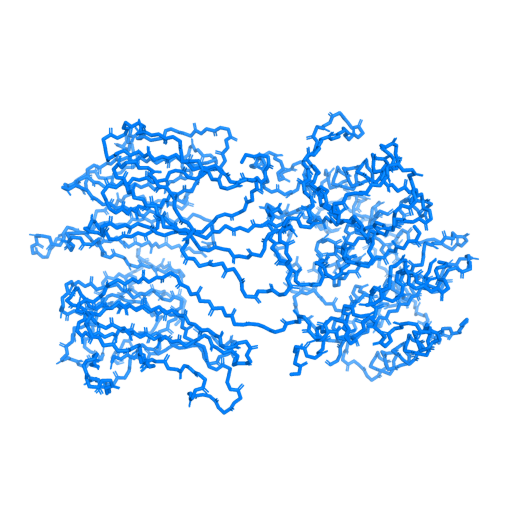1.28 380 PRO A C 1
ATOM 2930 O O . PRO A 1 383 ? -4.890 52.275 -10.361 1.00 29.27 380 PRO A O 1
ATOM 2934 N N . ALA A 1 384 ? -5.327 51.163 -8.466 1.00 27.56 381 ALA A N 1
ATOM 2935 C CA . ALA A 1 384 ? -4.865 52.256 -7.615 1.00 27.92 381 ALA A CA 1
ATOM 2936 C C . ALA A 1 384 ? -4.173 51.675 -6.402 1.00 26.86 381 ALA A C 1
ATOM 2937 O O . ALA A 1 384 ? -4.380 50.513 -6.063 1.00 25.47 381 ALA A O 1
ATOM 2939 N N . LEU A 1 385 ? -3.344 52.488 -5.761 1.00 26.07 382 LEU A N 1
ATOM 2940 C CA . LEU A 1 385 ? -2.668 52.064 -4.550 1.00 24.49 382 LEU A CA 1
ATOM 2941 C C . LEU A 1 385 ? -3.132 52.996 -3.439 1.00 24.92 382 LEU A C 1
ATOM 2942 O O . LEU A 1 385 ? -3.621 54.104 -3.701 1.00 25.52 382 LEU A O 1
ATOM 2947 N N . TYR A 1 386 ? -3.022 52.530 -2.202 1.00 21.77 383 TYR A N 1
ATOM 2948 C CA . TYR A 1 386 ? -3.390 53.340 -1.046 1.00 22.23 383 TYR A CA 1
ATOM 2949 C C . TYR A 1 386 ? -2.198 53.438 -0.110 1.00 24.32 383 TYR A C 1
ATOM 2950 O O . TYR A 1 386 ? -1.353 52.530 -0.046 1.00 24.57 383 TYR A O 1
ATOM 2959 N N . PHE A 1 387 ? -2.137 54.537 0.625 1.00 25.14 384 PHE A N 1
ATOM 2960 C CA . PHE A 1 387 ? -1.079 54.696 1.608 1.00 24.91 384 PHE A CA 1
ATOM 2961 C C . PHE A 1 387 ? -1.642 55.472 2.790 1.00 27.36 384 PHE A C 1
ATOM 2962 O O . PHE A 1 387 ? -2.595 56.257 2.639 1.00 25.57 384 PHE A O 1
ATOM 2970 N N . GLY A 1 388 ? -1.073 55.219 3.967 1.00 25.78 385 GLY A N 1
ATOM 2971 C CA . GLY A 1 388 ? -1.509 55.911 5.168 1.00 25.15 385 GLY A CA 1
ATOM 2972 C C . GLY A 1 388 ? -0.447 56.921 5.524 1.00 26.54 385 GLY A C 1
ATOM 2973 O O . GLY A 1 388 ? 0.720 56.745 5.163 1.00 26.47 385 GLY A O 1
ATOM 2974 N N . PHE A 1 389 ? -0.840 57.992 6.209 1.00 25.05 386 PHE A N 1
ATOM 2975 C CA . PHE A 1 389 ? 0.108 59.026 6.618 1.00 25.60 386 PHE A CA 1
ATOM 2976 C C . PHE A 1 389 ? -0.322 59.568 7.967 1.00 23.89 386 PHE A C 1
ATOM 2977 O O . PHE A 1 389 ? -1.511 59.733 8.209 1.00 23.71 386 PHE A O 1
ATOM 2985 N N . GLU A 1 390 ? 0.651 59.848 8.826 1.00 23.28 387 GLU A N 1
ATOM 2986 C CA . GLU A 1 390 ? 0.370 60.433 10.145 1.00 22.28 387 GLU A CA 1
ATOM 2987 C C . GLU A 1 390 ? 1.648 61.052 10.691 1.00 21.61 387 GLU A C 1
ATOM 2988 O O . GLU A 1 390 ? 2.749 60.763 10.217 1.00 23.08 387 GLU A O 1
ATOM 2994 N N . ASN A 1 391 ? 1.503 61.946 11.666 1.00 22.83 388 ASN A N 1
ATOM 2995 C CA . ASN A 1 391 ? 2.666 62.492 12.353 1.00 23.28 388 ASN A CA 1
ATOM 2996 C C . ASN A 1 391 ? 2.155 62.918 13.737 1.00 25.06 388 ASN A C 1
ATOM 2997 O O . ASN A 1 391 ? 1.027 62.585 14.092 1.00 21.60 388 ASN A O 1
ATOM 3002 N N . TYR A 1 392 ? 2.958 63.608 14.538 1.00 26.59 389 TYR A N 1
ATOM 3003 C CA . TYR A 1 392 ? 2.475 63.980 15.875 1.00 27.76 389 TYR A CA 1
ATOM 3004 C C . TYR A 1 392 ? 1.268 64.900 15.855 1.00 29.43 389 TYR A C 1
ATOM 3005 O O . TYR A 1 392 ? 0.517 64.967 16.827 1.00 33.21 389 TYR A O 1
ATOM 3014 N N . ALA A 1 393 ? 1.075 65.607 14.753 1.00 30.11 390 ALA A N 1
ATOM 3015 C CA . ALA A 1 393 ? -0.040 66.547 14.641 1.00 32.36 390 ALA A CA 1
ATOM 3016 C C . ALA A 1 393 ? -1.189 66.066 13.760 1.00 35.53 390 ALA A C 1
ATOM 3017 O O . ALA A 1 393 ? -2.257 66.677 13.747 1.00 38.34 390 ALA A O 1
ATOM 3019 N N . GLN A 1 394 ? -0.977 64.985 13.014 1.00 30.41 391 GLN A N 1
ATOM 3020 C CA . GLN A 1 394 ? -2.021 64.473 12.134 1.00 29.22 391 GLN A CA 1
ATOM 3021 C C . GLN A 1 394 ? -2.392 63.015 12.381 1.00 29.27 391 GLN A C 1
ATOM 3022 O O . GLN A 1 394 ? -1.555 62.132 12.249 1.00 25.71 391 GLN A O 1
ATOM 3028 N N . PRO A 1 395 ? -3.661 62.751 12.733 1.00 28.68 392 PRO A N 1
ATOM 3029 C CA . PRO A 1 395 ? -4.155 61.394 12.991 1.00 28.88 392 PRO A CA 1
ATOM 3030 C C . PRO A 1 395 ? -4.030 60.591 11.698 1.00 29.10 392 PRO A C 1
ATOM 3031 O O . PRO A 1 395 ? -4.113 61.159 10.615 1.00 30.68 392 PRO A O 1
ATOM 3035 N N . PRO A 1 396 ? -3.858 59.266 11.796 1.00 26.85 393 PRO A N 1
ATOM 3036 C CA . PRO A 1 396 ? -3.718 58.421 10.606 1.00 27.09 393 PRO A CA 1
ATOM 3037 C C . PRO A 1 396 ? -4.786 58.699 9.558 1.00 29.55 393 PRO A C 1
ATOM 3038 O O . PRO A 1 396 ? -5.988 58.628 9.821 1.00 28.08 393 PRO A O 1
ATOM 3042 N N . THR A 1 397 ? -4.313 58.991 8.357 1.00 28.65 394 THR A N 1
ATOM 3043 C CA . THR A 1 397 ? -5.174 59.334 7.244 1.00 28.72 394 THR A CA 1
ATOM 3044 C C . THR A 1 397 ? -4.849 58.436 6.054 1.00 28.56 394 THR A C 1
ATOM 3045 O O . THR A 1 397 ? -3.679 58.132 5.815 1.00 26.23 394 THR A O 1
ATOM 3049 N N . LEU A 1 398 ? -5.879 58.036 5.307 1.00 28.27 395 LEU A N 1
ATOM 3050 C CA . LEU A 1 398 ? -5.691 57.196 4.127 1.00 25.38 395 LEU A CA 1
ATOM 3051 C C . LEU A 1 398 ? -5.835 57.994 2.834 1.00 26.44 395 LEU A C 1
ATOM 3052 O O . LEU A 1 398 ? -6.788 58.783 2.664 1.00 26.53 395 LEU A O 1
ATOM 3057 N N . TYR A 1 399 ? -4.905 57.749 1.919 1.00 23.76 396 TYR A N 1
ATOM 3058 C CA . TYR A 1 399 ? -4.868 58.414 0.622 1.00 22.83 396 TYR A CA 1
ATOM 3059 C C . TYR A 1 399 ? -4.868 57.406 -0.516 1.00 25.88 396 TYR A C 1
ATOM 3060 O O . TYR A 1 399 ? -4.384 56.281 -0.364 1.00 26.23 396 TYR A O 1
ATOM 3069 N N . ARG A 1 400 ? -5.412 57.829 -1.654 1.00 23.59 397 ARG A N 1
ATOM 3070 C CA . ARG A 1 400 ? -5.454 57.021 -2.855 1.00 24.41 397 ARG A CA 1
ATOM 3071 C C . ARG A 1 400 ? -4.411 57.621 -3.795 1.00 26.99 397 ARG A C 1
ATOM 3072 O O . ARG A 1 400 ? -4.339 58.846 -3.992 1.00 25.09 397 ARG A O 1
ATOM 3080 N N . PHE A 1 401 ? -3.589 56.748 -4.359 1.00 24.75 398 PHE A N 1
ATOM 3081 C CA . PHE A 1 401 ? -2.520 57.145 -5.272 1.00 24.99 398 PHE A CA 1
ATOM 3082 C C . PHE A 1 401 ? -2.776 56.492 -6.648 1.00 25.86 398 PHE A C 1
ATOM 3083 O O . PHE A 1 401 ? -2.982 55.272 -6.730 1.00 24.42 398 PHE A O 1
ATOM 3091 N N . GLU A 1 402 ? -2.795 57.301 -7.707 1.00 25.17 399 GLU A N 1
ATOM 3092 C CA . GLU A 1 402 ? -3.003 56.800 -9.087 1.00 25.35 399 GLU A CA 1
ATOM 3093 C C . GLU A 1 402 ? -1.591 56.582 -9.608 1.00 24.94 399 GLU A C 1
ATOM 3094 O O . GLU A 1 402 ? -0.874 57.542 -9.850 1.00 28.70 399 GLU A O 1
ATOM 3100 N N . PRO A 1 403 ? -1.172 55.318 -9.785 1.00 26.45 400 PRO A N 1
ATOM 3101 C CA . PRO A 1 403 ? 0.179 54.983 -10.254 1.00 27.48 400 PRO A CA 1
ATOM 3102 C C . PRO A 1 403 ? 0.765 55.664 -11.500 1.00 28.72 400 PRO A C 1
ATOM 3103 O O . PRO A 1 403 ? 1.903 56.135 -11.472 1.00 28.55 400 PRO A O 1
ATOM 3107 N N . LYS A 1 404 ? 0.024 55.735 -12.595 1.00 30.51 401 LYS A N 1
ATOM 3108 C CA . LYS A 1 404 ? 0.641 56.355 -13.766 1.00 32.64 401 LYS A CA 1
ATOM 3109 C C . LYS A 1 404 ? 0.758 57.875 -13.697 1.00 35.33 401 LYS A C 1
ATOM 3110 O O . LYS A 1 404 ? 1.807 58.444 -14.045 1.00 36.80 401 LYS A O 1
ATOM 3116 N N . SER A 1 405 ? -0.290 58.536 -13.209 1.00 31.46 402 SER A N 1
ATOM 3117 C CA . SER A 1 405 ? -0.274 59.990 -13.132 1.00 29.51 402 SER A CA 1
ATOM 3118 C C . SER A 1 405 ? 0.381 60.531 -11.865 1.00 30.49 402 SER A C 1
ATOM 3119 O O . SER A 1 405 ? 0.829 61.673 -11.837 1.00 29.57 402 SER A O 1
ATOM 3122 N N . GLY A 1 406 ? 0.445 59.716 -10.817 1.00 28.71 403 GLY A N 1
ATOM 3123 C CA . GLY A 1 406 ? 1.024 60.203 -9.576 1.00 28.53 403 GLY A CA 1
ATOM 3124 C C . GLY A 1 406 ? 0.038 61.027 -8.753 1.00 27.16 403 GLY A C 1
ATOM 3125 O O . GLY A 1 406 ? 0.383 61.534 -7.692 1.00 30.88 403 GLY A O 1
ATOM 3126 N N . ALA A 1 407 ? -1.195 61.156 -9.225 1.00 27.40 404 ALA A N 1
ATOM 3127 C CA . ALA A 1 407 ? -2.190 61.937 -8.497 1.00 27.05 404 ALA A CA 1
ATOM 3128 C C . ALA A 1 407 ? -2.536 61.304 -7.170 1.00 27.31 404 ALA A C 1
ATOM 3129 O O . ALA A 1 407 ? -2.663 60.084 -7.066 1.00 25.26 404 ALA A O 1
ATOM 3131 N N . ILE A 1 408 ? -2.704 62.152 -6.161 1.00 25.12 405 ILE A N 1
ATOM 3132 C CA . ILE A 1 408 ? -3.034 61.711 -4.807 1.00 25.99 405 ILE A CA 1
ATOM 3133 C C . ILE A 1 408 ? -4.312 62.415 -4.359 1.00 29.15 405 ILE A C 1
ATOM 3134 O O . ILE A 1 408 ? -4.478 63.619 -4.585 1.00 28.96 405 ILE A O 1
ATOM 3139 N N . SER A 1 409 ? -5.216 61.670 -3.740 1.00 27.81 406 SER A N 1
ATOM 3140 C CA . SER A 1 409 ? -6.457 62.247 -3.225 1.00 30.63 406 SER A CA 1
ATOM 3141 C C . SER A 1 409 ? -6.758 61.657 -1.843 1.00 31.01 406 SER A C 1
ATOM 3142 O O . SER A 1 409 ? -6.385 60.514 -1.547 1.00 29.59 406 SER A O 1
ATOM 3145 N N . LEU A 1 410 ? -7.412 62.440 -0.988 1.00 30.37 407 LEU A N 1
ATOM 3146 C CA . LEU A 1 410 ? -7.772 61.949 0.343 1.00 30.01 407 LEU A CA 1
ATOM 3147 C C . LEU A 1 410 ? -8.802 60.849 0.159 1.00 31.29 407 LEU A C 1
ATOM 3148 O O . LEU A 1 410 ? -9.802 61.031 -0.538 1.00 32.35 407 LEU A O 1
ATOM 3153 N N . TYR A 1 411 ? -8.568 59.703 0.782 1.00 25.83 408 TYR A N 1
ATOM 3154 C CA . TYR A 1 411 ? -9.501 58.606 0.663 1.00 27.04 408 TYR A CA 1
ATOM 3155 C C . TYR A 1 411 ? -10.362 58.511 1.921 1.00 29.48 408 TYR A C 1
ATOM 3156 O O . TYR A 1 411 ? -11.590 58.400 1.841 1.00 27.64 408 TYR A O 1
ATOM 3165 N N . ARG A 1 412 ? -9.715 58.546 3.086 1.00 28.50 409 ARG A N 1
ATOM 3166 C CA . ARG A 1 412 ? -10.437 58.479 4.346 1.00 29.52 409 ARG A CA 1
ATOM 3167 C C . ARG A 1 412 ? -9.783 59.360 5.395 1.00 31.19 409 ARG A C 1
ATOM 3168 O O . ARG A 1 412 ? -8.633 59.145 5.773 1.00 29.18 409 ARG A O 1
ATOM 3176 N N . ALA A 1 413 ? -10.516 60.370 5.849 1.00 29.71 410 ALA A N 1
ATOM 3177 C CA . ALA A 1 413 ? -10.015 61.254 6.890 1.00 29.89 410 ALA A CA 1
ATOM 3178 C C . ALA A 1 413 ? -10.165 60.476 8.193 1.00 31.00 410 ALA A C 1
ATOM 3179 O O . ALA A 1 413 ? -10.985 59.554 8.290 1.00 29.82 410 ALA A O 1
ATOM 3181 N N . SER A 1 414 ? -9.375 60.840 9.196 1.00 29.72 411 SER A N 1
ATOM 3182 C CA . SER A 1 414 ? -9.455 60.163 10.482 1.00 28.88 411 SER A CA 1
ATOM 3183 C C . SER A 1 414 ? -10.712 60.587 11.205 1.00 29.35 411 SER A C 1
ATOM 3184 O O . SER A 1 414 ? -11.162 61.719 11.039 1.00 29.39 411 SER A O 1
ATOM 3187 N N . ALA A 1 415 ? -11.268 59.686 12.007 1.00 29.73 412 ALA A N 1
ATOM 3188 C CA . ALA A 1 415 ? -12.454 60.012 12.803 1.00 30.79 412 ALA A CA 1
ATOM 3189 C C . ALA A 1 415 ? -11.997 60.516 14.184 1.00 31.72 412 ALA A C 1
ATOM 3190 O O . ALA A 1 415 ? -12.830 60.785 15.048 1.00 30.81 412 ALA A O 1
ATOM 3192 N N . ALA A 1 416 ? -10.682 60.647 14.398 1.00 29.23 413 ALA A N 1
ATOM 3193 C CA . ALA A 1 416 ? -10.186 61.132 15.699 1.00 28.62 413 ALA A CA 1
ATOM 3194 C C . ALA A 1 416 ? -10.683 62.553 15.909 1.00 29.92 413 ALA A C 1
ATOM 3195 O O . ALA A 1 416 ? -10.617 63.372 15.000 1.00 27.81 413 ALA A O 1
ATOM 3197 N N . PRO A 1 417 ? -11.170 62.866 17.118 1.00 29.90 414 PRO A N 1
ATOM 3198 C CA . PRO A 1 417 ? -11.689 64.203 17.439 1.00 31.14 414 PRO A CA 1
ATOM 3199 C C . PRO A 1 417 ? -10.632 65.306 17.605 1.00 32.73 414 PRO A C 1
ATOM 3200 O O . PRO A 1 417 ? -10.600 66.002 18.622 1.00 31.34 414 PRO A O 1
ATOM 3204 N N . PHE A 1 418 ? -9.785 65.455 16.588 1.00 31.24 415 PHE A N 1
ATOM 3205 C CA . PHE A 1 418 ? -8.718 66.447 16.562 1.00 33.53 415 PHE A CA 1
ATOM 3206 C C . PHE A 1 418 ? -8.609 66.996 15.145 1.00 35.36 415 PHE A C 1
ATOM 3207 O O . PHE A 1 418 ? -8.533 66.222 14.189 1.00 36.36 415 PHE A O 1
ATOM 3215 N N . LYS A 1 419 ? -8.625 68.322 15.010 1.00 36.69 416 LYS A N 1
ATOM 3216 C CA . LYS A 1 419 ? -8.510 68.964 13.697 1.00 38.81 416 LYS A CA 1
ATOM 3217 C C . LYS A 1 419 ? -7.055 69.267 13.381 1.00 38.77 416 LYS A C 1
ATOM 3218 O O . LYS A 1 419 ? -6.417 70.091 14.042 1.00 36.42 416 LYS A O 1
ATOM 3224 N N . PRO A 1 420 ? -6.512 68.605 12.351 1.00 37.18 417 PRO A N 1
ATOM 3225 C CA . PRO A 1 420 ? -5.124 68.777 11.921 1.00 36.69 417 PRO A CA 1
ATOM 3226 C C . PRO A 1 420 ? -4.689 70.228 11.769 1.00 35.68 417 PRO A C 1
ATOM 3227 O O . PRO A 1 420 ? -3.583 70.593 12.172 1.00 35.83 417 PRO A O 1
ATOM 3231 N N . GLU A 1 421 ? -5.548 71.054 11.169 1.00 34.53 418 GLU A N 1
ATOM 3232 C CA . GLU A 1 421 ? -5.208 72.456 10.962 1.00 34.36 418 GLU A CA 1
ATOM 3233 C C . GLU A 1 421 ? -5.001 73.220 12.263 1.00 33.85 418 GLU A C 1
ATOM 3234 O O . GLU A 1 421 ? -4.449 74.321 12.250 1.00 34.89 418 GLU A O 1
ATOM 3240 N N . ASP A 1 422 ? -5.439 72.646 13.384 1.00 31.63 419 ASP A N 1
ATOM 3241 C CA . ASP A 1 422 ? -5.261 73.308 14.681 1.00 32.90 419 ASP A CA 1
ATOM 3242 C C . ASP A 1 422 ? -3.859 73.129 15.258 1.00 35.43 419 ASP A C 1
ATOM 3243 O O . ASP A 1 422 ? -3.473 73.835 16.198 1.00 34.56 419 ASP A O 1
ATOM 3248 N N . TYR A 1 423 ? -3.092 72.204 14.686 1.00 34.10 420 TYR A N 1
ATOM 3249 C CA . TYR A 1 423 ? -1.764 71.908 15.215 1.00 36.59 420 TYR A CA 1
ATOM 3250 C C . TYR A 1 423 ? -0.629 72.154 14.252 1.00 39.52 420 TYR A C 1
ATOM 3251 O O . TYR A 1 423 ? -0.798 72.093 13.032 1.00 41.12 420 TYR A O 1
ATOM 3260 N N . VAL A 1 424 ? 0.537 72.427 14.821 1.00 39.77 421 VAL A N 1
ATOM 3261 C CA . VAL A 1 424 ? 1.738 72.676 14.048 1.00 41.61 421 VAL A CA 1
ATOM 3262 C C . VAL A 1 424 ? 2.803 71.675 14.483 1.00 40.29 421 VAL A C 1
ATOM 3263 O O . VAL A 1 424 ? 2.879 71.291 15.653 1.00 37.77 421 VAL A O 1
ATOM 3267 N N . SER A 1 425 ? 3.617 71.240 13.535 1.00 36.66 422 SER A N 1
ATOM 3268 C CA . SER A 1 425 ? 4.689 70.319 13.850 1.00 35.60 422 SER A CA 1
ATOM 3269 C C . SER A 1 425 ? 5.858 70.832 13.038 1.00 36.08 422 SER A C 1
ATOM 3270 O O . SER A 1 425 ? 5.779 70.919 11.812 1.00 35.34 422 SER A O 1
ATOM 3273 N N . GLU A 1 426 ? 6.937 71.210 13.701 1.00 32.54 423 GLU A N 1
ATOM 3274 C CA . GLU A 1 426 ? 8.053 71.728 12.949 1.00 36.12 423 GLU A CA 1
ATOM 3275 C C . GLU A 1 426 ? 9.323 70.982 13.254 1.00 36.10 423 GLU A C 1
ATOM 3276 O O . GLU A 1 426 ? 9.523 70.517 14.374 1.00 33.80 423 GLU A O 1
ATOM 3282 N N . GLN A 1 427 ? 10.182 70.847 12.250 1.00 32.38 424 GLN A N 1
ATOM 3283 C CA . GLN A 1 427 ? 11.425 70.150 12.476 1.00 33.68 424 GLN A CA 1
ATOM 3284 C C . GLN A 1 427 ? 12.552 71.144 12.627 1.00 33.34 424 GLN A C 1
ATOM 3285 O O . GLN A 1 427 ? 12.715 72.054 11.812 1.00 32.78 424 GLN A O 1
ATOM 3291 N N . ARG A 1 428 ? 13.306 70.980 13.706 1.00 28.33 425 ARG A N 1
ATOM 3292 C CA . ARG A 1 428 ? 14.447 71.824 13.977 1.00 28.54 425 ARG A CA 1
ATOM 3293 C C . ARG A 1 428 ? 15.643 70.893 14.128 1.00 28.06 425 ARG A C 1
ATOM 3294 O O . ARG A 1 428 ? 15.513 69.657 14.150 1.00 28.98 425 ARG A O 1
ATOM 3302 N N . PHE A 1 429 ? 16.815 71.484 14.227 1.00 26.94 426 PHE A N 1
ATOM 3303 C CA . PHE A 1 429 ? 18.040 70.718 14.391 1.00 27.50 426 PHE A CA 1
ATOM 3304 C C . PHE A 1 429 ? 18.871 71.524 15.362 1.00 29.58 426 PHE A C 1
ATOM 3305 O O . PHE A 1 429 ? 18.892 72.746 15.282 1.00 30.94 426 PHE A O 1
ATOM 3313 N N . TYR A 1 430 ? 19.547 70.849 16.278 1.00 28.76 427 TYR A N 1
ATOM 3314 C CA . TYR A 1 430 ? 20.386 71.544 17.249 1.00 29.68 427 TYR A CA 1
ATOM 3315 C C . TYR A 1 430 ? 21.729 70.838 17.328 1.00 29.21 427 TYR A C 1
ATOM 3316 O O . TYR A 1 430 ? 21.912 69.774 16.735 1.00 30.09 427 TYR A O 1
ATOM 3325 N N . GLN A 1 431 ? 22.681 71.418 18.049 1.00 31.00 428 GLN A N 1
ATOM 3326 C CA . GLN A 1 431 ? 23.993 70.799 18.153 1.00 33.23 428 GLN A CA 1
ATOM 3327 C C . GLN A 1 431 ? 24.281 70.280 19.545 1.00 32.93 428 GLN A C 1
ATOM 3328 O O . GLN A 1 431 ? 23.998 70.948 20.530 1.00 30.77 428 GLN A O 1
ATOM 3334 N N . SER A 1 432 ? 24.847 69.080 19.611 1.00 32.41 429 SER A N 1
ATOM 3335 C CA . SER A 1 432 ? 25.190 68.480 20.888 1.00 32.48 429 SER A CA 1
ATOM 3336 C C . SER A 1 432 ? 26.554 69.005 21.328 1.00 34.12 429 SER A C 1
ATOM 3337 O O . SER A 1 432 ? 27.207 69.761 20.605 1.00 34.34 429 SER A O 1
ATOM 3340 N N . LYS A 1 433 ? 26.972 68.604 22.520 1.00 33.75 430 LYS A N 1
ATOM 3341 C CA . LYS A 1 433 ? 28.259 68.996 23.086 1.00 37.02 430 LYS A CA 1
ATOM 3342 C C . LYS A 1 433 ? 29.404 68.842 22.065 1.00 36.60 430 LYS A C 1
ATOM 3343 O O . LYS A 1 433 ? 30.174 69.786 21.834 1.00 37.70 430 LYS A O 1
ATOM 3349 N N . ASP A 1 434 ? 29.504 67.669 21.445 1.00 31.91 431 ASP A N 1
ATOM 3350 C CA . ASP A 1 434 ? 30.573 67.423 20.484 1.00 34.65 431 ASP A CA 1
ATOM 3351 C C . ASP A 1 434 ? 30.354 67.983 19.075 1.00 36.54 431 ASP A C 1
ATOM 3352 O O . ASP A 1 434 ? 31.143 67.700 18.176 1.00 39.06 431 ASP A O 1
ATOM 3357 N N . GLY A 1 435 ? 29.296 68.774 18.886 1.00 35.22 432 GLY A N 1
ATOM 3358 C CA . GLY A 1 435 ? 29.024 69.360 17.582 1.00 33.80 432 GLY A CA 1
ATOM 3359 C C . GLY A 1 435 ? 28.026 68.619 16.710 1.00 33.36 432 GLY A C 1
ATOM 3360 O O . GLY A 1 435 ? 27.548 69.154 15.706 1.00 34.03 432 GLY A O 1
ATOM 3361 N N . THR A 1 436 ? 27.697 67.390 17.095 1.00 33.26 433 THR A N 1
ATOM 3362 C CA . THR A 1 436 ? 26.762 66.583 16.332 1.00 31.91 433 THR A CA 1
ATOM 3363 C C . THR A 1 436 ? 25.435 67.295 16.136 1.00 32.36 433 THR A C 1
ATOM 3364 O O . THR A 1 436 ? 24.882 67.897 17.068 1.00 33.77 433 THR A O 1
ATOM 3368 N N . ARG A 1 437 ? 24.937 67.236 14.907 1.00 29.80 434 ARG A N 1
ATOM 3369 C CA . ARG A 1 437 ? 23.668 67.854 14.558 1.00 28.06 434 ARG A CA 1
ATOM 3370 C C . ARG A 1 437 ? 22.596 66.799 14.794 1.00 28.64 434 ARG A C 1
ATOM 3371 O O . ARG A 1 437 ? 22.659 65.717 14.213 1.00 26.18 434 ARG A O 1
ATOM 3379 N N . VAL A 1 438 ? 21.609 67.129 15.621 1.00 27.85 435 VAL A N 1
ATOM 3380 C CA . VAL A 1 438 ? 20.531 66.201 15.989 1.00 25.18 435 VAL A CA 1
ATOM 3381 C C . VAL A 1 438 ? 19.151 66.777 15.652 1.00 24.55 435 VAL A C 1
ATOM 3382 O O . VAL A 1 438 ? 18.865 67.939 15.938 1.00 25.02 435 VAL A O 1
ATOM 3386 N N . PRO A 1 439 ? 18.273 65.971 15.045 1.00 24.63 436 PRO A N 1
ATOM 3387 C CA . PRO A 1 439 ? 16.932 66.439 14.693 1.00 26.12 436 PRO A CA 1
ATOM 3388 C C . PRO A 1 439 ? 16.026 66.535 15.939 1.00 26.50 436 PRO A C 1
ATOM 3389 O O . PRO A 1 439 ? 16.203 65.797 16.912 1.00 24.44 436 PRO A O 1
ATOM 3393 N N . LEU A 1 440 ? 15.056 67.438 15.885 1.00 24.14 437 LEU A N 1
ATOM 3394 C CA . LEU A 1 440 ? 14.117 67.636 16.980 1.00 25.40 437 LEU A CA 1
ATOM 3395 C C . LEU A 1 440 ? 12.799 68.070 16.342 1.00 25.69 437 LEU A C 1
ATOM 3396 O O . LEU A 1 440 ? 12.758 69.067 15.622 1.00 28.65 437 LEU A O 1
ATOM 3401 N N . ILE A 1 441 ? 11.728 67.315 16.577 1.00 24.99 438 ILE A N 1
ATOM 3402 C CA . ILE A 1 441 ? 10.427 67.659 16.000 1.00 24.75 438 ILE A CA 1
ATOM 3403 C C . ILE A 1 441 ? 9.575 68.193 17.143 1.00 26.41 438 ILE A C 1
ATOM 3404 O O . ILE A 1 441 ? 9.385 67.528 18.156 1.00 26.64 438 ILE A O 1
ATOM 3409 N N . ILE A 1 442 ? 9.097 69.421 16.979 1.00 25.92 439 ILE A N 1
ATOM 3410 C CA . ILE A 1 442 ? 8.342 70.108 18.017 1.00 26.67 439 ILE A CA 1
ATOM 3411 C C . ILE A 1 442 ? 6.916 70.332 17.560 1.00 26.81 439 ILE A C 1
ATOM 3412 O O . ILE A 1 442 ? 6.690 70.851 16.473 1.00 30.58 439 ILE A O 1
ATOM 3417 N N . SER A 1 443 ? 5.958 69.931 18.385 1.00 26.17 440 SER A N 1
ATOM 3418 C CA . SER A 1 443 ? 4.553 70.054 18.038 1.00 27.64 440 SER A CA 1
ATOM 3419 C C . SER A 1 443 ? 3.761 70.820 19.096 1.00 29.88 440 SER A C 1
ATOM 3420 O O . SER A 1 443 ? 4.098 70.800 20.278 1.00 27.52 440 SER A O 1
ATOM 3423 N N . TYR A 1 444 ? 2.697 71.491 18.658 1.00 28.65 441 TYR A N 1
ATOM 3424 C CA . TYR A 1 444 ? 1.877 72.296 19.555 1.00 29.35 441 TYR A CA 1
ATOM 3425 C C . TYR A 1 444 ? 0.673 72.846 18.809 1.00 28.78 441 TYR A C 1
ATOM 3426 O O . TYR A 1 444 ? 0.581 72.735 17.585 1.00 26.78 441 TYR A O 1
ATOM 3435 N N . ARG A 1 445 ? -0.258 73.412 19.565 1.00 31.07 442 ARG A N 1
ATOM 3436 C CA . ARG A 1 445 ? -1.451 74.035 18.994 1.00 32.67 442 ARG A CA 1
ATOM 3437 C C . ARG A 1 445 ? -1.011 75.270 18.227 1.00 36.39 442 ARG A C 1
ATOM 3438 O O . ARG A 1 445 ? -0.108 75.985 18.660 1.00 35.04 442 ARG A O 1
ATOM 3446 N N . LYS A 1 446 ? -1.653 75.532 17.095 1.00 39.08 443 LYS A N 1
ATOM 3447 C CA . LYS A 1 446 ? -1.304 76.698 16.284 1.00 42.00 443 LYS A CA 1
ATOM 3448 C C . LYS A 1 446 ? -1.433 77.974 17.114 1.00 42.10 443 LYS A C 1
ATOM 3449 O O . LYS A 1 446 ? -2.342 78.099 17.933 1.00 38.63 443 LYS A O 1
ATOM 3455 N N . GLY A 1 447 ? -0.506 78.909 16.913 1.00 43.30 444 GLY A N 1
ATOM 3456 C CA . GLY A 1 447 ? -0.557 80.166 17.643 1.00 45.84 444 GLY A CA 1
ATOM 3457 C C . GLY A 1 447 ? 0.241 80.184 18.937 1.00 45.96 444 GLY A C 1
ATOM 3458 O O . GLY A 1 447 ? -0.073 80.928 19.864 1.00 46.57 444 GLY A O 1
ATOM 3459 N N . LEU A 1 448 ? 1.275 79.356 19.003 1.00 44.92 445 LEU A N 1
ATOM 3460 C CA . LEU A 1 448 ? 2.123 79.286 20.186 1.00 42.15 445 LEU A CA 1
ATOM 3461 C C . LEU A 1 448 ? 3.044 80.509 20.174 1.00 40.97 445 LEU A C 1
ATOM 3462 O O . LEU A 1 448 ? 3.485 80.939 19.108 1.00 38.83 445 LEU A O 1
ATOM 3467 N N . LYS A 1 449 ? 3.320 81.078 21.346 1.00 37.10 446 LYS A N 1
ATOM 3468 C CA . LYS A 1 449 ? 4.213 82.226 21.439 1.00 36.78 446 LYS A CA 1
ATOM 3469 C C . LYS A 1 449 ? 5.526 81.755 22.038 1.00 36.39 446 LYS A C 1
ATOM 3470 O O . LYS A 1 449 ? 5.533 81.046 23.042 1.00 36.38 446 LYS A O 1
ATOM 3476 N N . LEU A 1 450 ? 6.637 82.146 21.426 1.00 35.44 447 LEU A N 1
ATOM 3477 C CA . LEU A 1 450 ? 7.947 81.736 21.915 1.00 35.92 447 LEU A CA 1
ATOM 3478 C C . LEU A 1 450 ? 8.445 82.657 23.036 1.00 36.25 447 LEU A C 1
ATOM 3479 O O . LEU A 1 450 ? 9.514 83.259 22.938 1.00 37.01 447 LEU A O 1
ATOM 3484 N N . ASP A 1 451 ? 7.663 82.745 24.105 1.00 35.86 448 ASP A N 1
ATOM 3485 C CA . ASP A 1 451 ? 8.003 83.583 25.256 1.00 38.61 448 ASP A CA 1
ATOM 3486 C C . ASP A 1 451 ? 8.598 82.765 26.410 1.00 37.72 448 ASP A C 1
ATOM 3487 O O . ASP A 1 451 ? 8.677 83.252 27.544 1.00 36.23 448 ASP A O 1
ATOM 3492 N N . GLY A 1 452 ? 8.992 81.526 26.108 1.00 36.22 449 GLY A N 1
ATOM 3493 C CA . GLY A 1 452 ? 9.588 80.630 27.098 1.00 33.59 449 GLY A CA 1
ATOM 3494 C C . GLY A 1 452 ? 8.672 80.136 28.208 1.00 32.02 449 GLY A C 1
ATOM 3495 O O . GLY A 1 452 ? 9.144 79.530 29.164 1.00 32.20 449 GLY A O 1
ATOM 3496 N N . SER A 1 453 ? 7.368 80.355 28.090 1.00 31.29 450 SER A N 1
ATOM 3497 C CA . SER A 1 453 ? 6.447 79.957 29.153 1.00 32.77 450 SER A CA 1
ATOM 3498 C C . SER A 1 453 ? 5.628 78.688 28.925 1.00 31.23 450 SER A C 1
ATOM 3499 O O . SER A 1 453 ? 4.891 78.250 29.817 1.00 30.46 450 SER A O 1
ATOM 3502 N N . ASN A 1 454 ? 5.754 78.085 27.753 1.00 28.72 451 ASN A N 1
ATOM 3503 C CA . ASN A 1 454 ? 4.937 76.920 27.444 1.00 28.76 451 ASN A CA 1
ATOM 3504 C C . ASN A 1 454 ? 5.308 75.619 28.166 1.00 28.02 451 ASN A C 1
ATOM 3505 O O . ASN A 1 454 ? 6.470 75.218 28.188 1.00 27.92 451 ASN A O 1
ATOM 3510 N N . PRO A 1 455 ? 4.314 74.958 28.784 1.00 27.91 452 PRO A N 1
ATOM 3511 C CA . PRO A 1 455 ? 4.545 73.691 29.496 1.00 24.76 452 PRO A CA 1
ATOM 3512 C C . PRO A 1 455 ? 4.977 72.710 28.411 1.00 25.94 452 PRO A C 1
ATOM 3513 O O . PRO A 1 455 ? 4.237 72.474 27.456 1.00 25.88 452 PRO A O 1
ATOM 3517 N N . THR A 1 456 ? 6.164 72.135 28.572 1.00 23.83 453 THR A N 1
ATOM 3518 C CA . THR A 1 456 ? 6.757 71.291 27.535 1.00 25.32 453 THR A CA 1
ATOM 3519 C C . THR A 1 456 ? 7.223 69.926 28.005 1.00 24.58 453 THR A C 1
ATOM 3520 O O . THR A 1 456 ? 7.784 69.801 29.098 1.00 23.53 453 THR A O 1
ATOM 3524 N N . ILE A 1 457 ? 6.976 68.911 27.179 1.00 22.99 454 ILE A N 1
ATOM 3525 C CA . ILE A 1 457 ? 7.445 67.571 27.472 1.00 21.19 454 ILE A CA 1
ATOM 3526 C C . ILE A 1 457 ? 8.447 67.236 26.367 1.00 22.91 454 ILE A C 1
ATOM 3527 O O . ILE A 1 457 ? 8.118 67.322 25.179 1.00 23.76 454 ILE A O 1
ATOM 3532 N N . LEU A 1 458 ? 9.668 66.887 26.762 1.00 22.26 455 LEU A N 1
ATOM 3533 C CA . LEU A 1 458 ? 10.718 66.505 25.816 1.00 23.52 455 LEU A CA 1
ATOM 3534 C C . LEU A 1 458 ? 10.848 64.993 25.965 1.00 22.42 455 LEU A C 1
ATOM 3535 O O . LEU A 1 458 ? 11.098 64.496 27.070 1.00 23.39 455 LEU A O 1
ATOM 3540 N N . TYR A 1 459 ? 10.685 64.275 24.854 1.00 21.77 456 TYR A N 1
ATOM 3541 C CA . TYR A 1 459 ? 10.716 62.813 24.828 1.00 22.87 456 TYR A CA 1
ATOM 3542 C C . TYR A 1 459 ? 11.876 62.260 24.014 1.00 23.30 456 TYR A C 1
ATOM 3543 O O . TYR A 1 459 ? 12.221 62.811 22.969 1.00 21.89 456 TYR A O 1
ATOM 3552 N N . GLY A 1 460 ? 12.477 61.175 24.488 1.00 22.94 457 GLY A N 1
ATOM 3553 C CA . GLY A 1 460 ? 13.556 60.558 23.726 1.00 24.35 457 GLY A CA 1
ATOM 3554 C C . GLY A 1 460 ? 13.734 59.091 24.077 1.00 24.47 457 GLY A C 1
ATOM 3555 O O . GLY A 1 460 ? 13.142 58.610 25.044 1.00 25.55 457 GLY A O 1
ATOM 3556 N N . TYR A 1 461 ? 14.539 58.372 23.293 1.00 25.60 458 TYR A N 1
ATOM 3557 C CA . TYR A 1 461 ? 14.802 56.958 23.557 1.00 25.12 458 TYR A CA 1
ATOM 3558 C C . TYR A 1 461 ? 16.326 56.829 23.464 1.00 25.67 458 TYR A C 1
ATOM 3559 O O . TYR A 1 461 ? 17.013 56.824 24.483 1.00 28.70 458 TYR A O 1
ATOM 3568 N N . GLY A 1 462 ? 16.863 56.745 22.248 1.00 24.95 459 GLY A N 1
ATOM 3569 C CA . GLY A 1 462 ? 18.311 56.713 22.090 1.00 23.97 459 GLY A CA 1
ATOM 3570 C C . GLY A 1 462 ? 19.039 55.406 22.311 1.00 24.69 459 GLY A C 1
ATOM 3571 O O . GLY A 1 462 ? 19.822 55.267 23.254 1.00 25.36 459 GLY A O 1
ATOM 3572 N N . GLY A 1 463 ? 18.790 54.452 21.424 1.00 26.51 460 GLY A N 1
ATOM 3573 C CA . GLY A 1 463 ? 19.444 53.166 21.522 1.00 27.99 460 GLY A CA 1
ATOM 3574 C C . GLY A 1 463 ? 18.800 52.087 20.679 1.00 28.36 460 GLY A C 1
ATOM 3575 O O . GLY A 1 463 ? 17.754 52.286 20.043 1.00 29.18 460 GLY A O 1
ATOM 3576 N N . PHE A 1 464 ? 19.464 50.935 20.666 1.00 28.78 461 PHE A N 1
ATOM 3577 C CA . PHE A 1 464 ? 18.979 49.748 19.990 1.00 27.34 461 PHE A CA 1
ATOM 3578 C C . PHE A 1 464 ? 18.562 49.913 18.537 1.00 29.02 461 PHE A C 1
ATOM 3579 O O . PHE A 1 464 ? 17.719 49.171 18.049 1.00 27.86 461 PHE A O 1
ATOM 3587 N N . ASP A 1 465 ? 19.158 50.884 17.853 1.00 29.84 462 ASP A N 1
ATOM 3588 C CA . ASP A 1 465 ? 18.855 51.123 16.435 1.00 31.11 462 ASP A CA 1
ATOM 3589 C C . ASP A 1 465 ? 17.394 51.492 16.195 1.00 31.16 462 ASP A C 1
ATOM 3590 O O . ASP A 1 465 ? 16.880 51.391 15.070 1.00 30.79 462 ASP A O 1
ATOM 3595 N N . VAL A 1 466 ? 16.724 51.917 17.261 1.00 28.49 463 VAL A N 1
ATOM 3596 C CA . VAL A 1 466 ? 15.335 52.317 17.189 1.00 27.32 463 VAL A CA 1
ATOM 3597 C C . VAL A 1 466 ? 15.245 53.743 16.647 1.00 25.36 463 VAL A C 1
ATOM 3598 O O . VAL A 1 466 ? 15.912 54.645 17.144 1.00 26.26 463 VAL A O 1
ATOM 3602 N N . SER A 1 467 ? 14.423 53.932 15.628 1.00 28.47 464 SER A N 1
ATOM 3603 C CA . SER A 1 467 ? 14.232 55.253 15.044 1.00 27.15 464 SER A CA 1
ATOM 3604 C C . SER A 1 467 ? 12.913 55.827 15.537 1.00 27.61 464 SER A C 1
ATOM 3605 O O . SER A 1 467 ? 11.876 55.182 15.424 1.00 27.61 464 SER A O 1
ATOM 3608 N N . LEU A 1 468 ? 12.935 57.028 16.099 1.00 26.04 465 LEU A N 1
ATOM 3609 C CA . LEU A 1 468 ? 11.667 57.611 16.531 1.00 27.74 465 LEU A CA 1
ATOM 3610 C C . LEU A 1 468 ? 11.065 58.385 15.352 1.00 27.60 465 LEU A C 1
ATOM 3611 O O . LEU A 1 468 ? 11.429 59.531 15.084 1.00 29.46 465 LEU A O 1
ATOM 3616 N N . THR A 1 469 ? 10.159 57.733 14.638 1.00 27.24 466 THR A N 1
ATOM 3617 C CA . THR A 1 469 ? 9.487 58.335 13.497 1.00 29.51 466 THR A CA 1
ATOM 3618 C C . THR A 1 469 ? 8.145 58.851 14.019 1.00 28.66 466 THR A C 1
ATOM 3619 O O . THR A 1 469 ? 7.542 58.243 14.908 1.00 28.83 466 THR A O 1
ATOM 3623 N N . PRO A 1 470 ? 7.656 59.969 13.468 1.00 27.30 467 PRO A N 1
ATOM 3624 C CA . PRO A 1 470 ? 6.384 60.528 13.935 1.00 28.08 467 PRO A CA 1
ATOM 3625 C C . PRO A 1 470 ? 5.205 59.572 13.910 1.00 28.94 467 PRO A C 1
ATOM 3626 O O . PRO A 1 470 ? 4.996 58.848 12.936 1.00 27.57 467 PRO A O 1
ATOM 3630 N N . SER A 1 471 ? 4.438 59.567 14.995 1.00 26.05 468 SER A N 1
ATOM 3631 C CA . SER A 1 471 ? 3.246 58.748 15.069 1.00 29.22 468 SER A CA 1
ATOM 3632 C C . SER A 1 471 ? 2.222 59.530 15.896 1.00 28.47 468 SER A C 1
ATOM 3633 O O . SER A 1 471 ? 2.573 60.271 16.822 1.00 28.69 468 SER A O 1
ATOM 3636 N N . PHE A 1 472 ? 0.957 59.391 15.538 1.00 27.73 469 PHE A N 1
ATOM 3637 C CA . PHE A 1 472 ? -0.087 60.099 16.253 1.00 27.67 469 PHE A CA 1
ATOM 3638 C C . PHE A 1 472 ? -0.511 59.380 17.519 1.00 28.09 469 PHE A C 1
ATOM 3639 O O . PHE A 1 472 ? -0.649 58.154 17.540 1.00 26.32 469 PHE A O 1
ATOM 3647 N N . SER A 1 473 ? -0.756 60.147 18.571 1.00 27.24 470 SER A N 1
ATOM 3648 C CA . SER A 1 473 ? -1.211 59.545 19.816 1.00 27.96 470 SER A CA 1
ATOM 3649 C C . SER A 1 473 ? -2.246 60.460 20.466 1.00 24.66 470 SER A C 1
ATOM 3650 O O . SER A 1 473 ? -2.051 61.667 20.557 1.00 25.32 470 SER A O 1
ATOM 3653 N N . VAL A 1 474 ? -3.363 59.884 20.886 1.00 26.59 471 VAL A N 1
ATOM 3654 C CA . VAL A 1 474 ? -4.423 60.662 21.527 1.00 27.15 471 VAL A CA 1
ATOM 3655 C C . VAL A 1 474 ? -3.901 61.364 22.773 1.00 27.22 471 VAL A C 1
ATOM 3656 O O . VAL A 1 474 ? -4.232 62.523 23.044 1.00 27.93 471 VAL A O 1
ATOM 3660 N N . SER A 1 475 ? -3.085 60.657 23.537 1.00 27.08 472 SER A N 1
ATOM 3661 C CA . SER A 1 475 ? -2.520 61.239 24.747 1.00 28.32 472 SER A CA 1
ATOM 3662 C C . SER A 1 475 ? -1.771 62.543 24.428 1.00 26.02 472 SER A C 1
ATOM 3663 O O . SER A 1 475 ? -2.033 63.586 25.024 1.00 25.99 472 SER A O 1
ATOM 3666 N N . VAL A 1 476 ? -0.849 62.492 23.467 1.00 25.66 473 VAL A N 1
ATOM 3667 C CA . VAL A 1 476 ? -0.096 63.675 23.084 1.00 24.01 473 VAL A CA 1
ATOM 3668 C C . VAL A 1 476 ? -1.026 64.776 22.551 1.00 23.70 473 VAL A C 1
ATOM 3669 O O . VAL A 1 476 ? -0.878 65.945 22.904 1.00 24.94 473 VAL A O 1
ATOM 3673 N N . ALA A 1 477 ? -1.982 64.407 21.701 1.00 25.69 474 ALA A N 1
ATOM 3674 C CA . ALA A 1 477 ? -2.914 65.394 21.153 1.00 28.05 474 ALA A CA 1
ATOM 3675 C C . ALA A 1 477 ? -3.608 66.135 22.303 1.00 28.65 474 ALA A C 1
ATOM 3676 O O . ALA A 1 477 ? -3.762 67.363 22.279 1.00 30.37 474 ALA A O 1
ATOM 3678 N N . ASN A 1 478 ? -4.017 65.395 23.325 1.00 28.82 475 ASN A N 1
ATOM 3679 C CA . ASN A 1 478 ? -4.670 66.033 24.456 1.00 28.23 475 ASN A CA 1
ATOM 3680 C C . ASN A 1 478 ? -3.726 66.980 25.193 1.00 28.96 475 ASN A C 1
ATOM 3681 O O . ASN A 1 478 ? -4.152 68.037 25.672 1.00 27.36 475 ASN A O 1
ATOM 3686 N N . TRP A 1 479 ? -2.450 66.613 25.278 1.00 27.44 476 TRP A N 1
ATOM 3687 C CA . TRP A 1 479 ? -1.459 67.460 25.940 1.00 26.92 476 TRP A CA 1
ATOM 3688 C C . TRP A 1 479 ? -1.339 68.755 25.153 1.00 28.28 476 TRP A C 1
ATOM 3689 O O . TRP A 1 479 ? -1.269 69.843 25.725 1.00 28.60 476 TRP A O 1
ATOM 3700 N N . LEU A 1 480 ? -1.320 68.649 23.827 1.00 28.76 477 LEU A N 1
ATOM 3701 C CA . LEU A 1 480 ? -1.210 69.855 23.025 1.00 28.24 477 LEU A CA 1
ATOM 3702 C C . LEU A 1 480 ? -2.443 70.730 23.246 1.00 26.67 477 LEU A C 1
ATOM 3703 O O . LEU A 1 480 ? -2.330 71.948 23.294 1.00 28.27 477 LEU A O 1
ATOM 3708 N N . ASP A 1 481 ? -3.608 70.107 23.377 1.00 29.46 478 ASP A N 1
ATOM 3709 C CA . ASP A 1 481 ? -4.851 70.850 23.587 1.00 30.46 478 ASP A CA 1
ATOM 3710 C C . ASP A 1 481 ? -4.859 71.578 24.922 1.00 32.98 478 ASP A C 1
ATOM 3711 O O . ASP A 1 481 ? -5.535 72.601 25.077 1.00 30.65 478 ASP A O 1
ATOM 3716 N N . LEU A 1 482 ? -4.116 71.039 25.885 1.00 32.60 479 LEU A N 1
ATOM 3717 C CA . LEU A 1 482 ? -4.032 71.628 27.212 1.00 33.33 479 LEU A CA 1
ATOM 3718 C C . LEU A 1 482 ? -3.042 72.781 27.213 1.00 32.20 479 LEU A C 1
ATOM 3719 O O . LEU A 1 482 ? -2.820 73.407 28.246 1.00 33.78 479 LEU A O 1
ATOM 3724 N N . GLY A 1 483 ? -2.447 73.049 26.053 1.00 31.00 480 GLY A N 1
ATOM 3725 C CA . GLY A 1 483 ? -1.483 74.126 25.932 1.00 30.11 480 GLY A CA 1
ATOM 3726 C C . GLY A 1 483 ? -0.030 73.669 25.932 1.00 31.15 480 GLY A C 1
ATOM 3727 O O . GLY A 1 483 ? 0.894 74.483 25.886 1.00 31.90 480 GLY A O 1
ATOM 3728 N N . GLY A 1 484 ? 0.187 72.360 25.954 1.00 28.50 481 GLY A N 1
ATOM 3729 C CA . GLY A 1 484 ? 1.551 71.870 25.995 1.00 27.66 481 GLY A CA 1
ATOM 3730 C C . GLY A 1 484 ? 2.298 71.798 24.678 1.00 28.97 481 GLY A C 1
ATOM 3731 O O . GLY A 1 484 ? 1.725 71.888 23.586 1.00 28.61 481 GLY A O 1
ATOM 3732 N N . VAL A 1 485 ? 3.608 71.671 24.795 1.00 26.91 482 VAL A N 1
ATOM 3733 C CA . VAL A 1 485 ? 4.472 71.511 23.631 1.00 25.55 482 VAL A CA 1
ATOM 3734 C C . VAL A 1 485 ? 4.983 70.082 23.774 1.00 25.79 482 VAL A C 1
ATOM 3735 O O . VAL A 1 485 ? 5.223 69.630 24.889 1.00 23.91 482 VAL A O 1
ATOM 3739 N N . TYR A 1 486 ? 5.126 69.352 22.669 1.00 24.83 483 TYR A N 1
ATOM 3740 C CA . TYR A 1 486 ? 5.660 67.991 22.745 1.00 24.61 483 TYR A CA 1
ATOM 3741 C C . TYR A 1 486 ? 6.844 67.962 21.799 1.00 24.53 483 TYR A C 1
ATOM 3742 O O . TYR A 1 486 ? 6.693 68.254 20.614 1.00 25.37 483 TYR A O 1
ATOM 3751 N N . ALA A 1 487 ? 8.023 67.641 22.318 1.00 21.79 484 ALA A N 1
ATOM 3752 C CA . ALA A 1 487 ? 9.225 67.630 21.490 1.00 20.33 484 ALA A CA 1
ATOM 3753 C C . ALA A 1 487 ? 9.879 66.267 21.523 1.00 22.41 484 ALA A C 1
ATOM 3754 O O . ALA A 1 487 ? 10.023 65.667 22.592 1.00 21.28 484 ALA A O 1
ATOM 3756 N N . VAL A 1 488 ? 10.281 65.769 20.358 1.00 20.88 485 VAL A N 1
ATOM 3757 C CA . VAL A 1 488 ? 10.922 64.460 20.307 1.00 21.95 485 VAL A CA 1
ATOM 3758 C C . VAL A 1 488 ? 12.290 64.603 19.668 1.00 22.68 485 VAL A C 1
ATOM 3759 O O . VAL A 1 488 ? 12.403 65.106 18.541 1.00 24.00 485 VAL A O 1
ATOM 3763 N N . ALA A 1 489 ? 13.325 64.168 20.377 1.00 22.52 486 ALA A N 1
ATOM 3764 C CA . ALA A 1 489 ? 14.682 64.266 19.845 1.00 23.28 486 ALA A CA 1
ATOM 3765 C C . ALA A 1 489 ? 15.108 62.926 19.264 1.00 25.23 486 ALA A C 1
ATOM 3766 O O . ALA A 1 489 ? 14.823 61.883 19.843 1.00 25.00 486 ALA A O 1
ATOM 3768 N N . ASN A 1 490 ? 15.788 62.957 18.116 1.00 24.24 487 ASN A N 1
ATOM 3769 C CA . ASN A 1 490 ? 16.271 61.740 17.470 1.00 25.46 487 ASN A CA 1
ATOM 3770 C C . ASN A 1 490 ? 17.731 61.546 17.854 1.00 25.36 487 ASN A C 1
ATOM 3771 O O . ASN A 1 490 ? 18.631 61.690 17.033 1.00 26.28 487 ASN A O 1
ATOM 3776 N N . LEU A 1 491 ? 17.935 61.215 19.124 1.00 22.10 488 LEU A N 1
ATOM 3777 C CA . LEU A 1 491 ? 19.256 61.014 19.716 1.00 21.51 488 LEU A CA 1
ATOM 3778 C C . LEU A 1 491 ? 20.088 59.892 19.106 1.00 22.08 488 LEU A C 1
ATOM 3779 O O . LEU A 1 491 ? 19.553 58.945 18.517 1.00 25.40 488 LEU A O 1
ATOM 3784 N N . ARG A 1 492 ? 21.403 59.990 19.264 1.00 23.27 489 ARG A N 1
ATOM 3785 C CA . ARG A 1 492 ? 22.266 58.923 18.798 1.00 26.00 489 ARG A CA 1
ATOM 3786 C C . ARG A 1 492 ? 21.881 57.668 19.589 1.00 28.66 489 ARG A C 1
ATOM 3787 O O . ARG A 1 492 ? 21.181 57.753 20.619 1.00 27.37 489 ARG A O 1
ATOM 3795 N N . GLY A 1 493 ? 22.321 56.517 19.092 1.00 26.06 490 GLY A N 1
ATOM 3796 C CA . GLY A 1 493 ? 21.956 55.240 19.681 1.00 26.75 490 GLY A CA 1
ATOM 3797 C C . GLY A 1 493 ? 20.776 54.718 18.865 1.00 28.03 490 GLY A C 1
ATOM 3798 O O . GLY A 1 493 ? 20.539 53.508 18.759 1.00 28.70 490 GLY A O 1
ATOM 3799 N N . GLY A 1 494 ? 20.016 55.651 18.291 1.00 27.49 491 GLY A N 1
ATOM 3800 C CA . GLY A 1 494 ? 18.878 55.291 17.467 1.00 25.87 491 GLY A CA 1
ATOM 3801 C C . GLY A 1 494 ? 19.360 54.879 16.078 1.00 28.74 491 GLY A C 1
ATOM 3802 O O . GLY A 1 494 ? 20.565 54.864 15.818 1.00 26.50 491 GLY A O 1
ATOM 3803 N N . GLY A 1 495 ? 18.434 54.553 15.183 1.00 30.07 492 GLY A N 1
ATOM 3804 C CA . GLY A 1 495 ? 18.838 54.153 13.842 1.00 31.07 492 GLY A CA 1
ATOM 3805 C C . GLY A 1 495 ? 18.467 55.155 12.759 1.00 32.52 492 GLY A C 1
ATOM 3806 O O . GLY A 1 495 ? 18.482 54.819 11.563 1.00 32.20 492 GLY A O 1
ATOM 3807 N N . GLU A 1 496 ? 18.151 56.385 13.164 1.00 28.52 493 GLU A N 1
ATOM 3808 C CA . GLU A 1 496 ? 17.752 57.416 12.215 1.00 29.81 493 GLU A CA 1
ATOM 3809 C C . GLU A 1 496 ? 18.782 57.635 11.105 1.00 31.08 493 GLU A C 1
ATOM 3810 O O . GLU A 1 496 ? 18.415 57.825 9.943 1.00 32.74 493 GLU A O 1
ATOM 3816 N N . TYR A 1 497 ? 20.061 57.619 11.455 1.00 30.80 494 TYR A N 1
ATOM 3817 C CA . TYR A 1 497 ? 21.091 57.786 10.433 1.00 33.65 494 TYR A CA 1
ATOM 3818 C C . TYR A 1 497 ? 21.929 56.519 10.265 1.00 33.89 494 TYR A C 1
ATOM 3819 O O . TYR A 1 497 ? 23.139 56.577 10.041 1.00 36.65 494 TYR A O 1
ATOM 3828 N N . GLY A 1 498 ? 21.277 55.370 10.386 1.00 35.25 495 GLY A N 1
ATOM 3829 C CA . GLY A 1 498 ? 21.972 54.109 10.208 1.00 38.06 495 GLY A CA 1
ATOM 3830 C C . GLY A 1 498 ? 22.936 53.643 11.286 1.00 40.59 495 GLY A C 1
ATOM 3831 O O . GLY A 1 498 ? 23.037 54.219 12.371 1.00 39.28 495 GLY A O 1
ATOM 3832 N N . GLN A 1 499 ? 23.662 52.582 10.950 1.00 40.71 496 GLN A N 1
ATOM 3833 C CA . GLN A 1 499 ? 24.628 51.939 11.832 1.00 41.98 496 GLN A CA 1
ATOM 3834 C C . GLN A 1 499 ? 25.575 52.832 12.642 1.00 40.17 496 GLN A C 1
ATOM 3835 O O . GLN A 1 499 ? 25.762 52.600 13.838 1.00 39.22 496 GLN A O 1
ATOM 3841 N N . ALA A 1 500 ? 26.182 53.837 12.013 1.00 37.00 497 ALA A N 1
ATOM 3842 C CA . ALA A 1 500 ? 27.109 54.713 12.736 1.00 35.90 497 ALA A CA 1
ATOM 3843 C C . ALA A 1 500 ? 26.399 5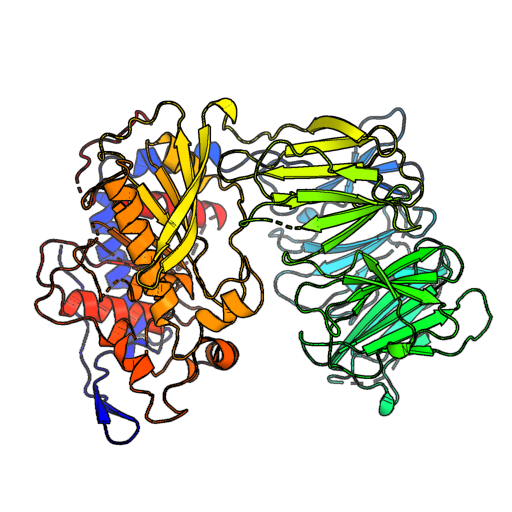5.550 13.811 1.00 33.21 497 ALA A C 1
ATOM 3844 O O . ALA A 1 500 ? 26.994 55.906 14.822 1.00 34.18 497 ALA A O 1
ATOM 3846 N N . TRP A 1 501 ? 25.132 55.864 13.576 1.00 33.49 498 TRP A N 1
ATOM 3847 C CA . TRP A 1 501 ? 24.344 56.659 14.521 1.00 29.31 498 TRP A CA 1
ATOM 3848 C C . TRP A 1 501 ? 24.078 55.779 15.743 1.00 32.91 498 TRP A C 1
ATOM 3849 O O . TRP A 1 501 ? 24.162 56.231 16.883 1.00 30.85 498 TRP A O 1
ATOM 3860 N N . HIS A 1 502 ? 23.756 54.517 15.484 1.00 32.75 499 HIS A N 1
ATOM 3861 C CA . HIS A 1 502 ? 23.486 53.559 16.543 1.00 37.43 499 HIS A CA 1
ATOM 3862 C C . HIS A 1 502 ? 24.742 53.326 17.373 1.00 37.45 499 HIS A C 1
ATOM 3863 O O . HIS A 1 502 ? 24.723 53.494 18.591 1.00 33.54 499 HIS A O 1
ATOM 3870 N N . LEU A 1 503 ? 25.837 52.957 16.709 1.00 36.85 500 LEU A N 1
ATOM 3871 C CA . LEU A 1 503 ? 27.097 52.683 17.401 1.00 37.11 500 LEU A CA 1
ATOM 3872 C C . LEU A 1 503 ? 27.611 53.808 18.265 1.00 36.31 500 LEU A C 1
ATOM 3873 O O . LEU A 1 503 ? 28.220 53.565 19.304 1.00 37.30 500 LEU A O 1
ATOM 3878 N N . ALA A 1 504 ? 27.367 55.044 17.844 1.00 34.70 501 ALA A N 1
ATOM 3879 C CA . ALA A 1 504 ? 27.830 56.205 18.591 1.00 33.25 501 ALA A CA 1
ATOM 3880 C C . ALA A 1 504 ? 27.036 56.392 19.885 1.00 33.35 501 ALA A C 1
ATOM 3881 O O . ALA A 1 504 ? 27.280 57.335 20.628 1.00 34.49 501 ALA A O 1
ATOM 3883 N N . GLY A 1 505 ? 26.076 55.506 20.135 1.00 32.27 502 GLY A N 1
ATOM 3884 C CA . GLY A 1 505 ? 25.292 55.607 21.360 1.00 32.98 502 GLY A CA 1
ATOM 3885 C C . GLY A 1 505 ? 25.330 54.307 22.145 1.00 32.91 502 GLY A C 1
ATOM 3886 O O . GLY A 1 505 ? 24.424 54.021 22.925 1.00 33.32 502 GLY A O 1
ATOM 3887 N N . THR A 1 506 ? 26.373 53.508 21.938 1.00 31.54 503 THR A N 1
ATOM 3888 C CA . THR A 1 506 ? 26.497 52.230 22.641 1.00 34.92 503 THR A CA 1
ATOM 3889 C C . THR A 1 506 ? 27.739 52.117 23.517 1.00 35.43 503 THR A C 1
ATOM 3890 O O . THR A 1 506 ? 28.720 52.856 23.362 1.00 35.74 503 THR A O 1
ATOM 3894 N N . GLN A 1 507 ? 27.672 51.169 24.445 1.00 35.18 504 GLN A N 1
ATOM 3895 C CA . GLN A 1 507 ? 28.744 50.889 25.389 1.00 36.04 504 GLN A CA 1
ATOM 3896 C C . GLN A 1 507 ? 29.463 52.097 25.959 1.00 36.38 504 GLN A C 1
ATOM 3897 O O . GLN A 1 507 ? 28.852 52.896 26.663 1.00 36.14 504 GLN A O 1
ATOM 3903 N N . GLN A 1 508 ? 30.751 52.255 25.671 1.00 34.81 505 GLN A N 1
ATOM 3904 C CA . GLN A 1 508 ? 31.477 53.387 26.233 1.00 35.14 505 GLN A CA 1
ATOM 3905 C C . GLN A 1 508 ? 31.264 54.736 25.530 1.00 35.19 505 GLN A C 1
ATOM 3906 O O . GLN A 1 508 ? 32.006 55.695 25.745 1.00 34.27 505 GLN A O 1
ATOM 3912 N N . ASN A 1 509 ? 30.217 54.803 24.715 1.00 35.03 506 ASN A N 1
ATOM 3913 C CA . ASN A 1 509 ? 29.838 56.039 24.030 1.00 34.03 506 ASN A CA 1
ATOM 3914 C C . ASN A 1 509 ? 28.395 56.380 24.440 1.00 36.14 506 ASN A C 1
ATOM 3915 O O . ASN A 1 509 ? 27.802 57.333 23.917 1.00 35.30 506 ASN A O 1
ATOM 3920 N N . LYS A 1 510 ? 27.832 55.603 25.370 1.00 31.77 507 LYS A N 1
ATOM 3921 C CA . LYS A 1 510 ? 26.454 55.849 25.799 1.00 29.56 507 LYS A CA 1
ATOM 3922 C C . LYS A 1 510 ? 26.248 57.278 26.268 1.00 26.29 507 LYS A C 1
ATOM 3923 O O . LYS A 1 510 ? 25.179 57.842 26.067 1.00 29.33 507 LYS A O 1
ATOM 3929 N N . GLN A 1 511 ? 27.258 57.883 26.885 1.00 27.61 508 GLN A N 1
ATOM 3930 C CA . GLN A 1 511 ? 27.105 59.254 27.346 1.00 29.31 508 GLN A CA 1
ATOM 3931 C C . GLN A 1 511 ? 26.681 60.185 26.207 1.00 26.87 508 GLN A C 1
ATOM 3932 O O . GLN A 1 511 ? 26.032 61.203 26.442 1.00 26.59 508 GLN A O 1
ATOM 3938 N N . ASN A 1 512 ? 27.062 59.853 24.978 1.00 28.11 509 ASN A N 1
ATOM 3939 C CA . ASN A 1 512 ? 26.672 60.704 23.851 1.00 28.81 509 ASN A CA 1
ATOM 3940 C C . ASN A 1 512 ? 25.166 60.887 23.779 1.00 27.84 509 ASN A C 1
ATOM 3941 O O . ASN A 1 512 ? 24.688 61.987 23.481 1.00 26.88 509 ASN A O 1
ATOM 3946 N N . VAL A 1 513 ? 24.428 59.815 24.065 1.00 26.05 510 VAL A N 1
ATOM 3947 C CA . VAL A 1 513 ? 22.964 59.849 24.021 1.00 28.04 510 VAL A CA 1
ATOM 3948 C C . VAL A 1 513 ? 22.446 60.858 25.031 1.00 27.48 510 VAL A C 1
ATOM 3949 O O . VAL A 1 513 ? 21.585 61.681 24.718 1.00 24.69 510 VAL A O 1
ATOM 3953 N N . PHE A 1 514 ? 22.974 60.785 26.252 1.00 26.90 511 PHE A N 1
ATOM 3954 C CA . PHE A 1 514 ? 22.562 61.703 27.303 1.00 27.27 511 PHE A CA 1
ATOM 3955 C C . PHE A 1 514 ? 22.951 63.140 26.952 1.00 26.74 511 PHE A C 1
ATOM 3956 O O . PHE A 1 514 ? 22.173 64.066 27.171 1.00 23.73 511 PHE A O 1
ATOM 3964 N N . ASP A 1 515 ? 24.142 63.338 26.390 1.00 26.76 512 ASP A N 1
ATOM 3965 C CA . ASP A 1 515 ? 24.552 64.683 25.999 1.00 25.82 512 ASP A CA 1
ATOM 3966 C C . ASP A 1 515 ? 23.593 65.219 24.913 1.00 24.95 512 ASP A C 1
ATOM 3967 O O . ASP A 1 515 ? 23.217 66.389 24.931 1.00 26.91 512 ASP A O 1
ATOM 3972 N N . ASP A 1 516 ? 23.201 64.357 23.979 1.00 26.02 513 ASP A N 1
ATOM 3973 C CA . ASP A 1 516 ? 22.270 64.763 22.928 1.00 24.62 513 ASP A CA 1
ATOM 3974 C C . ASP A 1 516 ? 20.940 65.218 23.533 1.00 24.44 513 ASP A C 1
ATOM 3975 O O . ASP A 1 516 ? 20.351 66.178 23.070 1.00 25.01 513 ASP A O 1
ATOM 3980 N N . PHE A 1 517 ? 20.477 64.533 24.577 1.00 23.83 514 PHE A N 1
ATOM 3981 C CA . PHE A 1 517 ? 19.187 64.890 25.186 1.00 24.60 514 PHE A CA 1
ATOM 3982 C C . PHE A 1 517 ? 19.289 66.190 25.966 1.00 24.43 514 PHE A C 1
ATOM 3983 O O . PHE A 1 517 ? 18.391 67.033 25.898 1.00 24.79 514 PHE A O 1
ATOM 3991 N N . ILE A 1 518 ? 20.389 66.362 26.703 1.00 25.35 515 ILE A N 1
ATOM 3992 C CA . ILE A 1 518 ? 20.594 67.588 27.473 1.00 26.28 515 ILE A CA 1
ATOM 3993 C C . ILE A 1 518 ? 20.616 68.777 26.509 1.00 27.08 515 ILE A C 1
ATOM 3994 O O . ILE A 1 518 ? 20.003 69.803 26.776 1.00 25.01 515 ILE A O 1
ATOM 3999 N N . ALA A 1 519 ? 21.310 68.623 25.382 1.00 28.06 516 ALA A N 1
ATOM 4000 C CA . ALA A 1 519 ? 21.388 69.696 24.396 1.00 26.98 516 ALA A CA 1
ATOM 4001 C C . ALA A 1 519 ? 20.003 70.023 23.816 1.00 27.82 516 ALA A C 1
ATOM 4002 O O . ALA A 1 519 ? 19.735 71.175 23.467 1.00 27.14 516 ALA A O 1
ATOM 4004 N N . ALA A 1 520 ? 19.114 69.033 23.711 1.00 28.19 517 ALA A N 1
ATOM 4005 C CA . ALA A 1 520 ? 17.764 69.327 23.202 1.00 24.91 517 ALA A CA 1
ATOM 4006 C C . ALA A 1 520 ? 17.011 70.191 24.215 1.00 26.77 517 ALA A C 1
ATOM 4007 O O . ALA A 1 520 ? 16.286 71.113 23.848 1.00 26.07 517 ALA A O 1
ATOM 4009 N N . ALA A 1 521 ? 17.177 69.884 25.499 1.00 26.08 518 ALA A N 1
ATOM 4010 C CA . ALA A 1 521 ? 16.497 70.653 26.536 1.00 25.26 518 ALA A CA 1
ATOM 4011 C C . ALA A 1 521 ? 17.018 72.090 26.521 1.00 28.01 518 ALA A C 1
ATOM 4012 O O . ALA A 1 521 ? 16.250 73.055 26.614 1.00 27.96 518 ALA A O 1
ATOM 4014 N N . GLU A 1 522 ? 18.330 72.232 26.391 1.00 28.62 519 GLU A N 1
ATOM 4015 C CA . GLU A 1 522 ? 18.933 73.555 26.367 1.00 31.43 519 GLU A CA 1
ATOM 4016 C C . GLU A 1 522 ? 18.421 74.342 25.165 1.00 31.74 519 GLU A C 1
ATOM 4017 O O . GLU A 1 522 ? 18.170 75.550 25.245 1.00 33.59 519 GLU A O 1
ATOM 4023 N N . TYR A 1 523 ? 18.241 73.644 24.053 1.00 29.50 520 TYR A N 1
ATOM 4024 C CA . TYR A 1 523 ? 17.754 74.280 22.833 1.00 29.15 520 TYR A CA 1
ATOM 4025 C C . TYR A 1 523 ? 16.303 74.763 22.953 1.00 28.40 520 TYR A C 1
ATOM 4026 O O . TYR A 1 523 ? 15.968 75.857 22.492 1.00 28.01 520 TYR A O 1
ATOM 4035 N N . LEU A 1 524 ? 15.438 73.945 23.556 1.00 24.65 521 LEU A N 1
ATOM 4036 C CA . LEU A 1 524 ? 14.037 74.324 23.721 1.00 23.65 521 LEU A CA 1
ATOM 4037 C C . LEU A 1 524 ? 13.915 75.575 24.586 1.00 26.83 521 LEU A C 1
ATOM 4038 O O . LEU A 1 524 ? 12.990 76.379 24.421 1.00 25.39 521 LEU A O 1
ATOM 4043 N N . LYS A 1 525 ? 14.835 75.731 25.526 1.00 25.93 522 LYS A N 1
ATOM 4044 C CA . LYS A 1 525 ? 14.788 76.911 26.378 1.00 31.08 522 LYS A CA 1
ATOM 40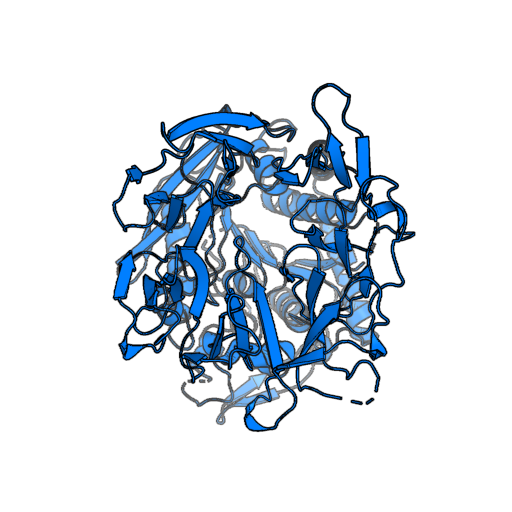45 C C . LYS A 1 525 ? 15.324 78.127 25.621 1.00 32.83 522 LYS A C 1
ATOM 4046 O O . LYS A 1 525 ? 14.669 79.163 25.557 1.00 35.07 522 LYS A O 1
ATOM 4052 N N . ALA A 1 526 ? 16.508 77.984 25.033 1.00 35.03 523 ALA A N 1
ATOM 4053 C CA . ALA A 1 526 ? 17.148 79.071 24.300 1.00 37.06 523 ALA A CA 1
ATOM 4054 C C . ALA A 1 526 ? 16.309 79.613 23.151 1.00 39.18 523 ALA A C 1
ATOM 4055 O O . ALA A 1 526 ? 16.333 80.819 22.867 1.00 39.76 523 ALA A O 1
ATOM 4057 N N . GLU A 1 527 ? 15.570 78.736 22.477 1.00 36.69 524 GLU A N 1
ATOM 4058 C CA . GLU A 1 527 ? 14.739 79.176 21.359 1.00 34.70 524 GLU A CA 1
ATOM 4059 C C . GLU A 1 527 ? 13.406 79.764 21.780 1.00 33.86 524 GLU A C 1
ATOM 4060 O O . GLU A 1 527 ? 12.611 80.158 20.933 1.00 33.93 524 GLU A O 1
ATOM 4066 N N . GLY A 1 528 ? 13.149 79.791 23.085 1.00 31.21 525 GLY A N 1
ATOM 4067 C CA . GLY A 1 528 ? 11.920 80.379 23.580 1.00 31.14 525 GLY A CA 1
ATOM 4068 C C . GLY A 1 528 ? 10.669 79.529 23.676 1.00 30.62 525 GLY A C 1
ATOM 4069 O O . GLY A 1 528 ? 9.585 80.064 23.908 1.00 31.53 525 GLY A O 1
ATOM 4070 N N . TYR A 1 529 ? 10.788 78.220 23.486 1.00 29.55 526 TYR A N 1
ATOM 4071 C CA . TYR A 1 529 ? 9.618 77.359 23.593 1.00 29.09 526 TYR A CA 1
ATOM 4072 C C . TYR A 1 529 ? 9.229 77.204 25.057 1.00 27.55 526 TYR A C 1
ATOM 4073 O O . TYR A 1 529 ? 8.057 77.248 25.408 1.00 28.81 526 TYR A O 1
ATOM 4082 N N . THR A 1 530 ? 10.228 77.069 25.914 1.00 28.44 527 THR A N 1
ATOM 4083 C CA . THR A 1 530 ? 9.949 76.833 27.320 1.00 26.57 527 THR A CA 1
ATOM 4084 C C . THR A 1 530 ? 11.061 77.412 28.198 1.00 29.27 527 THR A C 1
ATOM 4085 O O . THR A 1 530 ? 11.898 78.196 27.729 1.00 27.39 527 THR A O 1
ATOM 4089 N N . ARG A 1 531 ? 11.052 77.030 29.473 1.00 26.31 528 ARG A N 1
ATOM 4090 C CA . ARG A 1 531 ? 12.061 77.458 30.432 1.00 28.42 528 ARG A CA 1
ATOM 4091 C C . ARG A 1 531 ? 12.190 76.344 31.466 1.00 29.20 528 ARG A C 1
ATOM 4092 O O . ARG A 1 531 ? 11.339 75.455 31.539 1.00 28.44 528 ARG A O 1
ATOM 4100 N N . THR A 1 532 ? 13.245 76.377 32.270 1.00 29.02 529 THR A N 1
ATOM 4101 C CA . THR A 1 532 ? 13.445 75.322 33.261 1.00 29.37 529 THR A CA 1
ATOM 4102 C C . THR A 1 532 ? 12.222 74.870 34.062 1.00 30.33 529 THR A C 1
ATOM 4103 O O . THR A 1 532 ? 11.929 73.671 34.105 1.00 29.85 529 THR A O 1
ATOM 4107 N N . ASP A 1 533 ? 11.486 75.791 34.678 1.00 29.78 530 ASP A N 1
ATOM 4108 C CA . ASP A 1 533 ? 10.344 75.364 35.490 1.00 27.66 530 ASP A CA 1
ATOM 4109 C C . ASP A 1 533 ? 9.075 75.004 34.726 1.00 28.31 530 ASP A C 1
ATOM 4110 O O . ASP A 1 533 ? 8.041 74.716 35.327 1.00 25.58 530 ASP A O 1
ATOM 4115 N N . ARG A 1 534 ? 9.164 74.986 33.399 1.00 27.57 531 ARG A N 1
ATOM 4116 C CA . ARG A 1 534 ? 8.030 74.615 32.565 1.00 25.44 531 ARG A CA 1
ATOM 4117 C C . ARG A 1 534 ? 8.413 73.424 31.690 1.00 26.39 531 ARG A C 1
ATOM 4118 O O . ARG A 1 534 ? 7.704 73.116 30.738 1.00 24.60 531 ARG A O 1
ATOM 4126 N N . LEU A 1 535 ? 9.517 72.748 32.024 1.00 24.68 532 LEU A N 1
ATOM 4127 C CA . LEU A 1 535 ? 9.998 71.611 31.219 1.00 24.92 532 LEU A CA 1
ATOM 4128 C C . LEU A 1 535 ? 9.977 70.247 31.926 1.00 26.36 532 LEU A C 1
ATOM 4129 O O . LEU A 1 535 ? 10.468 70.126 33.052 1.00 26.45 532 LEU A O 1
ATOM 4134 N N . ALA A 1 536 ? 9.429 69.231 31.251 1.00 24.74 533 ALA A N 1
ATOM 4135 C CA . ALA A 1 536 ? 9.392 67.858 31.777 1.00 23.20 533 ALA A CA 1
ATOM 4136 C C . ALA A 1 536 ? 10.138 66.982 30.773 1.00 24.88 533 ALA A C 1
ATOM 4137 O O . ALA A 1 536 ? 10.118 67.279 29.576 1.00 23.86 533 ALA A O 1
ATOM 4139 N N . ILE A 1 537 ? 10.834 65.942 31.234 1.00 23.56 534 ILE A N 1
ATOM 4140 C CA . ILE A 1 537 ? 11.485 65.027 30.281 1.00 21.80 534 ILE A CA 1
ATOM 4141 C C . ILE A 1 537 ? 10.825 63.673 30.515 1.00 24.98 534 ILE A C 1
ATOM 4142 O O . ILE A 1 537 ? 10.457 63.326 31.645 1.00 22.71 534 ILE A O 1
ATOM 4147 N N . ARG A 1 538 ? 10.662 62.916 29.440 1.00 23.71 535 ARG A N 1
ATOM 4148 C CA . ARG A 1 538 ? 9.971 61.649 29.515 1.00 22.94 535 ARG A CA 1
ATOM 4149 C C . ARG A 1 538 ? 10.622 60.612 28.607 1.00 22.39 535 ARG A C 1
ATOM 4150 O O . ARG A 1 538 ? 11.231 60.969 27.603 1.00 22.57 535 ARG A O 1
ATOM 4158 N N . GLY A 1 539 ? 10.507 59.335 28.985 1.00 21.07 536 GLY A N 1
ATOM 4159 C CA . GLY A 1 539 ? 11.071 58.255 28.182 1.00 24.97 536 GLY A CA 1
ATOM 4160 C C . GLY A 1 539 ? 10.725 56.915 28.809 1.00 25.18 536 GLY A C 1
ATOM 4161 O O . GLY A 1 539 ? 10.442 56.858 30.011 1.00 24.65 536 GLY A O 1
ATOM 4162 N N . GLY A 1 540 ? 10.758 55.840 28.022 1.00 23.49 537 GLY A N 1
ATOM 4163 C CA . GLY A 1 540 ? 10.425 54.520 28.547 1.00 26.54 537 GLY A CA 1
ATOM 4164 C C . GLY A 1 540 ? 11.430 53.426 28.195 1.00 27.93 537 GLY A C 1
ATOM 4165 O O . GLY A 1 540 ? 11.954 53.413 27.079 1.00 27.03 537 GLY A O 1
ATOM 4166 N N . SER A 1 541 ? 11.674 52.508 29.139 1.00 26.42 538 SER A N 1
ATOM 4167 C CA . SER A 1 541 ? 12.625 51.390 28.981 1.00 26.98 538 SER A CA 1
ATOM 4168 C C . SER A 1 541 ? 14.033 51.958 28.795 1.00 30.35 538 SER A C 1
ATOM 4169 O O . SER A 1 541 ? 14.593 52.529 29.728 1.00 28.03 538 SER A O 1
ATOM 4172 N N . ASN A 1 542 ? 14.628 51.791 27.614 1.00 26.86 539 ASN A N 1
ATOM 4173 C CA . ASN A 1 542 ? 15.939 52.381 27.384 1.00 25.56 539 ASN A CA 1
ATOM 4174 C C . ASN A 1 542 ? 15.738 53.906 27.518 1.00 24.46 539 ASN A C 1
ATOM 4175 O O . ASN A 1 542 ? 16.664 54.649 27.842 1.00 23.32 539 ASN A O 1
ATOM 4180 N N . GLY A 1 543 ? 14.517 54.366 27.253 1.00 24.62 540 GLY A N 1
ATOM 4181 C CA . GLY A 1 543 ? 14.207 55.785 27.406 1.00 23.93 540 GLY A CA 1
ATOM 4182 C C . GLY A 1 543 ? 14.037 56.153 28.888 1.00 24.75 540 GLY A C 1
ATOM 4183 O O . GLY A 1 543 ? 14.146 57.330 29.270 1.00 23.58 540 GLY A O 1
ATOM 4184 N N . GLY A 1 544 ? 13.736 55.150 29.715 1.00 22.91 541 GLY A N 1
ATOM 4185 C CA . GLY A 1 544 ? 13.599 55.374 31.148 1.00 23.97 541 GLY A CA 1
ATOM 4186 C C . GLY A 1 544 ? 15.001 55.583 31.697 1.00 22.74 541 GLY A C 1
ATOM 4187 O O . GLY A 1 544 ? 15.210 56.381 32.599 1.00 22.50 541 GLY A O 1
ATOM 4188 N N . LEU A 1 545 ? 15.965 54.846 31.149 1.00 23.13 542 LEU A N 1
ATOM 4189 C CA . LEU A 1 545 ? 17.373 54.984 31.525 1.00 23.42 542 LEU A CA 1
ATOM 4190 C C . LEU A 1 545 ? 17.801 56.408 31.170 1.00 22.72 542 LEU A C 1
ATOM 4191 O O . LEU A 1 545 ? 18.494 57.085 31.926 1.00 23.56 542 LEU A O 1
ATOM 4196 N N . LEU A 1 546 ? 17.373 56.851 29.994 1.00 22.43 543 LEU A N 1
ATOM 4197 C CA . LEU A 1 546 ? 17.683 58.190 29.522 1.00 22.89 543 LEU A CA 1
ATOM 4198 C C . LEU A 1 546 ? 17.242 59.233 30.545 1.00 23.23 543 LEU A C 1
ATOM 4199 O O . LEU A 1 546 ? 18.016 60.119 30.932 1.00 21.96 543 LEU A O 1
ATOM 4204 N N . VAL A 1 547 ? 15.985 59.142 30.976 1.00 20.51 544 VAL A N 1
ATOM 4205 C CA . VAL A 1 547 ? 15.487 60.094 31.960 1.00 21.75 544 VAL A CA 1
ATOM 4206 C C . VAL A 1 547 ? 16.257 59.933 33.279 1.00 23.00 544 VAL A C 1
ATOM 4207 O O . VAL A 1 547 ? 16.630 60.927 33.907 1.00 21.63 544 VAL A O 1
ATOM 4211 N N . GLY A 1 548 ? 16.518 58.688 33.684 1.00 21.48 545 GLY A N 1
ATOM 4212 C CA . GLY A 1 548 ? 17.246 58.458 34.928 1.00 22.93 545 GLY A CA 1
ATOM 4213 C C . GLY A 1 548 ? 18.652 59.038 34.931 1.00 24.08 545 GLY A C 1
ATOM 4214 O O . GLY A 1 548 ? 19.123 59.582 35.937 1.00 22.24 545 GLY A O 1
ATOM 4215 N N . ALA A 1 549 ? 19.330 58.908 33.796 1.00 22.97 546 ALA A N 1
ATOM 4216 C CA . ALA A 1 549 ? 20.686 59.405 33.646 1.00 24.04 546 ALA A CA 1
ATOM 4217 C C . ALA A 1 549 ? 20.736 60.916 33.632 1.00 24.57 546 ALA A C 1
ATOM 4218 O O . ALA A 1 549 ? 21.538 61.531 34.338 1.00 27.98 546 ALA A O 1
ATOM 4220 N N . VAL A 1 550 ? 19.879 61.522 32.820 1.00 23.21 547 VAL A N 1
ATOM 4221 C CA . VAL A 1 550 ? 19.850 62.969 32.708 1.00 24.08 547 VAL A CA 1
ATOM 4222 C C . VAL A 1 550 ? 19.444 63.667 33.998 1.00 26.77 547 VAL A C 1
ATOM 4223 O O . VAL A 1 550 ? 20.064 64.663 34.376 1.00 26.26 547 VAL A O 1
ATOM 4235 N N . THR A 1 552 ? 19.938 62.592 36.993 1.00 25.86 549 THR A N 1
ATOM 4236 C CA . THR A 1 552 ? 20.957 62.431 38.041 1.00 25.51 549 THR A CA 1
ATOM 4237 C C . THR A 1 552 ? 22.211 63.239 37.697 1.00 26.92 549 THR A C 1
ATOM 4238 O O . THR A 1 552 ? 22.991 63.611 38.578 1.00 26.66 549 THR A O 1
ATOM 4242 N N . GLN A 1 553 ? 22.400 63.516 36.413 1.00 28.64 550 GLN A N 1
ATOM 4243 C CA . GLN A 1 553 ? 23.547 64.301 35.969 1.00 28.54 550 GLN A CA 1
ATOM 4244 C C . GLN A 1 553 ? 23.226 65.790 36.003 1.00 30.15 550 GLN A C 1
ATOM 4245 O O . GLN A 1 553 ? 24.073 66.608 36.362 1.00 30.47 550 GLN A O 1
ATOM 4251 N N . ARG A 1 554 ? 21.996 66.137 35.641 1.00 26.42 551 ARG A N 1
ATOM 4252 C CA . ARG A 1 554 ? 21.561 67.527 35.593 1.00 27.31 551 ARG A CA 1
ATOM 4253 C C . ARG A 1 554 ? 20.200 67.725 36.264 1.00 27.59 551 ARG A C 1
ATOM 4254 O O . ARG A 1 554 ? 19.218 68.033 35.598 1.00 28.83 551 ARG A O 1
ATOM 4262 N N . PRO A 1 555 ? 20.127 67.564 37.594 1.00 28.35 552 PRO A N 1
ATOM 4263 C CA . PRO A 1 555 ? 18.850 67.738 38.301 1.00 29.30 552 PRO A CA 1
ATOM 4264 C C . PRO A 1 555 ? 18.251 69.144 38.226 1.00 31.09 552 PRO A C 1
ATOM 4265 O O . PRO A 1 555 ? 17.078 69.353 38.541 1.00 31.04 552 PRO A O 1
ATOM 4269 N N . ASP A 1 556 ? 19.067 70.100 37.799 1.00 31.58 553 ASP A N 1
ATOM 4270 C CA . ASP A 1 556 ? 18.666 71.497 37.660 1.00 31.44 553 ASP A CA 1
ATOM 4271 C C . ASP A 1 556 ? 18.070 71.824 36.275 1.00 30.83 553 ASP A C 1
ATOM 4272 O O . ASP A 1 556 ? 17.520 72.907 36.072 1.00 30.17 553 ASP A O 1
ATOM 4277 N N . LEU A 1 557 ? 18.192 70.897 35.332 1.00 28.97 554 LEU A N 1
ATOM 4278 C CA . LEU A 1 557 ? 17.750 71.121 33.950 1.00 27.61 554 LEU A CA 1
ATOM 4279 C C . LEU A 1 557 ? 16.253 71.154 33.667 1.00 27.59 554 LEU A C 1
ATOM 4280 O O . LEU A 1 557 ? 15.796 71.856 32.765 1.00 29.02 554 LEU A O 1
ATOM 4293 N N . ARG A 1 559 ? 12.025 70.627 35.446 1.00 23.31 556 ARG A N 1
ATOM 4294 C CA . ARG A 1 559 ? 11.180 70.726 36.635 1.00 24.47 556 ARG A CA 1
ATOM 4295 C C . ARG A 1 559 ? 10.548 69.369 36.961 1.00 25.63 556 ARG A C 1
ATOM 4296 O O . ARG A 1 559 ? 10.302 69.050 38.133 1.00 24.86 556 ARG A O 1
ATOM 4304 N N . VAL A 1 560 ? 10.262 68.584 35.921 1.00 22.44 557 VAL A N 1
ATOM 4305 C CA . VAL A 1 560 ? 9.622 67.277 36.085 1.00 22.05 557 VAL A CA 1
ATOM 4306 C C . VAL A 1 560 ? 10.348 66.161 35.310 1.00 21.70 557 VAL A C 1
ATOM 4307 O O . VAL A 1 560 ? 10.781 66.357 34.176 1.00 25.10 557 VAL A O 1
ATOM 4311 N N . ALA A 1 561 ? 10.471 64.995 35.930 1.00 20.16 558 ALA A N 1
ATOM 4312 C CA . ALA A 1 561 ? 11.129 63.843 35.314 1.00 21.79 558 ALA A CA 1
ATOM 4313 C C . ALA A 1 561 ? 10.160 62.660 35.320 1.00 24.19 558 ALA A C 1
ATOM 4314 O O . ALA A 1 561 ? 9.581 62.317 36.354 1.00 22.60 558 ALA A O 1
ATOM 4316 N N . LEU A 1 562 ? 10.008 62.014 34.173 1.00 20.00 559 LEU A N 1
ATOM 4317 C CA . LEU A 1 562 ? 9.068 60.915 34.069 1.00 21.73 559 LEU A CA 1
ATOM 4318 C C . LEU A 1 562 ? 9.686 59.671 33.447 1.00 21.18 559 LEU A C 1
ATOM 4319 O O . LEU A 1 562 ? 9.475 59.391 32.274 1.00 22.28 559 LEU A O 1
ATOM 4324 N N . PRO A 1 563 ? 10.465 58.917 34.234 1.00 22.04 560 PRO A N 1
ATOM 4325 C CA . PRO A 1 563 ? 11.106 57.695 33.736 1.00 22.14 560 PRO A CA 1
ATOM 4326 C C . PRO A 1 563 ? 10.140 56.526 33.836 1.00 21.67 560 PRO A C 1
ATOM 4327 O O . PRO A 1 563 ? 9.708 56.158 34.930 1.00 24.94 560 PRO A O 1
ATOM 4331 N N . ALA A 1 564 ? 9.767 55.955 32.690 1.00 19.42 561 ALA A N 1
ATOM 4332 C CA . ALA A 1 564 ? 8.846 54.818 32.687 1.00 21.75 561 ALA A CA 1
ATOM 4333 C C . ALA A 1 564 ? 9.556 53.498 32.386 1.00 23.69 561 ALA A C 1
ATOM 4334 O O . ALA A 1 564 ? 10.387 53.426 31.471 1.00 22.72 561 ALA A O 1
ATOM 4336 N N . VAL A 1 565 ? 9.232 52.461 33.159 1.00 22.47 562 VAL A N 1
ATOM 4337 C CA . VAL A 1 565 ? 9.806 51.123 32.958 1.00 25.34 562 VAL A CA 1
ATOM 4338 C C . VAL A 1 565 ? 11.302 51.208 32.647 1.00 26.48 562 VAL A C 1
ATOM 4339 O O . VAL A 1 565 ? 11.795 50.538 31.739 1.00 26.26 562 VAL A O 1
ATOM 4343 N N . GLY A 1 566 ? 12.033 52.010 33.414 1.00 23.67 563 GLY A N 1
ATOM 4344 C CA . GLY A 1 566 ? 13.443 52.190 33.111 1.00 25.16 563 GLY A CA 1
ATOM 4345 C C . GLY A 1 566 ? 14.443 51.129 33.526 1.00 26.93 563 GLY A C 1
ATOM 4346 O O . GLY A 1 566 ? 14.201 50.341 34.440 1.00 26.31 563 GLY A O 1
ATOM 4347 N N . VAL A 1 567 ? 15.566 51.101 32.810 1.00 24.16 564 VAL A N 1
ATOM 4348 C CA . VAL A 1 567 ? 16.668 50.222 33.151 1.00 25.68 564 VAL A CA 1
ATOM 4349 C C . VAL A 1 567 ? 17.452 51.247 33.960 1.00 27.86 564 VAL A C 1
ATOM 4350 O O . VAL A 1 567 ? 18.046 52.168 33.401 1.00 27.59 564 VAL A O 1
ATOM 4354 N N . LEU A 1 568 ? 17.461 51.083 35.276 1.00 24.65 565 LEU A N 1
ATOM 4355 C CA . LEU A 1 568 ? 18.081 52.065 36.145 1.00 24.15 565 LEU A CA 1
ATOM 4356 C C . LEU A 1 568 ? 19.291 51.593 36.947 1.00 24.97 565 LEU A C 1
ATOM 4357 O O . LEU A 1 568 ? 20.085 52.421 37.374 1.00 23.83 565 LEU A O 1
ATOM 4362 N N . ASP A 1 569 ? 19.408 50.278 37.165 1.00 25.14 566 ASP A N 1
ATOM 4363 C CA . ASP A 1 569 ? 20.565 49.708 37.876 1.00 26.48 566 ASP A CA 1
ATOM 4364 C C . ASP A 1 569 ? 21.445 49.129 36.773 1.00 25.69 566 ASP A C 1
ATOM 4365 O O . ASP A 1 569 ? 21.276 47.968 36.391 1.00 26.04 566 ASP A O 1
ATOM 4378 N N . LEU A 1 571 ? 24.518 48.207 36.809 1.00 27.87 568 LEU A N 1
ATOM 4379 C CA . LEU A 1 571 ? 25.544 47.259 37.241 1.00 29.84 568 LEU A CA 1
ATOM 4380 C C . LEU A 1 571 ? 25.018 45.832 37.347 1.00 29.82 568 LEU A C 1
ATOM 4381 O O . LEU A 1 571 ? 25.780 44.867 37.231 1.00 32.44 568 LEU A O 1
ATOM 4386 N N . ARG A 1 572 ? 23.710 45.693 37.554 1.00 28.73 569 ARG A N 1
ATOM 4387 C CA . ARG A 1 572 ? 23.107 44.375 37.693 1.00 26.63 569 ARG A CA 1
ATOM 4388 C C . ARG A 1 572 ? 21.999 44.081 36.689 1.00 27.24 569 ARG A C 1
ATOM 4389 O O . ARG A 1 572 ? 21.386 43.012 36.736 1.00 28.23 569 ARG A O 1
ATOM 4397 N N . TYR A 1 573 ? 21.743 44.996 35.754 1.00 26.62 570 TYR A N 1
ATOM 4398 C CA . TYR A 1 573 ? 20.653 44.761 34.800 1.00 27.03 570 TYR A CA 1
ATOM 4399 C C . TYR A 1 573 ? 20.786 43.433 34.051 1.00 29.19 570 TYR A C 1
ATOM 4400 O O . TYR A 1 573 ? 19.789 42.782 33.766 1.00 28.73 570 TYR A O 1
ATOM 4409 N N . HIS A 1 574 ? 22.019 43.028 33.751 1.00 31.26 571 HIS A N 1
ATOM 4410 C CA . HIS A 1 574 ? 22.263 41.792 33.007 1.00 35.20 571 HIS A CA 1
ATOM 4411 C C . HIS A 1 574 ? 22.001 40.514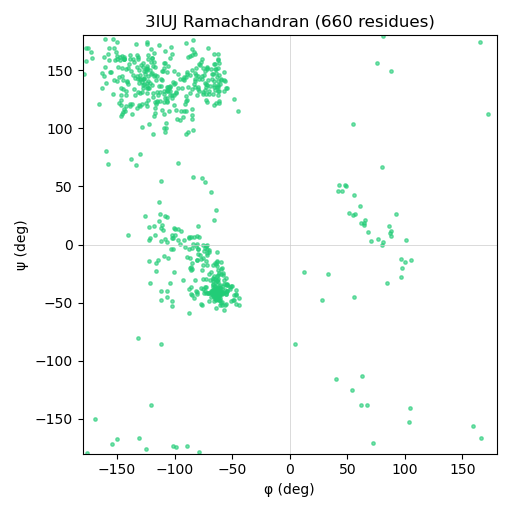 33.788 1.00 38.02 571 HIS A C 1
ATOM 4412 O O . HIS A 1 574 ? 21.853 39.449 33.200 1.00 40.00 571 HIS A O 1
ATOM 4419 N N . THR A 1 575 ? 21.938 40.613 35.109 1.00 38.53 572 THR A N 1
ATOM 4420 C CA . THR A 1 575 ? 21.683 39.432 35.923 1.00 41.54 572 THR A CA 1
ATOM 4421 C C . THR A 1 575 ? 20.211 39.016 35.862 1.00 44.80 572 THR A C 1
ATOM 4422 O O . THR A 1 575 ? 19.800 38.035 36.488 1.00 44.65 572 THR A O 1
ATOM 4426 N N . PHE A 1 576 ? 19.416 39.771 35.111 1.00 46.38 573 PHE A N 1
ATOM 4427 C CA . PHE A 1 576 ? 18.005 39.453 34.923 1.00 48.75 573 PHE A CA 1
ATOM 4428 C C . PHE A 1 576 ? 17.984 38.938 33.477 1.00 53.57 573 PHE A C 1
ATOM 4429 O O . PHE A 1 576 ? 18.628 39.513 32.597 1.00 53.76 573 PHE A O 1
ATOM 4437 N N . THR A 1 577 ? 17.280 37.834 33.235 1.00 57.52 574 THR A N 1
ATOM 4438 C CA . THR A 1 577 ? 17.270 37.202 31.907 1.00 60.58 574 THR A CA 1
ATOM 4439 C C . THR A 1 577 ? 16.990 38.023 30.649 1.00 61.07 574 THR A C 1
ATOM 4440 O O . THR A 1 577 ? 17.569 37.731 29.588 1.00 62.30 574 THR A O 1
ATOM 4444 N N . ALA A 1 578 ? 16.107 39.017 30.732 1.00 59.76 575 ALA A N 1
ATOM 4445 C CA . ALA A 1 578 ? 15.812 39.831 29.549 1.00 58.60 575 ALA A CA 1
ATOM 4446 C C . ALA A 1 578 ? 16.983 40.751 29.241 1.00 57.31 575 ALA A C 1
ATOM 4447 O O . ALA A 1 578 ? 17.239 41.086 28.078 1.00 56.99 575 ALA A O 1
ATOM 4449 N N . GLY A 1 579 ? 17.706 41.137 30.291 1.00 55.05 576 GLY A N 1
ATOM 4450 C CA . GLY A 1 579 ? 18.842 42.032 30.129 1.00 52.92 576 GLY A CA 1
ATOM 4451 C C . GLY A 1 579 ? 20.062 41.400 29.484 1.00 52.04 576 GLY A C 1
ATOM 4452 O O . GLY A 1 579 ? 20.981 42.108 29.064 1.00 51.13 576 GLY A O 1
ATOM 4453 N N . THR A 1 580 ? 20.078 40.072 29.399 1.00 49.61 577 THR A N 1
ATOM 4454 C CA . THR A 1 580 ? 21.214 39.373 28.808 1.00 48.82 577 THR A CA 1
ATOM 4455 C C . THR A 1 580 ? 21.247 39.571 27.275 1.00 47.74 577 THR A C 1
ATOM 4456 O O . THR A 1 580 ? 22.234 39.247 26.600 1.00 46.98 577 THR A O 1
ATOM 4460 N N . GLY A 1 581 ? 20.177 40.157 26.743 1.00 45.05 578 GLY A N 1
ATOM 4461 C CA . GLY A 1 581 ? 20.096 40.403 25.315 1.00 44.26 578 GLY A CA 1
ATOM 4462 C C . GLY A 1 581 ? 20.377 41.833 24.881 1.00 43.93 578 GLY A C 1
ATOM 4463 O O . GLY A 1 581 ? 20.242 42.151 23.699 1.00 42.92 578 GLY A O 1
ATOM 4464 N N . TRP A 1 582 ? 20.780 42.691 25.821 1.00 40.60 579 TRP A N 1
ATOM 4465 C CA . TRP A 1 582 ? 21.073 44.094 25.521 1.00 38.82 579 TRP A CA 1
ATOM 4466 C C . TRP A 1 582 ? 22.566 44.391 25.612 1.00 38.10 579 TRP A C 1
ATOM 4467 O O . TRP A 1 582 ? 22.968 45.552 25.621 1.00 37.35 579 TRP A O 1
ATOM 4478 N N . ALA A 1 583 ? 23.382 43.344 25.677 1.00 37.45 580 ALA A N 1
ATOM 4479 C CA . ALA A 1 583 ? 24.828 43.498 25.789 1.00 38.05 580 ALA A CA 1
ATOM 4480 C C . ALA A 1 583 ? 25.468 44.358 24.702 1.00 37.92 580 ALA A C 1
ATOM 4481 O O . ALA A 1 583 ? 26.374 45.146 24.975 1.00 37.05 580 ALA A O 1
ATOM 4483 N N . TYR A 1 584 ? 25.001 44.210 23.467 1.00 39.60 581 TYR A N 1
ATOM 4484 C CA . TYR A 1 584 ? 25.572 44.976 22.377 1.00 39.73 581 TYR A CA 1
ATOM 4485 C C . TYR A 1 584 ? 25.442 46.469 22.632 1.00 36.75 581 TYR A C 1
ATOM 4486 O O . TYR A 1 584 ? 26.376 47.235 22.389 1.00 36.46 581 TYR A O 1
ATOM 4495 N N . ASP A 1 585 ? 24.290 46.887 23.146 1.00 35.88 582 ASP A N 1
ATOM 4496 C CA . ASP A 1 585 ? 24.092 48.305 23.408 1.00 34.81 582 ASP A CA 1
ATOM 4497 C C . ASP A 1 585 ? 24.710 48.832 24.691 1.00 32.52 582 ASP A C 1
ATOM 4498 O O . ASP A 1 585 ? 25.292 49.915 24.705 1.00 32.14 582 ASP A O 1
ATOM 4503 N N . TYR A 1 586 ? 24.621 48.063 25.768 1.00 32.69 583 TYR A N 1
ATOM 4504 C CA . TYR A 1 586 ? 25.126 48.551 27.043 1.00 32.28 583 TYR A CA 1
ATOM 4505 C C . TYR A 1 586 ? 26.446 48.008 27.548 1.00 33.23 583 TYR A C 1
ATOM 4506 O O . TYR A 1 586 ? 27.178 48.724 28.219 1.00 34.07 583 TYR A O 1
ATOM 4515 N N . GLY A 1 587 ? 26.739 46.745 27.239 1.00 36.78 584 GLY A N 1
ATOM 4516 C CA . GLY A 1 587 ? 27.936 46.124 27.778 1.00 35.67 584 GLY A CA 1
ATOM 4517 C C . GLY A 1 587 ? 27.509 45.715 29.186 1.00 37.79 584 GLY A C 1
ATOM 4518 O O . GLY A 1 587 ? 26.350 45.943 29.552 1.00 32.98 584 GLY A O 1
ATOM 4519 N N . THR A 1 588 ? 28.390 45.098 29.976 1.00 36.54 585 THR A N 1
ATOM 4520 C CA . THR A 1 588 ? 28.010 44.721 31.345 1.00 35.71 585 THR A CA 1
ATOM 4521 C C . THR A 1 588 ? 29.150 45.005 32.304 1.00 36.95 585 THR A C 1
ATOM 4522 O O . THR A 1 588 ? 30.299 45.174 31.884 1.00 38.37 585 THR A O 1
ATOM 4526 N N . SER A 1 589 ? 28.833 45.046 33.597 1.00 33.86 586 SER A N 1
ATOM 4527 C CA . SER A 1 589 ? 29.829 45.320 34.627 1.00 34.61 586 SER A CA 1
ATOM 4528 C C . SER A 1 589 ? 30.820 44.164 34.811 1.00 35.42 586 SER A C 1
ATOM 4529 O O . SER A 1 589 ? 31.779 44.288 35.573 1.00 36.87 586 SER A O 1
ATOM 4532 N N . ALA A 1 590 ? 30.578 43.044 34.133 1.00 37.44 587 ALA A N 1
ATOM 4533 C CA . ALA A 1 590 ? 31.479 41.890 34.221 1.00 41.73 587 ALA A CA 1
ATOM 4534 C C . ALA A 1 590 ? 32.379 41.797 32.980 1.00 46.77 587 ALA A C 1
ATOM 4535 O O . ALA A 1 590 ? 33.108 40.806 32.801 1.00 46.42 587 ALA A O 1
ATOM 4537 N N . ASP A 1 591 ? 32.330 42.824 32.132 1.00 45.65 588 ASP A N 1
ATOM 4538 C CA . ASP A 1 591 ? 33.123 42.843 30.901 1.00 47.24 588 ASP A CA 1
ATOM 4539 C C . ASP A 1 591 ? 34.579 43.161 31.157 1.00 46.70 588 ASP A C 1
ATOM 4540 O O . ASP A 1 591 ? 35.466 42.433 30.724 1.00 48.89 588 ASP A O 1
ATOM 4545 N N . SER A 1 592 ? 34.821 44.254 31.865 1.00 46.55 589 SER A N 1
ATOM 4546 C CA . SER A 1 592 ? 36.175 44.681 32.160 1.00 47.28 589 SER A CA 1
ATOM 4547 C C . SER A 1 592 ? 36.079 45.842 33.123 1.00 48.40 589 SER A C 1
ATOM 4548 O O . SER A 1 592 ? 35.007 46.427 33.295 1.00 48.47 589 SER A O 1
ATOM 4551 N N . GLU A 1 593 ? 37.195 46.191 33.747 1.00 47.12 590 GLU A N 1
ATOM 4552 C CA . GLU A 1 593 ? 37.185 47.294 34.687 1.00 47.53 590 GLU A CA 1
ATOM 4553 C C . GLU A 1 593 ? 36.772 48.601 34.008 1.00 47.75 590 GLU A C 1
ATOM 4554 O O . GLU A 1 593 ? 36.108 49.443 34.615 1.00 44.66 590 GLU A O 1
ATOM 4560 N N . ALA A 1 594 ? 37.171 48.770 32.748 1.00 46.04 591 ALA A N 1
ATOM 4561 C CA . ALA A 1 594 ? 36.841 49.984 32.008 1.00 43.43 591 ALA A CA 1
ATOM 4562 C C . ALA A 1 594 ? 35.338 50.092 31.777 1.00 40.96 591 ALA A C 1
ATOM 4563 O O . ALA A 1 594 ? 34.755 51.165 31.949 1.00 41.98 591 ALA A O 1
ATOM 4573 N N . PHE A 1 596 ? 33.090 48.557 33.512 1.00 37.92 593 PHE A N 1
ATOM 4574 C CA . PHE A 1 596 ? 32.479 48.683 34.826 1.00 36.99 593 PHE A CA 1
ATOM 4575 C C . PHE A 1 596 ? 32.508 50.125 35.288 1.00 35.95 593 PHE A C 1
ATOM 4576 O O . PHE A 1 596 ? 31.489 50.643 35.759 1.00 35.71 593 PHE A O 1
ATOM 4584 N N . ASP A 1 597 ? 33.668 50.776 35.179 1.00 33.76 594 ASP A N 1
ATOM 4585 C CA . ASP A 1 597 ? 33.765 52.170 35.602 1.00 36.65 594 ASP A CA 1
ATOM 4586 C C . ASP A 1 597 ? 32.810 53.042 34.789 1.00 34.73 594 ASP A C 1
ATOM 4587 O O . ASP A 1 597 ? 32.208 53.980 35.318 1.00 35.94 594 ASP A O 1
ATOM 4592 N N . TYR A 1 598 ? 32.689 52.732 33.501 1.00 34.87 595 TYR A N 1
ATOM 4593 C CA . TYR A 1 598 ? 31.828 53.515 32.616 1.00 34.90 595 TYR A CA 1
ATOM 4594 C C . TYR A 1 598 ? 30.359 53.401 33.013 1.00 32.84 595 TYR A C 1
ATOM 4595 O O . TYR A 1 598 ? 29.656 54.400 33.080 1.00 31.08 595 TYR A O 1
ATOM 4604 N N . LEU A 1 599 ? 29.902 52.179 33.258 1.00 32.21 596 LEU A N 1
ATOM 4605 C CA . LEU A 1 599 ? 28.516 51.955 33.665 1.00 32.69 596 LEU A CA 1
ATOM 4606 C C . LEU A 1 599 ? 28.227 52.601 35.014 1.00 32.73 596 LEU A C 1
ATOM 4607 O O . LEU A 1 599 ? 27.193 53.249 35.198 1.00 32.37 596 LEU A O 1
ATOM 4612 N N . LYS A 1 600 ? 29.144 52.434 35.961 1.00 31.91 597 LYS A N 1
ATOM 4613 C CA . LYS A 1 600 ? 28.963 53.021 37.272 1.00 32.16 597 LYS A CA 1
ATOM 4614 C C . LYS A 1 600 ? 28.954 54.531 37.147 1.00 31.76 597 LYS A C 1
ATOM 4615 O O . LYS A 1 600 ? 28.275 55.210 37.901 1.00 31.66 597 LYS A O 1
ATOM 4621 N N . GLY A 1 601 ? 29.705 55.060 36.184 1.00 30.84 598 GLY A N 1
ATOM 4622 C CA . GLY A 1 601 ? 29.750 56.504 36.000 1.00 30.30 598 GLY A CA 1
ATOM 4623 C C . GLY A 1 601 ? 28.418 57.140 35.621 1.00 29.38 598 GLY A C 1
ATOM 4624 O O . GLY A 1 601 ? 28.183 58.316 35.921 1.00 30.41 598 GLY A O 1
ATOM 4625 N N . TYR A 1 602 ? 27.536 56.379 34.976 1.00 28.42 599 TYR A N 1
ATOM 4626 C CA . TYR A 1 602 ? 26.236 56.935 34.588 1.00 31.77 599 TYR A CA 1
ATOM 4627 C C . TYR A 1 602 ? 25.004 56.200 35.138 1.00 30.34 599 TYR A C 1
ATOM 4628 O O . TYR A 1 602 ? 23.894 56.735 35.071 1.00 30.00 599 TYR A O 1
ATOM 4637 N N . SER A 1 603 ? 25.193 54.989 35.665 1.00 30.61 600 SER A N 1
ATOM 4638 C CA . SER A 1 603 ? 24.083 54.189 36.212 1.00 28.44 600 SER A CA 1
ATOM 4639 C C . SER A 1 603 ? 23.211 55.093 37.083 1.00 28.09 600 SER A C 1
ATOM 4640 O O . SER A 1 603 ? 23.663 55.591 38.108 1.00 30.98 600 SER A O 1
ATOM 4643 N N . PRO A 1 604 ? 21.951 55.319 36.685 1.00 24.65 601 PRO A N 1
ATOM 4644 C CA . PRO A 1 604 ? 21.087 56.193 37.487 1.00 23.73 601 PRO A CA 1
ATOM 4645 C C . PRO A 1 604 ? 21.027 55.840 38.978 1.00 23.58 601 PRO A C 1
ATOM 4646 O O . PRO A 1 604 ? 21.171 56.709 39.838 1.00 23.72 601 PRO A O 1
ATOM 4650 N N . LEU A 1 605 ? 20.815 54.566 39.274 1.00 23.68 602 LEU A N 1
ATOM 4651 C CA . LEU A 1 605 ? 20.697 54.136 40.664 1.00 24.49 602 LEU A CA 1
ATOM 4652 C C . LEU A 1 605 ? 21.913 54.543 41.476 1.00 26.61 602 LEU A C 1
ATOM 4653 O O . LEU A 1 605 ? 21.795 55.026 42.603 1.00 25.97 602 LEU A O 1
ATOM 4658 N N . HIS A 1 606 ? 23.085 54.367 40.879 1.00 28.11 603 HIS A N 1
ATOM 4659 C CA . HIS A 1 606 ? 24.336 54.668 41.559 1.00 27.64 603 HIS A CA 1
ATOM 4660 C C . HIS A 1 606 ? 24.775 56.114 41.506 1.00 29.98 603 HIS A C 1
ATOM 4661 O O . HIS A 1 606 ? 25.809 56.478 42.073 1.00 29.74 603 HIS A O 1
ATOM 4668 N N . ASN A 1 607 ? 23.982 56.957 40.854 1.00 28.32 604 ASN A N 1
ATOM 4669 C CA . ASN A 1 607 ? 24.351 58.357 40.781 1.00 27.46 604 ASN A CA 1
ATOM 4670 C C . ASN A 1 607 ? 23.378 59.306 41.460 1.00 26.95 604 ASN A C 1
ATOM 4671 O O . ASN A 1 607 ? 23.489 60.522 41.337 1.00 29.11 604 ASN A O 1
ATOM 4676 N N . VAL A 1 608 ? 22.414 58.742 42.183 1.00 26.47 605 VAL A N 1
ATOM 4677 C CA . VAL A 1 608 ? 21.509 59.559 42.977 1.00 26.99 605 VAL A CA 1
ATOM 4678 C C . VAL A 1 608 ? 22.400 59.834 44.206 1.00 28.79 605 VAL A C 1
ATOM 4679 O O . VAL A 1 608 ? 23.070 58.920 44.693 1.00 30.79 605 VAL A O 1
ATOM 4683 N N . ARG A 1 609 ? 22.443 61.074 44.680 1.00 28.28 606 ARG A N 1
ATOM 4684 C CA . ARG A 1 609 ? 23.283 61.391 45.838 1.00 34.02 606 ARG A CA 1
ATOM 4685 C C . ARG A 1 609 ? 22.541 62.154 46.929 1.00 32.62 606 ARG A C 1
ATOM 4686 O O . ARG A 1 609 ? 21.703 63.011 46.648 1.00 31.52 606 ARG A O 1
ATOM 4694 N N . PRO A 1 610 ? 22.834 61.845 48.201 1.00 34.05 607 PRO A N 1
ATOM 4695 C CA . PRO A 1 610 ? 22.155 62.565 49.282 1.00 34.56 607 PRO A CA 1
ATOM 4696 C C . PRO A 1 610 ? 22.521 64.053 49.241 1.00 36.10 607 PRO A C 1
ATOM 4697 O O . PRO A 1 610 ? 23.640 64.412 48.872 1.00 36.42 607 PRO A O 1
ATOM 4701 N N . GLY A 1 611 ? 21.572 64.919 49.571 1.00 35.27 608 GLY A N 1
ATOM 4702 C CA . GLY A 1 611 ? 21.856 66.346 49.572 1.00 38.15 608 GLY A CA 1
ATOM 4703 C C . GLY A 1 611 ? 21.427 67.091 48.320 1.00 37.63 608 GLY A C 1
ATOM 4704 O O . GLY A 1 611 ? 21.270 68.313 48.340 1.00 41.14 608 GLY A O 1
ATOM 4705 N N . VAL A 1 612 ? 21.231 66.354 47.231 1.00 34.78 609 VAL A N 1
ATOM 4706 C CA . VAL A 1 612 ? 20.823 66.940 45.953 1.00 32.92 609 VAL A CA 1
ATOM 4707 C C . VAL A 1 612 ? 19.320 67.165 45.887 1.00 32.18 609 VAL A C 1
ATOM 4708 O O . VAL A 1 612 ? 18.539 66.363 46.407 1.00 31.97 609 VAL A O 1
ATOM 4712 N N . SER A 1 613 ? 18.919 68.274 45.271 1.00 30.69 610 SER A N 1
ATOM 4713 C CA . SER A 1 613 ? 17.505 68.587 45.104 1.00 30.00 610 SER A CA 1
ATOM 4714 C C . SER A 1 613 ? 17.118 68.139 43.700 1.00 30.16 610 SER A C 1
ATOM 4715 O O . SER A 1 613 ? 17.514 68.759 42.709 1.00 30.09 610 SER A O 1
ATOM 4718 N N . TYR A 1 614 ? 16.353 67.056 43.619 1.00 27.73 611 TYR A N 1
ATOM 4719 C CA . TYR A 1 614 ? 15.929 66.501 42.332 1.00 26.49 611 TYR A CA 1
ATOM 4720 C C . TYR A 1 614 ? 14.631 67.114 41.833 1.00 26.60 611 TYR A C 1
ATOM 4721 O O . TYR A 1 614 ? 13.893 67.738 42.595 1.00 27.24 611 TYR A O 1
ATOM 4730 N N . PRO A 1 615 ? 14.349 66.979 40.526 1.00 25.64 612 PRO A N 1
ATOM 4731 C CA . PRO A 1 615 ? 13.105 67.539 40.006 1.00 23.76 612 PRO A CA 1
ATOM 4732 C C . PRO A 1 615 ? 11.958 66.687 40.544 1.00 24.68 612 PRO A C 1
ATOM 4733 O O . PRO A 1 615 ? 12.195 65.620 41.108 1.00 26.12 612 PRO A O 1
ATOM 4737 N N . SER A 1 616 ? 10.723 67.152 40.375 1.00 21.59 613 SER A N 1
ATOM 4738 C CA . SER A 1 616 ? 9.575 66.371 40.797 1.00 23.75 613 SER A CA 1
ATOM 4739 C C . SER A 1 616 ? 9.630 65.164 39.885 1.00 23.33 613 SER A C 1
ATOM 4740 O O . SER A 1 616 ? 9.779 65.310 38.669 1.00 23.12 613 SER A O 1
ATOM 4743 N N . THR A 1 617 ? 9.489 63.980 40.456 1.00 22.80 614 THR A N 1
ATOM 4744 C CA . THR A 1 617 ? 9.592 62.760 39.672 1.00 21.86 614 THR A CA 1
ATOM 4745 C C . THR A 1 617 ? 8.462 61.778 39.897 1.00 21.42 614 THR A C 1
ATOM 4746 O O . THR A 1 617 ? 7.992 61.597 41.013 1.00 21.58 614 THR A O 1
ATOM 4758 N N . VAL A 1 619 ? 8.117 57.976 38.888 1.00 22.02 616 VAL A N 1
ATOM 4759 C CA . VAL A 1 619 ? 8.665 56.761 38.297 1.00 21.07 616 VAL A CA 1
ATOM 4760 C C . VAL A 1 619 ? 7.457 55.845 38.025 1.00 21.75 616 VAL A C 1
ATOM 4761 O O . VAL A 1 619 ? 6.574 55.731 38.866 1.00 24.63 616 VAL A O 1
ATOM 4765 N N . THR A 1 620 ? 7.387 55.228 36.854 1.00 21.51 617 THR A N 1
ATOM 4766 C CA . THR A 1 620 ? 6.282 54.312 36.594 1.00 21.42 617 THR A CA 1
ATOM 4767 C C . THR A 1 620 ? 6.799 52.934 36.188 1.00 24.11 617 THR A C 1
ATOM 4768 O O . THR A 1 620 ? 7.875 52.803 35.585 1.00 21.28 617 THR A O 1
ATOM 4772 N N . THR A 1 621 ? 6.032 51.901 36.538 1.00 23.60 618 THR A N 1
ATOM 4773 C CA . THR A 1 621 ? 6.409 50.524 36.221 1.00 22.79 618 THR A CA 1
ATOM 4774 C C . THR A 1 621 ? 5.228 49.640 36.565 1.00 24.13 618 THR A C 1
ATOM 4775 O O . THR A 1 621 ? 4.346 50.049 37.312 1.00 23.31 618 THR A O 1
ATOM 4779 N N . ALA A 1 622 ? 5.199 48.438 35.997 1.00 24.74 619 ALA A N 1
ATOM 4780 C CA . ALA A 1 622 ? 4.148 47.490 36.340 1.00 26.45 619 ALA A CA 1
ATOM 4781 C C . ALA A 1 622 ? 4.677 46.793 37.605 1.00 24.31 619 ALA A C 1
ATOM 4782 O O . ALA A 1 622 ? 5.876 46.867 37.894 1.00 25.85 619 ALA A O 1
ATOM 4784 N N . ASP A 1 623 ? 3.795 46.129 38.349 1.00 26.23 620 ASP A N 1
ATOM 4785 C CA . ASP A 1 623 ? 4.185 45.417 39.565 1.00 28.06 620 ASP A CA 1
ATOM 4786 C C . ASP A 1 623 ? 5.043 44.181 39.288 1.00 29.41 620 ASP A C 1
ATOM 4787 O O . ASP A 1 623 ? 5.875 43.801 40.106 1.00 26.42 620 ASP A O 1
ATOM 4792 N N . HIS A 1 624 ? 4.829 43.550 38.138 1.00 28.17 621 HIS A N 1
ATOM 4793 C CA . HIS A 1 624 ? 5.590 42.375 37.726 1.00 30.52 621 HIS A CA 1
ATOM 4794 C C . HIS A 1 624 ? 5.823 42.558 36.218 1.00 33.20 621 HIS A C 1
ATOM 4795 O O . HIS A 1 624 ? 4.913 42.963 35.493 1.00 36.15 621 HIS A O 1
ATOM 4802 N N . ASP A 1 625 ? 7.026 42.260 35.747 1.00 33.76 622 ASP A N 1
ATOM 4803 C CA . ASP A 1 625 ? 7.357 42.469 34.331 1.00 35.56 622 ASP A CA 1
ATOM 4804 C C . ASP A 1 625 ? 8.650 41.714 34.053 1.00 36.89 622 ASP A C 1
ATOM 4805 O O . ASP A 1 625 ? 9.658 41.975 34.690 1.00 36.11 622 ASP A O 1
ATOM 4810 N N . ASP A 1 626 ? 8.626 40.760 33.119 1.00 39.30 623 ASP A N 1
ATOM 4811 C CA . ASP A 1 626 ? 9.838 39.990 32.826 1.00 42.56 623 ASP A CA 1
ATOM 4812 C C . ASP A 1 626 ? 10.731 40.566 31.725 1.00 42.24 623 ASP A C 1
ATOM 4813 O O . ASP A 1 626 ? 11.787 39.999 31.432 1.00 41.89 623 ASP A O 1
ATOM 4818 N N . ARG A 1 627 ? 10.309 41.673 31.108 1.00 39.83 624 ARG A N 1
ATOM 4819 C CA . ARG A 1 627 ? 11.115 42.313 30.060 1.00 37.83 624 ARG A CA 1
ATOM 4820 C C . ARG A 1 627 ? 12.084 43.286 30.747 1.00 35.66 624 ARG A C 1
ATOM 4821 O O . ARG A 1 627 ? 13.297 43.156 30.597 1.00 32.24 624 ARG A O 1
ATOM 4829 N N . VAL A 1 628 ? 11.542 44.262 31.486 1.00 33.90 625 VAL A N 1
ATOM 4830 C CA . VAL A 1 628 ? 12.358 45.192 32.274 1.00 29.72 625 VAL A CA 1
ATOM 4831 C C . VAL A 1 628 ? 11.819 44.989 33.696 1.00 27.95 625 VAL A C 1
ATOM 4832 O O . VAL A 1 628 ? 10.730 45.459 34.034 1.00 26.99 625 VAL A O 1
ATOM 4836 N N . VAL A 1 629 ? 12.574 44.273 34.519 1.00 27.85 626 VAL A N 1
ATOM 4837 C CA . VAL A 1 629 ? 12.122 43.966 35.875 1.00 25.60 626 VAL A CA 1
ATOM 4838 C C . VAL A 1 629 ? 11.867 45.208 36.708 1.00 27.59 626 VAL A C 1
ATOM 4839 O O . VAL A 1 629 ? 12.602 46.186 36.633 1.00 25.92 626 VAL A O 1
ATOM 4843 N N . PRO A 1 630 ? 10.809 45.176 37.530 1.00 26.31 627 PRO A N 1
ATOM 4844 C CA . PRO A 1 630 ? 10.447 46.310 38.384 1.00 25.59 627 PRO A CA 1
ATOM 4845 C C . PRO A 1 630 ? 11.539 46.692 39.365 1.00 24.90 627 PRO A C 1
ATOM 4846 O O . PRO A 1 630 ? 11.550 47.807 39.884 1.00 24.51 627 PRO A O 1
ATOM 4850 N N . ALA A 1 631 ? 12.440 45.755 39.635 1.00 23.54 628 ALA A N 1
ATOM 4851 C CA . ALA A 1 631 ? 13.549 46.003 40.550 1.00 26.05 628 ALA A CA 1
ATOM 4852 C C . ALA A 1 631 ? 14.236 47.345 40.260 1.00 22.52 628 ALA A C 1
ATOM 4853 O O . ALA A 1 631 ? 14.598 48.082 41.182 1.00 23.58 628 ALA A O 1
ATOM 4855 N N . HIS A 1 632 ? 14.455 47.641 38.981 1.00 20.85 629 HIS A N 1
ATOM 4856 C CA . HIS A 1 632 ? 15.108 48.903 38.597 1.00 21.53 629 HIS A CA 1
ATOM 4857 C C . HIS A 1 632 ? 14.334 50.094 39.155 1.00 21.82 629 HIS A C 1
ATOM 4858 O O . HIS A 1 632 ? 14.894 50.925 39.875 1.00 20.72 629 HIS A O 1
ATOM 4865 N N . SER A 1 633 ? 13.048 50.169 38.811 1.00 20.01 630 SER A N 1
ATOM 4866 C CA . SER A 1 633 ? 12.193 51.272 39.271 1.00 21.38 630 SER A CA 1
ATOM 4867 C C . SER A 1 633 ? 12.037 51.307 40.786 1.00 22.79 630 SER A C 1
ATOM 4868 O O . SER A 1 633 ? 12.073 52.381 41.389 1.00 22.69 630 SER A O 1
ATOM 4871 N N . PHE A 1 634 ? 11.863 50.137 41.392 1.00 21.10 631 PHE A N 1
ATOM 4872 C CA . PHE A 1 634 ? 11.684 50.072 42.845 1.00 21.54 631 PHE A CA 1
ATOM 4873 C C . PHE A 1 634 ? 12.904 50.633 43.582 1.00 21.79 631 PHE A C 1
ATOM 4874 O O . PHE A 1 634 ? 12.776 51.509 44.428 1.00 20.45 631 PHE A O 1
ATOM 4882 N N . LYS A 1 635 ? 14.087 50.134 43.243 1.00 19.36 632 LYS A N 1
ATOM 4883 C CA . LYS A 1 635 ? 15.291 50.574 43.930 1.00 21.65 632 LYS A CA 1
ATOM 4884 C C . LYS A 1 635 ? 15.596 52.026 43.635 1.00 21.23 632 LYS A C 1
ATOM 4885 O O . LYS A 1 635 ? 16.073 52.754 44.508 1.00 22.76 632 LYS A O 1
ATOM 4891 N N . PHE A 1 636 ? 15.331 52.454 42.405 1.00 23.04 633 PHE A N 1
ATOM 4892 C CA . PHE A 1 636 ? 15.591 53.845 42.032 1.00 21.28 633 PHE A CA 1
ATOM 4893 C C . PHE A 1 636 ? 14.700 54.776 42.850 1.00 22.14 633 PHE A C 1
ATOM 4894 O O . PHE A 1 636 ? 15.174 55.744 43.424 1.00 22.74 633 PHE A O 1
ATOM 4902 N N . ALA A 1 637 ? 13.410 54.480 42.925 1.00 19.77 634 ALA A N 1
ATOM 4903 C CA . ALA A 1 637 ? 12.498 55.344 43.687 1.00 20.37 634 ALA A CA 1
ATOM 4904 C C . ALA A 1 637 ? 12.874 55.347 45.161 1.00 20.09 634 ALA A C 1
ATOM 4905 O O . ALA A 1 637 ? 12.824 56.384 45.795 1.00 20.28 634 ALA A O 1
ATOM 4907 N N . ALA A 1 638 ? 13.234 54.188 45.707 1.00 20.88 635 ALA A N 1
ATOM 4908 C CA . ALA A 1 638 ? 13.622 54.126 47.118 1.00 20.86 635 ALA A CA 1
ATOM 4909 C C . ALA A 1 638 ? 14.817 55.047 47.391 1.00 23.42 635 ALA A C 1
ATOM 4910 O O . ALA A 1 638 ? 14.865 55.754 48.410 1.00 22.02 635 ALA A O 1
ATOM 4912 N N . THR A 1 639 ? 15.782 55.028 46.480 1.00 23.03 636 THR A N 1
ATOM 4913 C CA . THR A 1 639 ? 16.986 55.831 46.627 1.00 21.80 636 THR A CA 1
ATOM 4914 C C . THR A 1 639 ? 16.665 57.331 46.495 1.00 23.47 636 THR A C 1
ATOM 4915 O O . THR A 1 639 ? 17.178 58.150 47.253 1.00 23.56 636 THR A O 1
ATOM 4919 N N . LEU A 1 640 ? 15.810 57.693 45.540 1.00 21.28 637 LEU A N 1
ATOM 4920 C CA . LEU A 1 640 ? 15.405 59.085 45.385 1.00 20.66 637 LEU A CA 1
ATOM 4921 C C . LEU A 1 640 ? 14.703 59.579 46.654 1.00 23.07 637 LEU A C 1
ATOM 4922 O O . LEU A 1 640 ? 14.922 60.713 47.106 1.00 23.03 637 LEU A O 1
ATOM 4927 N N . GLN A 1 641 ? 13.838 58.747 47.219 1.00 21.93 638 GLN A N 1
ATOM 4928 C CA . GLN A 1 641 ? 13.127 59.147 48.424 1.00 20.72 638 GLN A CA 1
ATOM 4929 C C . GLN A 1 641 ? 14.078 59.288 49.602 1.00 24.69 638 GLN A C 1
ATOM 4930 O O . GLN A 1 641 ? 13.883 60.149 50.456 1.00 24.46 638 GLN A O 1
ATOM 4936 N N . ALA A 1 642 ? 15.110 58.450 49.649 1.00 22.48 639 ALA A N 1
ATOM 4937 C CA . ALA A 1 642 ? 16.052 58.513 50.760 1.00 23.97 639 ALA A CA 1
ATOM 4938 C C . ALA A 1 642 ? 17.031 59.688 50.623 1.00 27.26 639 ALA A C 1
ATOM 4939 O O . ALA A 1 642 ? 17.373 60.345 51.619 1.00 26.59 639 ALA A O 1
ATOM 4941 N N . ASP A 1 643 ? 17.447 59.965 49.388 1.00 26.32 640 ASP A N 1
ATOM 4942 C CA . ASP A 1 643 ? 18.448 60.990 49.110 1.00 28.96 640 ASP A CA 1
ATOM 4943 C C . ASP A 1 643 ? 18.011 62.402 48.784 1.00 29.15 640 ASP A C 1
ATOM 4944 O O . ASP A 1 643 ? 18.739 63.345 49.066 1.00 31.00 640 ASP A O 1
ATOM 4949 N N . ASN A 1 644 ? 16.844 62.561 48.173 1.00 29.20 641 ASN A N 1
ATOM 4950 C CA . ASN A 1 644 ? 16.412 63.892 47.792 1.00 28.63 641 ASN A CA 1
ATOM 4951 C C . ASN A 1 644 ? 16.343 64.854 48.972 1.00 31.44 641 ASN A C 1
ATOM 4952 O O . ASN A 1 644 ? 15.761 64.538 50.005 1.00 30.66 641 ASN A O 1
ATOM 4957 N N . ALA A 1 645 ? 16.920 66.040 48.798 1.00 32.24 642 ALA A N 1
ATOM 4958 C CA . ALA A 1 645 ? 16.936 67.050 49.857 1.00 35.94 642 ALA A CA 1
ATOM 4959 C C . ALA A 1 645 ? 16.041 68.272 49.601 1.00 38.51 642 ALA A C 1
ATOM 4960 O O . ALA A 1 645 ? 15.836 69.094 50.496 1.00 45.31 642 ALA A O 1
ATOM 4962 N N . GLY A 1 646 ? 15.505 68.399 48.394 1.00 39.46 643 GLY A N 1
ATOM 4963 C CA . GLY A 1 646 ? 14.651 69.536 48.083 1.00 37.29 643 GLY A CA 1
ATOM 4964 C C . GLY A 1 646 ? 13.164 69.354 48.362 1.00 36.50 643 GLY A C 1
ATOM 4965 O O . GLY A 1 646 ? 12.744 68.339 48.915 1.00 35.42 643 GLY A O 1
ATOM 4966 N N . PRO A 1 647 ? 12.333 70.327 47.956 1.00 36.17 644 PRO A N 1
ATOM 4967 C CA . PRO A 1 647 ? 10.879 70.319 48.150 1.00 35.75 644 PRO A CA 1
ATOM 4968 C C . PRO A 1 647 ? 10.060 69.474 47.164 1.00 34.12 644 PRO A C 1
ATOM 4969 O O . PRO A 1 647 ? 8.856 69.294 47.352 1.00 32.70 644 PRO A O 1
ATOM 4973 N N . HIS A 1 648 ? 10.709 68.956 46.126 1.00 30.16 645 HIS A N 1
ATOM 4974 C CA . HIS A 1 648 ? 9.999 68.192 45.101 1.00 28.71 645 HIS A CA 1
ATOM 4975 C C . HIS A 1 648 ? 9.743 66.737 45.452 1.00 26.11 645 HIS A C 1
ATOM 4976 O O . HIS A 1 648 ? 10.637 66.035 45.924 1.00 26.33 645 HIS A O 1
ATOM 4983 N N . PRO A 1 649 ? 8.514 66.255 45.191 1.00 23.96 646 PRO A N 1
ATOM 4984 C CA . PRO A 1 649 ? 8.127 64.872 45.478 1.00 24.82 646 PRO A CA 1
ATOM 4985 C C . PRO A 1 649 ? 8.809 63.867 44.537 1.00 24.21 646 PRO A C 1
ATOM 4986 O O . PRO A 1 649 ? 9.004 64.143 43.344 1.00 24.39 646 PRO A O 1
ATOM 4990 N N . GLN A 1 650 ? 9.192 62.723 45.096 1.00 22.36 647 GLN A N 1
ATOM 4991 C CA . GLN A 1 650 ? 9.825 61.630 44.350 1.00 20.02 647 GLN A CA 1
ATOM 4992 C C . GLN A 1 650 ? 8.833 60.475 44.536 1.00 21.71 647 GLN A C 1
ATOM 4993 O O . GLN A 1 650 ? 8.863 59.772 45.538 1.00 23.93 647 GLN A O 1
ATOM 4999 N N . LEU A 1 651 ? 7.938 60.301 43.568 1.00 22.60 648 LEU A N 1
ATOM 5000 C CA . LEU A 1 651 ? 6.909 59.275 43.653 1.00 22.00 648 LEU A CA 1
ATOM 5001 C C . LEU A 1 651 ? 7.085 58.108 42.708 1.00 21.64 648 LEU A C 1
ATOM 5002 O O . LEU A 1 651 ? 7.742 58.220 41.665 1.00 21.93 648 LEU A O 1
ATOM 5007 N N . ILE A 1 652 ? 6.493 56.981 43.080 1.00 20.37 649 ILE A N 1
ATOM 5008 C CA . ILE A 1 652 ? 6.483 55.843 42.184 1.00 22.03 649 ILE A CA 1
ATOM 5009 C C . ILE A 1 652 ? 5.028 55.409 42.055 1.00 22.33 649 ILE A C 1
ATOM 5010 O O . ILE A 1 652 ? 4.285 55.355 43.044 1.00 22.57 649 ILE A O 1
ATOM 5015 N N . ARG A 1 653 ? 4.616 55.154 40.813 1.00 23.62 650 ARG A N 1
ATOM 5016 C CA . ARG A 1 653 ? 3.254 54.716 40.508 1.00 23.36 650 ARG A CA 1
ATOM 5017 C C . ARG A 1 653 ? 3.413 53.326 39.919 1.00 25.23 650 ARG A C 1
ATOM 5018 O O . ARG A 1 653 ? 3.982 53.172 38.821 1.00 23.79 650 ARG A O 1
ATOM 5026 N N . ILE A 1 654 ? 2.928 52.317 40.639 1.00 23.38 651 ILE A N 1
ATOM 5027 C CA . ILE A 1 654 ? 3.069 50.933 40.195 1.00 22.75 651 ILE A CA 1
ATOM 5028 C C . ILE A 1 654 ? 1.756 50.393 39.646 1.00 25.22 651 ILE A C 1
ATOM 5029 O O . ILE A 1 654 ? 0.778 50.254 40.381 1.00 24.99 651 ILE A O 1
ATOM 5034 N N . GLU A 1 655 ? 1.730 50.092 38.351 1.00 25.47 652 GLU A N 1
ATOM 5035 C CA . GLU A 1 655 ? 0.510 49.584 37.737 1.00 30.25 652 GLU A CA 1
ATOM 5036 C C . GLU A 1 655 ? 0.290 48.127 38.129 1.00 33.43 652 GLU A C 1
ATOM 5037 O O . GLU A 1 655 ? 1.201 47.305 38.029 1.00 34.84 652 GLU A O 1
ATOM 5043 N N . THR A 1 656 ? -0.925 47.810 38.572 1.00 37.49 653 THR A N 1
ATOM 5044 C CA . THR A 1 656 ? -1.263 46.447 38.988 1.00 41.01 653 THR A CA 1
ATOM 5045 C C . THR A 1 656 ? -2.350 45.832 38.094 1.00 43.16 653 THR A C 1
ATOM 5046 O O . THR A 1 656 ? -2.499 46.207 36.920 1.00 43.35 653 THR A O 1
ATOM 5050 N N . THR A 1 664 ? -11.164 48.131 29.735 1.00 68.60 661 THR A N 1
ATOM 5051 C CA . THR A 1 664 ? -10.490 48.512 30.969 1.00 68.85 661 THR A CA 1
ATOM 5052 C C . THR A 1 664 ? -8.981 48.704 30.841 1.00 66.93 661 THR A C 1
ATOM 5053 O O . THR A 1 664 ? -8.445 49.646 31.413 1.00 68.39 661 THR A O 1
ATOM 5057 N N . PRO A 1 665 ? -8.251 47.787 30.150 1.00 63.40 662 PRO A N 1
ATOM 5058 C CA . PRO A 1 665 ? -6.815 48.061 30.050 1.00 59.37 662 PRO A CA 1
ATOM 5059 C C . PRO A 1 665 ? -6.729 49.437 29.381 1.00 55.68 662 PRO A C 1
ATOM 5060 O O . PRO A 1 665 ? -5.768 50.174 29.564 1.00 55.01 662 PRO A O 1
ATOM 5064 N N . VAL A 1 666 ? -7.780 49.778 28.630 1.00 50.05 663 VAL A N 1
ATOM 5065 C CA . VAL A 1 666 ? -7.891 51.090 27.987 1.00 44.84 663 VAL A CA 1
ATOM 5066 C C . VAL A 1 666 ? -8.156 52.087 29.128 1.00 40.85 663 VAL A C 1
ATOM 5067 O O . VAL A 1 666 ? -7.596 53.179 29.162 1.00 39.35 663 VAL A O 1
ATOM 5071 N N . ALA A 1 667 ? -9.008 51.695 30.074 1.00 37.04 664 ALA A N 1
ATOM 5072 C CA . ALA A 1 667 ? -9.297 52.547 31.231 1.00 35.13 664 ALA A CA 1
ATOM 5073 C C . ALA A 1 667 ? -7.995 52.768 32.004 1.00 31.76 664 ALA A C 1
ATOM 5074 O O . ALA A 1 667 ? -7.756 53.852 32.525 1.00 32.48 664 ALA A O 1
ATOM 5076 N N . LYS A 1 668 ? -7.163 51.732 32.071 1.00 30.25 665 LYS A N 1
ATOM 5077 C CA . LYS A 1 668 ? -5.860 51.802 32.753 1.00 33.88 665 LYS A CA 1
ATOM 5078 C C . LYS A 1 668 ? -4.951 52.808 32.061 1.00 32.38 665 LYS A C 1
ATOM 5079 O O . LYS A 1 668 ? -4.281 53.607 32.709 1.00 31.71 665 LYS A O 1
ATOM 5085 N N . LEU A 1 669 ? -4.917 52.749 30.734 1.00 32.64 666 LEU A N 1
ATOM 5086 C CA . LEU A 1 669 ? -4.082 53.653 29.958 1.00 31.74 666 LEU A CA 1
ATOM 5087 C C . LEU A 1 669 ? -4.565 55.078 30.086 1.00 30.97 666 LEU A C 1
ATOM 5088 O O . LEU A 1 669 ? -3.765 56.004 30.173 1.00 29.64 666 LEU A O 1
ATOM 5093 N N . ILE A 1 670 ? -5.880 55.267 30.102 1.00 28.61 667 ILE A N 1
ATOM 5094 C CA . ILE A 1 670 ? -6.413 56.614 30.266 1.00 29.92 667 ILE A CA 1
ATOM 5095 C C . ILE A 1 670 ? -6.037 57.134 31.658 1.00 31.03 667 ILE A C 1
ATOM 5096 O O . ILE A 1 670 ? -5.648 58.287 31.819 1.00 31.15 667 ILE A O 1
ATOM 5101 N N . GLU A 1 671 ? -6.165 56.271 32.658 1.00 31.27 668 GLU A N 1
ATOM 5102 C CA . GLU A 1 671 ? -5.856 56.641 34.027 1.00 34.07 668 GLU A CA 1
ATOM 5103 C C . GLU A 1 671 ? -4.394 57.042 34.165 1.00 32.26 668 GLU A C 1
ATOM 5104 O O . GLU A 1 671 ? -4.081 58.011 34.851 1.00 29.65 668 GLU A O 1
ATOM 5110 N N . GLN A 1 672 ? -3.501 56.303 33.511 1.00 31.41 669 GLN A N 1
ATOM 5111 C CA . GLN A 1 672 ? -2.084 56.623 33.604 1.00 32.79 669 GLN A CA 1
ATOM 5112 C C . GLN A 1 672 ? -1.721 57.949 32.949 1.00 31.73 669 GLN A C 1
ATOM 5113 O O . GLN A 1 672 ? -0.929 58.721 33.496 1.00 27.40 669 GLN A O 1
ATOM 5119 N N . SER A 1 673 ? -2.287 58.223 31.778 1.00 28.30 670 SER A N 1
ATOM 5120 C CA . SER A 1 673 ? -1.992 59.487 31.111 1.00 29.59 670 SER A CA 1
ATOM 5121 C C . SER A 1 673 ? -2.533 60.654 31.917 1.00 27.50 670 SER A C 1
ATOM 5122 O O . SER A 1 673 ? -1.899 61.700 31.983 1.00 29.71 670 SER A O 1
ATOM 5125 N N . ALA A 1 674 ? -3.710 60.483 32.519 1.00 25.66 671 ALA A N 1
ATOM 5126 C CA . ALA A 1 674 ? -4.301 61.542 33.322 1.00 27.26 671 ALA A CA 1
ATOM 5127 C C . ALA A 1 674 ? -3.425 61.845 34.533 1.00 27.68 671 ALA A C 1
ATOM 5128 O O . ALA A 1 674 ? -3.217 63.012 34.890 1.00 27.09 671 ALA A O 1
ATOM 5130 N N . ASP A 1 675 ? -2.924 60.795 35.181 1.00 28.89 672 ASP A N 1
ATOM 5131 C CA . ASP A 1 675 ? -2.068 60.983 36.357 1.00 28.17 672 ASP A CA 1
ATOM 5132 C C . ASP A 1 675 ? -0.780 61.721 35.963 1.00 27.28 672 ASP A C 1
ATOM 5133 O O . ASP A 1 675 ? -0.359 62.666 36.633 1.00 28.56 672 ASP A O 1
ATOM 5138 N N . ILE A 1 676 ? -0.155 61.276 34.877 1.00 27.10 673 ILE A N 1
ATOM 5139 C CA . ILE A 1 676 ? 1.086 61.888 34.413 1.00 26.90 673 ILE A CA 1
ATOM 5140 C C . ILE A 1 676 ? 0.913 63.367 34.078 1.00 25.53 673 ILE A C 1
ATOM 5141 O O . ILE A 1 676 ? 1.689 64.202 34.540 1.00 22.95 673 ILE A O 1
ATOM 5146 N N . TYR A 1 677 ? -0.095 63.696 33.271 1.00 24.83 674 TYR A N 1
ATOM 5147 C CA . TYR A 1 677 ? -0.335 65.096 32.913 1.00 25.54 674 TYR A CA 1
ATOM 5148 C C . TYR A 1 677 ? -0.789 65.958 34.096 1.00 23.83 674 TYR A C 1
ATOM 5149 O O . TYR A 1 677 ? -0.372 67.113 34.215 1.00 24.71 674 TYR A O 1
ATOM 5158 N N . ALA A 1 678 ? -1.643 65.417 34.957 1.00 24.84 675 ALA A N 1
ATOM 5159 C CA . ALA A 1 678 ? -2.074 66.181 36.138 1.00 25.49 675 ALA A CA 1
ATOM 5160 C C . ALA A 1 678 ? -0.841 66.465 37.033 1.00 24.76 675 ALA A C 1
ATOM 5161 O O . ALA A 1 678 ? -0.649 67.582 37.493 1.00 25.53 675 ALA A O 1
ATOM 5163 N N . PHE A 1 679 ? -0.013 65.447 37.273 1.00 24.38 676 PHE A N 1
ATOM 5164 C CA . PHE A 1 679 ? 1.197 65.590 38.090 1.00 24.14 676 PHE A CA 1
ATOM 5165 C C . PHE A 1 679 ? 2.136 66.611 37.460 1.00 26.09 676 PHE A C 1
ATOM 5166 O O . PHE A 1 679 ? 2.645 67.499 38.137 1.00 25.85 676 PHE A O 1
ATOM 5174 N N . THR A 1 680 ? 2.368 66.490 36.153 1.00 24.51 677 THR A N 1
ATOM 5175 C CA . THR A 1 680 ? 3.287 67.405 35.497 1.00 24.76 677 THR A CA 1
ATOM 5176 C C . THR A 1 680 ? 2.873 68.873 35.628 1.00 25.60 677 THR A C 1
ATOM 5177 O O . THR A 1 680 ? 3.675 69.701 36.055 1.00 24.37 677 THR A O 1
ATOM 5181 N N . LEU A 1 681 ? 1.625 69.195 35.284 1.00 26.33 678 LEU A N 1
ATOM 5182 C CA . LEU A 1 681 ? 1.155 70.578 35.378 1.00 26.72 678 LEU A CA 1
ATOM 5183 C C . LEU A 1 681 ? 1.117 71.056 36.831 1.00 26.56 678 LEU A C 1
ATOM 5184 O O . LEU A 1 681 ? 1.476 72.198 37.137 1.00 26.16 678 LEU A O 1
ATOM 5189 N N . TYR A 1 682 ? 0.697 70.180 37.728 1.00 26.17 679 TYR A N 1
ATOM 5190 C CA . TYR A 1 682 ? 0.631 70.563 39.135 1.00 28.03 679 TYR A CA 1
ATOM 5191 C C . TYR A 1 682 ? 2.024 70.911 39.668 1.00 29.85 679 TYR A C 1
ATOM 5192 O O . TYR A 1 682 ? 2.205 71.924 40.362 1.00 26.69 679 TYR A O 1
ATOM 5201 N N . GLU A 1 683 ? 3.015 70.086 39.331 1.00 27.37 680 GLU A N 1
ATOM 5202 C CA . GLU A 1 683 ? 4.380 70.330 39.790 1.00 27.40 680 GLU A CA 1
ATOM 5203 C C . GLU A 1 683 ? 4.996 71.568 39.152 1.00 28.92 680 GLU A C 1
ATOM 5204 O O . GLU A 1 683 ? 5.978 72.130 39.661 1.00 28.86 680 GLU A O 1
ATOM 5218 N N . GLY A 1 685 ? 3.377 74.160 38.982 1.00 31.86 682 GLY A N 1
ATOM 5219 C CA . GLY A 1 685 ? 2.725 75.255 39.684 1.00 37.28 682 GLY A CA 1
ATOM 5220 C C . GLY A 1 685 ? 1.388 75.748 39.160 1.00 36.58 682 GLY A C 1
ATOM 5221 O O . GLY A 1 685 ? 0.891 76.759 39.645 1.00 36.24 682 GLY A O 1
ATOM 5222 N N . TYR A 1 686 ? 0.799 75.058 38.189 1.00 35.11 683 TYR A N 1
ATOM 5223 C CA . TYR A 1 686 ? -0.493 75.488 37.649 1.00 36.34 683 TYR A CA 1
ATOM 5224 C C . TYR A 1 686 ? -1.599 75.240 38.658 1.00 36.71 683 TYR A C 1
ATOM 5225 O O . TYR A 1 686 ? -1.794 74.109 39.108 1.00 37.08 683 TYR A O 1
ATOM 5234 N N . ARG A 1 687 ? -2.308 76.309 39.020 1.00 41.53 684 ARG A N 1
ATOM 5235 C CA . ARG A 1 687 ? -3.416 76.229 39.973 1.00 43.64 684 ARG A CA 1
ATOM 5236 C C . ARG A 1 687 ? -4.658 75.782 39.209 1.00 43.23 684 ARG A C 1
ATOM 5237 O O . ARG A 1 687 ? -5.534 75.120 39.756 1.00 41.29 684 ARG A O 1
ATOM 5245 N N . GLU A 1 688 ? -4.715 76.162 37.937 1.00 41.27 685 GLU A N 1
ATOM 5246 C CA . GLU A 1 688 ? -5.814 75.791 37.052 1.00 43.18 685 GLU A CA 1
ATOM 5247 C C . GLU A 1 688 ? -5.134 75.392 35.744 1.00 39.47 685 GLU A C 1
ATOM 5248 O O . GLU A 1 688 ? -3.987 75.771 35.505 1.00 38.86 685 GLU A O 1
ATOM 5254 N N . LEU A 1 689 ? -5.833 74.629 34.912 1.00 36.99 686 LEU A N 1
ATOM 5255 C CA . LEU A 1 689 ? -5.287 74.200 33.631 1.00 34.84 686 LEU A CA 1
ATOM 5256 C C . LEU A 1 689 ? -4.894 75.423 32.797 1.00 35.87 686 LEU A C 1
ATOM 5257 O O . LEU A 1 689 ? -5.502 76.486 32.921 1.00 34.86 686 LEU A O 1
ATOM 5262 N N . PRO A 1 690 ? -3.854 75.289 31.952 1.00 34.83 687 PRO A N 1
ATOM 5263 C CA . PRO A 1 690 ? -3.349 76.361 31.086 1.00 35.26 687 PRO A CA 1
ATOM 5264 C C . PRO A 1 690 ? -4.395 76.801 30.065 1.00 35.71 687 PRO A C 1
ATOM 5265 O O . PRO A 1 690 ? -4.401 77.952 29.629 1.00 36.04 687 PRO A O 1
ATOM 5269 N N . ARG A 1 691 ? -5.244 75.863 29.661 1.00 33.61 688 ARG A N 1
ATOM 5270 C CA . ARG A 1 691 ? -6.314 76.127 28.700 1.00 37.81 688 ARG A CA 1
ATOM 5271 C C . ARG A 1 691 ? -7.577 75.508 29.267 1.00 40.52 688 ARG A C 1
ATOM 5272 O O . ARG A 1 691 ? -7.512 74.550 30.028 1.00 42.51 688 ARG A O 1
ATOM 5280 N N . GLN A 1 692 ? -8.725 76.059 28.899 1.00 43.84 689 GLN A N 1
ATOM 5281 C CA . GLN A 1 692 ? -9.999 75.539 29.375 1.00 48.73 689 GLN A CA 1
ATOM 5282 C C . GLN A 1 692 ? -10.154 74.096 28.871 1.00 51.10 689 GLN A C 1
ATOM 5283 O O . GLN A 1 692 ? -9.880 73.804 27.703 1.00 48.27 689 GLN A O 1
ATOM 5289 N N . PRO A 1 693 ? -10.595 73.179 29.753 1.00 54.19 690 PRO A N 1
ATOM 5290 C CA . PRO A 1 693 ? -10.810 71.750 29.474 1.00 56.20 690 PRO A CA 1
ATOM 5291 C C . PRO A 1 693 ? -11.762 71.502 28.298 1.00 57.31 690 PRO A C 1
ATOM 5292 O O . PRO A 1 693 ? -11.501 70.560 27.512 1.00 57.50 690 PRO A O 1
#

Nearest PDB structures (foldseek):
  3ium-assembly1_A  TM=9.623E-01  e=0.000E+00  Aeromonas caviae
  3iuq-assembly1_A  TM=8.877E-01  e=0.000E+00  Aeromonas caviae
  3ivm-assembly1_A  TM=8.627E-01  e=0.000E+00  Aeromonas caviae
  3mun-assembly1_A  TM=8.591E-01  e=0.000E+00  Aeromonas caviae
  2bkl-assembly2_B  TM=8.415E-01  e=3.169E-73  Myxococcus xanthus

CATH classification: 3.40.50.1820 (+1 more: 2.130.10.120)

Solvent-accessible surface area: 28353 Å² total

Sequence (662 aa):
LHYPVTRQGEQVDHYFGQAVADPYRWLEDDRSPETEAWVKAQNAVTQDYLAQIPYRAAIKEKLAASWNYAKEGAPFREGRYHYFFKNDGLQNQNVLWRQQEGKPAEVFLDPNTLSPDGTTALDQLSFSRDGRILAYSLSLAGSDWREIHLDVESKQPLETPLKDVKFSGISWLGNEGFFYSSYDKPDTDQHKVYFHRLGTAQEDDRLVFGAIPAQHHRYVGATVTEDDRFLLISAANSTSGNRLYVKDLSQENAPLLTVQGDLDADVSLVDNKGSTLYLLTNRDAPNRRLVTVDAANPGPAHWRDLIPERQQVLTVHSGSGYLFAEYVDATARVEQFDYEGKRVREVALPGLGSVSGFNGKHDDPALYFGFENYAQPPTLYRFEPKSGAISLYRASAAPFKPEDYVSEQRFYQSKDGTRVPLIISYRKGLKLDGSNPTILYGYGGFDVSLTPSFSVSVANWLDLGGVYAVANLRGGGEYGQAWHLAGTQQNKQNVFDDFIAAAEYLKAEGYTRTDRLAIRGGSNGGLLVGAVTQRPDLRVALPAVGVLDLRYHTFTAGTGWAYDYGTSADSEAFDYLKGYSPLHNVRPGVSYPSTVTTADHDDRVVPAHSFKFAATLQADNAGPHPQLIRIETTPVAKLIEQSADIYAFTLYEGYRELPRQP

InterPro domains:
  IPR001375 Peptidase S9, prolyl oligopeptidase, catalytic domain [PF00326] (467-681)
  IPR002470 Peptidase S9A, prolyl oligopeptidase [PR00862] (452-470)
  IPR002470 Peptidase S9A, prolyl oligopeptidase [PR00862] (478-502)
  IPR002470 Peptidase S9A, prolyl oligopeptidase [PR00862] (506-525)
  IPR002470 Peptidase S9A, prolyl oligopeptidase [PR00862] (536-556)
  IPR002470 Peptidase S9A, prolyl oligopeptidase [PR00862] (592-607)
  IPR002470 Peptidase S9A, prolyl oligopeptidase [PR00862] (611-633)
  IPR002471 Peptidase S9, serine active site [PS00708] (513-543)
  IPR004106 Peptidase S9, N-terminal domain superfamily [SSF50993] (5-416)
  IPR023302 Peptidase S9A, N-terminal domain [PF02897] (10-409)
  IPR029058 Alpha/Beta hydrolase fold [G3DSA:3.40.50.1820] (18-651)
  IPR029058 Alpha/Beta hydrolase fold [SSF53474] (421-661)
  IPR051167 Prolyl oligopeptidase and macrocyclase [PTHR42881] (4-679)

Secondary structure (DSSP, 8-state):
--PPP------EEEETTEEEE-TTGGGG-TTSHHHHHHHHHHHHHHHHHHTT-TTHHHHHHHHHHHS---EEPPPEEETTEEEEEEE-SS-SS-EEEEE-TTS--EEEE-GGGGSTTS--EEEEEEE-TTSS-EEEEEE-SS--EEEEE--TTT-S--SPPEEEEES---EEETTTEEEEEESS-------EEEEEETTS-GGGPEEEES-SGGG--SEEEEEE-TTS-EEEEEEESSSS--EEEEEETTSTTPPPEEEE-SSSS-EEEEEEETTEEEEEE-TT-TT-EEEEEETTS--GGG-EEEE---SS--EEEEETTEEEEE--TTS--EEEE-TTS-EEEEE--SSSSEEEE----TT-S-EEEEEE-SSS--EEEEE-TTT--EEEEE---SS--GGGEEEEEEEEE-TTS-EEEEEEEEESS---SS---EEEE----TT--------HHHHHHHHTT-EEEEE--TTSSTT-HHHHHTTSGGGTHHHHHHHHHHHHHHHHTTS--GGGEEEEEETHHHHHHHH----TT--EEEEES------GGGSGGGGG-HHHH--TTS----HHHHHH-HHHH--TT--PPB--EEESS-SSS-THHHHHHHHHHHHH--SSS----EEE--HHHHHHHHHHHHHHHHHH---SS-SS--

Organism: Aeromonas caviae (NCBI:txid648)